Protein AF-A0A4Z2CYH4-F1 (afdb_monomer_lite)

Structure (mmCIF, N/CA/C/O backbone):
data_AF-A0A4Z2CYH4-F1
#
_entry.id   AF-A0A4Z2CYH4-F1
#
loop_
_atom_site.group_PDB
_atom_site.id
_atom_site.type_symbol
_atom_site.label_atom_id
_atom_site.label_alt_id
_atom_site.label_comp_id
_atom_site.label_asym_id
_atom_site.label_entity_id
_atom_site.label_seq_id
_atom_site.pdbx_PDB_ins_code
_atom_site.Cartn_x
_atom_site.Cartn_y
_atom_site.Cartn_z
_atom_site.occupancy
_atom_site.B_iso_or_equiv
_atom_site.auth_seq_id
_atom_site.auth_comp_id
_atom_site.auth_asym_id
_atom_site.auth_atom_id
_atom_site.pdbx_PDB_model_num
ATOM 1 N N . MET A 1 1 ? -36.493 -5.031 1.535 1.00 29.31 1 MET A N 1
ATOM 2 C CA . MET A 1 1 ? -36.227 -3.582 1.660 1.00 29.31 1 MET A CA 1
ATOM 3 C C . MET A 1 1 ? -36.115 -3.237 3.140 1.00 29.31 1 MET A C 1
ATOM 5 O O . MET A 1 1 ? -37.115 -2.894 3.752 1.00 29.31 1 MET A O 1
ATOM 9 N N . LYS A 1 2 ? -34.930 -3.396 3.743 1.00 34.56 2 LYS A N 1
ATOM 10 C CA . LYS A 1 2 ? -34.632 -2.735 5.021 1.00 34.56 2 LYS A CA 1
ATOM 11 C C . LYS A 1 2 ? -34.360 -1.275 4.661 1.00 34.56 2 LYS A C 1
ATOM 13 O O . LYS A 1 2 ? -33.512 -1.018 3.810 1.00 34.56 2 LYS A O 1
ATOM 18 N N . SER A 1 3 ? -35.184 -0.357 5.152 1.00 35.72 3 SER A N 1
ATOM 19 C CA . SER A 1 3 ? -35.037 1.071 4.876 1.00 35.72 3 SER A CA 1
ATOM 20 C C . SER A 1 3 ? -33.665 1.540 5.359 1.00 35.72 3 SER A C 1
ATOM 22 O O . SER A 1 3 ? -33.340 1.350 6.523 1.00 35.72 3 SER A O 1
ATOM 24 N N . LEU A 1 4 ? -32.901 2.150 4.452 1.00 39.97 4 LEU A N 1
ATOM 25 C CA . LEU A 1 4 ? -31.540 2.693 4.593 1.00 39.97 4 LEU A CA 1
ATOM 26 C C . LEU A 1 4 ? -31.414 3.889 5.568 1.00 39.97 4 LEU A C 1
ATOM 28 O O . LEU A 1 4 ? -30.542 4.737 5.401 1.00 39.97 4 LEU A O 1
ATOM 32 N N . PHE A 1 5 ? -32.294 3.993 6.563 1.00 44.53 5 PHE A N 1
ATOM 33 C CA . PHE A 1 5 ? -32.238 5.032 7.586 1.00 44.53 5 PHE A CA 1
ATOM 34 C C . PHE A 1 5 ? -32.108 4.380 8.966 1.00 44.53 5 PHE A C 1
ATOM 36 O O . PHE A 1 5 ? -33.016 3.646 9.359 1.00 44.53 5 PHE A O 1
ATOM 43 N N . PRO A 1 6 ? -31.036 4.675 9.723 1.00 51.75 6 PRO A N 1
ATOM 44 C CA . PRO A 1 6 ? -30.708 3.965 10.961 1.00 51.75 6 PRO A CA 1
ATOM 45 C C . PRO A 1 6 ? -31.607 4.341 12.150 1.00 51.75 6 PRO A C 1
ATOM 47 O O . PRO A 1 6 ? -31.429 3.832 13.245 1.00 51.75 6 PRO A O 1
ATOM 50 N N . GLY A 1 7 ? -32.586 5.231 11.971 1.00 56.31 7 GLY A N 1
ATOM 51 C CA . GLY A 1 7 ? -33.423 5.695 13.078 1.00 56.31 7 GLY A CA 1
ATOM 52 C C . GLY A 1 7 ? -34.638 4.809 13.351 1.00 56.31 7 GLY A C 1
ATOM 53 O O . GLY A 1 7 ? -34.879 4.410 14.491 1.00 56.31 7 GLY A O 1
ATOM 54 N N . ILE A 1 8 ? -35.450 4.551 12.316 1.00 65.25 8 ILE A N 1
ATOM 55 C CA . ILE A 1 8 ? -36.816 4.030 12.477 1.00 65.25 8 ILE A CA 1
ATOM 56 C C . ILE A 1 8 ? -37.224 3.172 11.277 1.00 65.25 8 ILE A C 1
ATOM 58 O O . ILE A 1 8 ? -36.967 3.520 10.122 1.00 65.25 8 ILE A O 1
ATOM 62 N N . CYS A 1 9 ? -37.941 2.078 11.539 1.00 69.56 9 CYS A N 1
ATOM 63 C CA . CYS A 1 9 ? -38.556 1.270 10.493 1.00 69.56 9 CYS A CA 1
ATOM 64 C C . CYS A 1 9 ? -39.711 2.038 9.825 1.00 69.56 9 CYS A C 1
ATOM 66 O O . CYS A 1 9 ? -40.806 2.158 10.384 1.00 69.56 9 CYS A O 1
ATOM 68 N N . LEU A 1 10 ? -39.482 2.532 8.603 1.00 73.56 10 LEU A N 1
ATOM 69 C CA . LEU A 1 10 ? -40.480 3.306 7.851 1.00 73.56 10 LEU A CA 1
ATOM 70 C C . LEU A 1 10 ? -41.769 2.506 7.598 1.00 73.56 10 LEU A C 1
ATOM 72 O O . LEU A 1 10 ? -42.858 3.070 7.553 1.00 73.56 10 LEU A O 1
ATOM 76 N N . TYR A 1 11 ? -41.638 1.184 7.462 1.00 76.56 11 TYR A N 1
ATOM 77 C CA . TYR A 1 11 ? -42.762 0.268 7.292 1.00 76.56 11 TYR A CA 1
ATOM 78 C C . TYR A 1 11 ? -43.702 0.289 8.503 1.00 76.56 11 TYR A C 1
ATOM 80 O O . TYR A 1 11 ? -44.910 0.430 8.332 1.00 76.56 11 TYR A O 1
ATOM 88 N N . SER A 1 12 ? -43.154 0.232 9.720 1.00 73.62 12 SER A N 1
ATOM 89 C CA . SER A 1 12 ? -43.943 0.287 10.954 1.00 73.62 12 SER A CA 1
ATOM 90 C C . SER A 1 12 ? -44.665 1.627 11.099 1.00 73.62 12 SER A C 1
ATOM 92 O O . SER A 1 12 ? -45.837 1.651 11.461 1.00 73.62 12 SER A O 1
ATOM 94 N N . ILE A 1 13 ? -44.010 2.738 10.733 1.00 77.62 13 ILE A N 1
ATOM 95 C CA . ILE A 1 13 ? -44.657 4.060 10.718 1.00 77.62 13 ILE A CA 1
ATOM 96 C C . ILE A 1 13 ? -45.825 4.071 9.727 1.00 77.62 13 ILE A C 1
ATOM 98 O O . ILE A 1 13 ? -46.923 4.489 10.084 1.00 77.62 13 ILE A O 1
ATOM 102 N N . LEU A 1 14 ? -45.608 3.613 8.490 1.00 80.62 14 LEU A N 1
ATOM 103 C CA . LEU A 1 14 ? -46.650 3.590 7.460 1.00 80.62 14 LEU A CA 1
ATOM 104 C C . LEU A 1 14 ? -47.842 2.731 7.881 1.00 80.62 14 LEU A C 1
ATOM 106 O O . LEU A 1 14 ? -48.980 3.172 7.739 1.00 80.62 14 LEU A O 1
ATOM 110 N N . GLN A 1 15 ? -47.586 1.551 8.444 1.00 81.62 15 GLN A N 1
ATOM 111 C CA . GLN A 1 15 ? -48.631 0.672 8.951 1.00 81.62 15 GLN A CA 1
ATOM 112 C C . GLN A 1 15 ? -49.467 1.373 10.030 1.00 81.62 15 GLN A C 1
ATOM 114 O O . GLN A 1 15 ? -50.687 1.468 9.904 1.00 81.62 15 GLN A O 1
ATOM 119 N N . SER A 1 16 ? -48.821 1.961 11.035 1.00 77.44 16 SER A N 1
ATOM 120 C CA . SER A 1 16 ? -49.528 2.665 12.104 1.00 77.44 16 SER A CA 1
ATOM 121 C C . SER A 1 16 ? -50.254 3.929 11.617 1.00 77.44 16 SER A C 1
ATOM 123 O O . SER A 1 16 ? -51.311 4.268 12.140 1.00 77.44 16 SER A O 1
ATOM 125 N N . VAL A 1 17 ? -49.753 4.619 10.586 1.00 83.56 17 VAL A N 1
ATOM 126 C CA . VAL A 1 17 ? -50.465 5.744 9.948 1.00 83.56 17 VAL A CA 1
ATOM 127 C C . VAL A 1 17 ? -51.714 5.259 9.208 1.00 83.56 17 VAL A C 1
ATOM 129 O O . VAL A 1 17 ? -52.755 5.917 9.277 1.00 83.56 17 VAL A O 1
ATOM 132 N N . MET A 1 18 ? -51.640 4.113 8.523 1.00 84.06 18 MET A N 1
ATOM 133 C CA . MET A 1 18 ? -52.793 3.510 7.846 1.00 84.06 18 MET A CA 1
ATOM 134 C C . MET A 1 18 ? -53.871 3.057 8.837 1.00 84.06 18 MET A C 1
ATOM 136 O O . MET A 1 18 ? -55.058 3.213 8.543 1.00 84.06 18 MET A O 1
ATOM 140 N N . GLU A 1 19 ? -53.462 2.541 9.997 1.00 83.44 19 GLU A N 1
ATOM 141 C CA . GLU A 1 19 ? -54.353 2.099 11.075 1.00 83.44 19 GLU A CA 1
ATOM 142 C C . GLU A 1 19 ? -54.996 3.283 11.819 1.00 83.44 19 GLU A C 1
ATOM 144 O O . GLU A 1 19 ? -56.215 3.323 11.977 1.00 83.44 19 GLU A O 1
ATOM 149 N N . MET A 1 20 ? -54.203 4.281 12.226 1.00 77.94 20 MET A N 1
ATOM 150 C CA . MET A 1 20 ? -54.661 5.401 13.067 1.00 77.94 20 MET A CA 1
ATOM 151 C C . MET A 1 20 ? -55.300 6.556 12.283 1.00 77.94 20 MET A C 1
ATOM 153 O O . MET A 1 20 ? -56.002 7.369 12.879 1.00 77.94 20 MET A O 1
ATOM 157 N N . ARG A 1 21 ? -55.041 6.664 10.969 1.00 81.44 21 ARG A N 1
ATOM 158 C CA . ARG A 1 21 ? -55.513 7.744 10.073 1.00 81.44 21 ARG A CA 1
ATOM 159 C C . ARG A 1 21 ? -55.464 9.143 10.717 1.00 81.44 21 ARG A C 1
ATOM 161 O O . ARG A 1 21 ? -56.505 9.758 10.958 1.00 81.44 21 ARG A O 1
ATOM 168 N N . PRO A 1 22 ? -54.257 9.661 10.999 1.00 79.50 22 PRO A N 1
ATOM 169 C CA . PRO A 1 22 ? -54.082 10.961 11.633 1.00 79.50 22 PRO A CA 1
ATOM 170 C C . PRO A 1 22 ? -54.717 12.098 10.822 1.00 79.50 22 PRO A C 1
ATOM 172 O O . PRO A 1 22 ? -54.587 12.160 9.604 1.00 79.50 22 PRO A O 1
ATOM 175 N N . VAL A 1 23 ? -55.345 13.049 11.520 1.00 79.50 23 VAL A N 1
ATOM 176 C CA . VAL A 1 23 ? -55.959 14.249 10.910 1.00 79.50 23 VAL A CA 1
ATOM 177 C C . VAL A 1 23 ? -54.896 15.244 10.417 1.00 79.50 23 VAL A C 1
ATOM 179 O O . VAL A 1 23 ? -55.153 16.070 9.545 1.00 79.50 23 VAL A O 1
ATOM 182 N N . LYS A 1 24 ? -53.680 15.181 10.974 1.00 80.12 24 LYS A N 1
ATOM 183 C CA . LYS A 1 24 ? -52.564 16.052 10.586 1.00 80.12 24 LYS A CA 1
ATOM 184 C C . LYS A 1 24 ? -51.965 15.601 9.252 1.00 80.12 24 LYS A C 1
ATOM 186 O O . LYS A 1 24 ? -51.628 14.434 9.087 1.00 80.12 24 LYS A O 1
ATOM 191 N N . HIS A 1 25 ? -51.749 16.553 8.343 1.00 81.69 25 HIS A N 1
ATOM 192 C CA . HIS A 1 25 ? -51.151 16.301 7.024 1.00 81.69 25 HIS A CA 1
ATOM 193 C C . HIS A 1 25 ? -49.649 15.996 7.053 1.00 81.69 25 HIS A C 1
ATOM 195 O O . HIS A 1 25 ? -49.110 15.497 6.070 1.00 81.69 25 HIS A O 1
ATOM 201 N N . TYR A 1 26 ? -48.969 16.304 8.157 1.00 81.69 26 TYR A N 1
ATOM 202 C CA . TYR A 1 26 ? -47.553 16.019 8.337 1.00 81.69 26 TYR A CA 1
ATOM 203 C C . TYR A 1 26 ? -47.311 15.407 9.713 1.00 81.69 26 TYR A C 1
ATOM 205 O O . TYR A 1 26 ? -47.953 15.763 10.706 1.00 81.69 26 TYR A O 1
ATOM 213 N N . ILE A 1 27 ? -46.361 14.482 9.753 1.00 79.38 27 ILE A N 1
ATOM 214 C CA . ILE A 1 27 ? -45.911 13.798 10.957 1.00 79.38 27 ILE A CA 1
ATOM 215 C C . ILE A 1 27 ? -44.398 13.956 10.987 1.00 79.38 27 ILE A C 1
ATOM 217 O O . ILE A 1 27 ? -43.723 13.669 10.001 1.00 79.38 27 ILE A O 1
ATOM 221 N N . LEU A 1 28 ? -43.879 14.449 12.106 1.00 81.12 28 LEU A N 1
ATOM 222 C CA . LEU A 1 28 ? -42.450 14.638 12.303 1.00 81.12 28 LEU A CA 1
ATOM 223 C C . LEU A 1 28 ? -41.925 13.533 13.212 1.00 81.12 28 LEU A C 1
ATOM 225 O O . LEU A 1 28 ? -42.462 13.339 14.302 1.00 81.12 28 LEU A O 1
ATOM 229 N N . ALA A 1 29 ? -40.865 12.864 12.769 1.00 78.38 29 ALA A N 1
ATOM 230 C CA . ALA A 1 29 ? -40.062 11.974 13.589 1.00 78.38 29 ALA A CA 1
ATOM 231 C C . ALA A 1 29 ? -38.725 12.648 13.879 1.00 78.38 29 ALA A C 1
ATOM 233 O O . ALA A 1 29 ? -38.070 13.132 12.957 1.00 78.38 29 ALA A O 1
ATOM 234 N N . LYS A 1 30 ? -38.351 12.702 15.153 1.00 79.56 30 LYS A N 1
ATOM 235 C CA . LYS A 1 30 ? -37.095 13.283 15.610 1.00 79.56 30 LYS A CA 1
ATOM 236 C C . LYS A 1 30 ? -36.515 12.391 16.703 1.00 79.56 30 LYS A C 1
ATOM 238 O O . LYS A 1 30 ? -37.284 11.873 17.507 1.00 79.56 30 LYS A O 1
ATOM 243 N N . ASP A 1 31 ? -35.201 12.234 16.690 1.00 81.50 31 ASP A N 1
ATOM 244 C CA . ASP A 1 31 ? -34.422 11.683 17.791 1.00 81.50 31 ASP A CA 1
ATOM 245 C C . ASP A 1 31 ? -34.341 12.668 18.972 1.00 81.50 31 ASP A C 1
ATOM 247 O O . ASP A 1 31 ? -34.708 13.848 18.871 1.00 81.50 31 ASP A O 1
ATOM 251 N N . ASP A 1 32 ? -33.848 12.175 20.106 1.00 80.69 32 ASP A N 1
ATOM 252 C CA . ASP A 1 32 ? -33.789 12.958 21.346 1.00 80.69 32 ASP A CA 1
ATOM 253 C C . ASP A 1 32 ? -32.518 13.786 21.463 1.00 80.69 32 ASP A C 1
ATOM 255 O O . ASP A 1 32 ? -32.415 14.680 22.309 1.00 80.69 32 ASP A O 1
ATOM 259 N N . SER A 1 33 ? -31.582 13.549 20.549 1.00 82.69 33 SER A N 1
ATOM 260 C CA . SER A 1 33 ? -30.307 14.231 20.523 1.00 82.69 33 SER A CA 1
ATOM 261 C C . SER A 1 33 ? -30.435 15.709 20.146 1.00 82.69 33 SER A C 1
ATOM 263 O O . SER A 1 33 ? -31.304 16.151 19.386 1.00 82.69 33 SER A O 1
ATOM 265 N N . GLN A 1 34 ? -29.557 16.513 20.737 1.00 83.31 34 GLN A N 1
ATOM 266 C CA . GLN A 1 34 ? -29.469 17.955 20.513 1.00 83.31 34 GLN A CA 1
ATOM 267 C C . GLN A 1 34 ? -28.018 18.303 20.212 1.00 83.31 34 GLN A C 1
ATOM 269 O O . GLN A 1 34 ? -27.364 19.025 20.958 1.00 83.31 34 GLN A O 1
ATOM 274 N N . ASN A 1 35 ? -27.521 17.737 19.119 1.00 84.88 35 ASN A N 1
ATOM 275 C CA . ASN A 1 35 ? -26.110 17.795 18.778 1.00 84.88 35 ASN A CA 1
ATOM 276 C C . ASN A 1 35 ? -25.809 18.976 17.859 1.00 84.88 35 ASN A C 1
ATOM 278 O O . ASN A 1 35 ? -26.583 19.302 16.952 1.00 84.88 35 ASN A O 1
ATOM 282 N N . THR A 1 36 ? -24.657 19.606 18.058 1.00 87.50 36 THR A N 1
ATOM 283 C CA . THR A 1 36 ? -24.170 20.625 17.124 1.00 87.50 36 THR A CA 1
ATOM 284 C C . THR A 1 36 ? -23.556 19.979 15.880 1.00 87.50 36 THR A C 1
ATOM 286 O O . THR A 1 36 ? -23.056 18.853 15.920 1.00 87.50 36 THR A O 1
ATOM 289 N N . LEU A 1 37 ? -23.519 20.708 14.755 1.00 85.62 37 LEU A N 1
ATOM 290 C CA . LEU A 1 37 ? -22.846 20.228 13.538 1.00 85.62 37 LEU A CA 1
ATOM 291 C C . LEU A 1 37 ? -21.376 19.866 13.815 1.00 85.62 37 LEU A C 1
ATOM 293 O O . LEU A 1 37 ? -20.867 18.885 13.282 1.00 85.62 37 LEU A O 1
ATOM 297 N N . ARG A 1 38 ? -20.706 20.624 14.694 1.00 87.44 38 ARG A N 1
ATOM 298 C CA . ARG A 1 38 ? -19.322 20.358 15.100 1.00 87.44 38 ARG A CA 1
ATOM 299 C C . ARG A 1 38 ? -19.184 19.012 15.805 1.00 87.44 38 ARG A C 1
ATOM 301 O O . ARG A 1 38 ? -18.252 18.279 15.497 1.00 87.44 38 ARG A O 1
ATOM 308 N N . GLU A 1 39 ? -20.079 18.697 16.735 1.00 88.94 39 GLU A N 1
ATOM 309 C CA . GLU A 1 39 ? -20.062 17.425 17.464 1.00 88.94 39 GLU A CA 1
ATOM 310 C C . GLU A 1 39 ? -20.331 16.242 16.536 1.00 88.94 39 GLU A C 1
ATOM 312 O O . GLU A 1 39 ? -19.607 15.253 16.594 1.00 88.94 39 GLU A O 1
ATOM 317 N N . ILE A 1 40 ? -21.295 16.374 15.619 1.00 88.69 40 ILE A N 1
ATOM 318 C CA . ILE A 1 40 ? -21.587 15.340 14.617 1.00 88.69 40 ILE A CA 1
ATOM 319 C C . ILE A 1 40 ? -20.360 15.092 13.733 1.00 88.69 40 ILE A C 1
ATOM 321 O O . ILE A 1 40 ? -19.941 13.949 13.551 1.00 88.69 40 ILE A O 1
ATOM 325 N N . VAL A 1 41 ? -19.737 16.158 13.220 1.00 88.56 41 VAL A N 1
ATOM 326 C CA . VAL A 1 41 ? -18.523 16.044 12.399 1.00 88.56 41 VAL A CA 1
ATOM 327 C C . VAL A 1 41 ? -17.359 15.468 13.213 1.00 88.56 41 VAL A C 1
ATOM 329 O O . VAL A 1 41 ? -16.610 14.653 12.678 1.00 88.56 41 VAL A O 1
ATOM 332 N N . LYS A 1 42 ? -17.226 15.812 14.505 1.00 89.56 42 LYS A N 1
ATOM 333 C CA . LYS A 1 42 ? -16.227 15.213 15.412 1.00 89.56 42 LYS A CA 1
ATOM 334 C C . LYS A 1 42 ? -16.462 13.716 15.559 1.00 89.56 42 LYS A C 1
ATOM 336 O O . LYS A 1 42 ? -15.530 12.949 15.358 1.00 89.56 42 LYS A O 1
ATOM 341 N N . ALA A 1 43 ? -17.694 13.297 15.837 1.00 89.12 43 ALA A N 1
ATOM 342 C CA . ALA A 1 43 ? -18.049 11.890 16.005 1.00 89.12 43 ALA A CA 1
ATOM 343 C C . ALA A 1 43 ? -17.769 11.074 14.731 1.00 89.12 43 ALA A C 1
ATOM 345 O O . ALA A 1 43 ? -17.129 10.022 14.791 1.00 89.12 43 ALA A O 1
ATOM 346 N N . ILE A 1 44 ? -18.163 11.595 13.562 1.00 89.00 44 ILE A N 1
ATOM 347 C CA . ILE A 1 44 ? -17.877 10.966 12.265 1.00 89.00 44 ILE A CA 1
ATOM 348 C C . ILE A 1 44 ? -16.364 10.902 12.023 1.00 89.00 44 ILE A C 1
ATOM 350 O O . ILE A 1 44 ? -15.848 9.846 11.649 1.00 89.00 44 ILE A O 1
ATOM 354 N N . SER A 1 45 ? -15.644 12.004 12.265 1.00 88.56 45 SER A N 1
ATOM 355 C CA . SER A 1 45 ? -14.196 12.080 12.059 1.00 88.56 45 SER A CA 1
ATOM 356 C C . SER A 1 45 ? -13.440 11.107 12.970 1.00 88.56 45 SER A C 1
ATOM 358 O O . SER A 1 45 ? -12.535 10.411 12.514 1.00 88.56 45 SER A O 1
ATOM 360 N N . SER A 1 46 ? -13.837 10.985 14.237 1.00 86.00 46 SER A N 1
ATOM 361 C CA . SER A 1 46 ? -13.217 10.071 15.204 1.00 86.00 46 SER A CA 1
ATOM 362 C C . SER A 1 46 ? -13.513 8.601 14.902 1.00 86.00 46 SER A C 1
ATOM 364 O O . SER A 1 46 ? -12.659 7.734 15.108 1.00 86.00 46 SER A O 1
ATOM 366 N N . SER A 1 47 ? -14.710 8.298 14.389 1.00 83.56 47 SER A N 1
ATOM 367 C CA . SER A 1 47 ? -15.075 6.938 13.983 1.00 83.56 47 SER A CA 1
ATOM 368 C C . SER A 1 47 ? -14.316 6.514 12.718 1.00 83.56 47 SER A C 1
ATOM 370 O O . SER A 1 47 ? -13.583 5.516 12.729 1.00 83.56 47 SER A O 1
ATOM 372 N N . LEU A 1 48 ? -14.442 7.297 11.640 1.00 82.44 48 LEU A N 1
ATOM 373 C CA . LEU A 1 48 ? -13.980 6.929 10.300 1.00 82.44 48 LEU A CA 1
ATOM 374 C C . LEU A 1 48 ? -12.530 7.320 9.998 1.00 82.44 48 LEU A C 1
ATOM 376 O O . LEU A 1 48 ? -11.925 6.709 9.123 1.00 82.44 48 LEU A O 1
ATOM 380 N N . THR A 1 49 ? -11.957 8.317 10.669 1.00 80.44 49 THR A N 1
ATOM 381 C CA . THR A 1 49 ? -10.615 8.836 10.360 1.00 80.44 49 THR A CA 1
ATOM 382 C C . THR A 1 49 ? -9.850 9.207 11.639 1.00 80.44 49 THR A C 1
ATOM 384 O O . THR A 1 49 ? -9.922 8.484 12.630 1.00 80.44 49 THR A O 1
ATOM 387 N N . THR A 1 50 ? -9.056 10.276 11.604 1.00 76.94 50 THR A N 1
ATOM 388 C CA . THR A 1 50 ? -8.137 10.739 12.650 1.00 76.94 50 THR A CA 1
ATOM 389 C C . THR A 1 50 ? -8.799 11.541 13.771 1.00 76.94 50 THR A C 1
ATOM 391 O O . THR A 1 50 ? -8.110 11.901 14.721 1.00 76.94 50 THR A O 1
ATOM 394 N N . GLY A 1 51 ? -10.092 11.870 13.673 1.00 78.44 51 GLY A N 1
ATOM 395 C CA . GLY A 1 51 ? -10.775 12.748 14.635 1.00 78.44 51 GLY A CA 1
ATOM 396 C C . GLY A 1 51 ? -10.456 14.238 14.480 1.00 78.44 51 GLY A C 1
ATOM 397 O O . GLY A 1 51 ? -11.037 15.067 15.181 1.00 78.44 51 GLY A O 1
ATOM 398 N N . GLN A 1 52 ? -9.569 14.608 13.551 1.00 79.00 52 GLN A N 1
ATOM 399 C CA . GLN A 1 52 ? -9.238 16.006 13.293 1.00 79.00 52 GLN A CA 1
ATOM 400 C C . GLN A 1 52 ? -10.357 16.688 12.507 1.00 79.00 52 GLN A C 1
ATOM 402 O O . GLN A 1 52 ? -10.986 16.092 11.629 1.00 79.00 52 GLN A O 1
ATOM 407 N N . ILE A 1 53 ? -10.606 17.955 12.829 1.00 85.38 53 ILE A N 1
ATOM 408 C CA . ILE A 1 53 ? -11.640 18.763 12.186 1.00 85.38 53 ILE A CA 1
ATOM 409 C C . ILE A 1 53 ? -11.023 20.093 11.802 1.00 85.38 53 ILE A C 1
ATOM 411 O O . ILE A 1 53 ? -10.390 20.754 12.624 1.00 85.38 53 ILE A O 1
ATOM 415 N N . LYS A 1 54 ? -11.266 20.506 10.561 1.00 84.19 54 LYS A N 1
ATOM 416 C CA . LYS A 1 54 ? -10.959 21.851 10.094 1.00 84.19 54 LYS A CA 1
ATOM 417 C C . LYS A 1 54 ? -12.235 22.682 10.126 1.00 84.19 54 LYS A C 1
ATOM 419 O O . LYS A 1 54 ? -13.211 22.343 9.462 1.00 84.19 54 LYS A O 1
ATOM 424 N N . SER A 1 55 ? -12.236 23.764 10.897 1.00 81.50 55 SER A N 1
ATOM 425 C CA . SER A 1 55 ? -13.291 24.772 10.808 1.00 81.50 55 SER A CA 1
ATOM 426 C C . SER A 1 55 ? -13.076 25.597 9.545 1.00 81.50 55 SER A C 1
ATOM 428 O O . SER A 1 55 ? -12.013 26.191 9.389 1.00 81.50 55 SER A O 1
ATOM 430 N N . ILE A 1 56 ? -14.072 25.624 8.667 1.00 81.38 56 ILE A N 1
ATOM 431 C CA . ILE A 1 56 ? -14.038 26.387 7.418 1.00 81.38 56 ILE A CA 1
ATOM 432 C C . ILE A 1 56 ? -14.940 27.606 7.600 1.00 81.38 56 ILE A C 1
ATOM 434 O O . ILE A 1 56 ? -16.085 27.474 8.045 1.00 81.38 56 ILE A O 1
ATOM 438 N N . SER A 1 57 ? -14.425 28.797 7.297 1.00 81.69 57 SER A N 1
ATOM 439 C CA . SER A 1 57 ? -15.233 30.021 7.319 1.00 81.69 57 SER A CA 1
ATOM 440 C C . SER A 1 57 ? -16.152 30.098 6.090 1.00 81.69 57 SER A C 1
ATOM 442 O O . SER A 1 57 ? -15.946 29.404 5.095 1.00 81.69 57 SER A O 1
ATOM 444 N N . LYS A 1 58 ? -17.176 30.964 6.113 1.00 76.19 58 LYS A N 1
ATOM 445 C CA . LYS A 1 58 ? -18.064 31.144 4.946 1.00 76.19 58 LYS A CA 1
ATOM 446 C C . LYS A 1 58 ? -17.287 31.558 3.692 1.00 76.19 58 LYS A C 1
ATOM 448 O O . LYS A 1 58 ? -17.576 31.069 2.608 1.00 76.19 58 LYS A O 1
ATOM 453 N N . GLU A 1 59 ? -16.283 32.413 3.849 1.00 79.19 59 GLU A N 1
ATOM 454 C CA . GLU A 1 59 ? -15.437 32.898 2.755 1.00 79.19 59 GLU A CA 1
ATOM 455 C C . GLU A 1 59 ? -14.590 31.767 2.167 1.00 79.19 59 GLU A C 1
ATOM 457 O O . GLU A 1 59 ? -14.559 31.588 0.955 1.00 79.19 59 GLU A O 1
ATOM 462 N N . GLU A 1 60 ? -13.980 30.944 3.022 1.00 78.19 60 GLU A N 1
ATOM 463 C CA . GLU A 1 60 ? -13.195 29.775 2.610 1.00 78.19 60 GLU A CA 1
ATOM 464 C C . GLU A 1 60 ? -14.057 28.688 1.955 1.00 78.19 60 GLU A C 1
ATOM 466 O O . GLU A 1 60 ? -13.614 28.011 1.026 1.00 78.19 60 GLU A O 1
ATOM 471 N N . SER A 1 61 ? -15.308 28.542 2.402 1.00 71.25 61 SER A N 1
ATOM 472 C CA . SER A 1 61 ? -16.240 27.558 1.848 1.00 71.25 61 SER A CA 1
ATOM 473 C C . SER A 1 61 ? -16.636 27.858 0.400 1.00 71.25 61 SER A C 1
ATOM 475 O O . SER A 1 61 ? -16.894 26.923 -0.349 1.00 71.25 61 SER A O 1
ATOM 477 N N . LEU A 1 62 ? -16.592 29.128 -0.029 1.00 73.44 62 LEU A N 1
ATOM 478 C CA . LEU A 1 62 ? -16.842 29.523 -1.423 1.00 73.44 62 LEU A CA 1
ATOM 479 C C . LEU A 1 62 ? -15.733 29.060 -2.380 1.00 73.44 62 LEU A C 1
ATOM 481 O O . LEU A 1 62 ? -15.974 28.936 -3.579 1.00 73.44 62 LEU A O 1
ATOM 485 N N . PHE A 1 63 ? -14.523 28.812 -1.866 1.00 76.44 63 PHE A N 1
ATOM 486 C CA . PHE A 1 63 ? -13.407 28.290 -2.659 1.00 76.44 63 PHE A CA 1
ATOM 487 C C . PHE A 1 63 ? -13.416 26.760 -2.760 1.00 76.44 63 PHE A C 1
ATOM 489 O O . PHE A 1 63 ? -12.724 26.203 -3.614 1.00 76.44 63 PHE A O 1
ATOM 496 N N . CYS A 1 64 ? -14.190 26.071 -1.915 1.00 72.81 64 CYS A N 1
ATOM 497 C CA . CYS A 1 64 ? -14.347 24.623 -1.995 1.00 72.81 64 CYS A CA 1
ATOM 498 C C . CYS A 1 64 ? -15.290 24.271 -3.150 1.00 72.81 64 CYS A C 1
ATOM 500 O O . CYS A 1 64 ? -16.449 24.677 -3.160 1.00 72.81 64 CYS A O 1
ATOM 502 N N . ARG A 1 65 ? -14.805 23.486 -4.118 1.00 70.38 65 ARG A N 1
ATOM 503 C CA . ARG A 1 65 ? -15.616 23.029 -5.261 1.00 70.38 65 ARG A CA 1
ATOM 504 C C . ARG A 1 65 ? -16.646 21.965 -4.868 1.00 70.38 65 ARG A C 1
ATOM 506 O O . ARG A 1 65 ? -17.669 21.840 -5.534 1.00 70.38 65 ARG A O 1
ATOM 513 N N . ASP A 1 66 ? -16.394 21.262 -3.768 1.00 71.88 66 ASP A N 1
ATOM 514 C CA . ASP A 1 66 ? -17.150 20.073 -3.361 1.00 71.88 66 ASP A CA 1
ATOM 515 C C . ASP A 1 66 ? -18.476 20.412 -2.664 1.00 71.88 66 ASP A C 1
ATOM 517 O O . ASP A 1 66 ? -19.393 19.592 -2.620 1.00 71.88 66 ASP A O 1
ATOM 521 N N . ILE A 1 67 ? -18.596 21.620 -2.102 1.00 76.25 67 ILE A N 1
ATOM 522 C CA . ILE A 1 67 ? -19.759 22.034 -1.314 1.00 76.25 67 ILE A CA 1
ATOM 523 C C . ILE A 1 67 ? -20.517 23.113 -2.080 1.00 76.25 67 ILE A C 1
ATOM 525 O O . ILE A 1 67 ? -20.078 24.253 -2.198 1.00 76.25 67 ILE A O 1
ATOM 529 N N . THR A 1 68 ? -21.699 22.764 -2.585 1.00 81.88 68 THR A N 1
ATOM 530 C CA . THR A 1 68 ? -22.556 23.741 -3.268 1.00 81.88 68 THR A CA 1
ATOM 531 C C . THR A 1 68 ? -23.152 24.752 -2.284 1.00 81.88 68 THR A C 1
ATOM 533 O O . THR A 1 68 ? -23.408 24.428 -1.123 1.00 81.88 68 THR A O 1
ATOM 536 N N . GLN A 1 69 ? -23.460 25.964 -2.761 1.00 81.19 69 GLN A N 1
ATOM 537 C CA . GLN A 1 69 ? -24.085 27.011 -1.940 1.00 81.19 69 GLN A CA 1
ATOM 538 C C . GLN A 1 69 ? -25.391 26.542 -1.272 1.00 81.19 69 GLN A C 1
ATOM 540 O O . GLN A 1 69 ? -25.612 26.814 -0.098 1.00 81.19 69 GLN A O 1
ATOM 545 N N . ASN A 1 70 ? -26.210 25.754 -1.976 1.00 84.25 70 ASN A N 1
ATOM 546 C CA . ASN A 1 70 ? -27.443 25.185 -1.422 1.00 84.25 70 ASN A CA 1
ATOM 547 C C . ASN A 1 70 ? -27.165 24.255 -0.225 1.00 84.25 70 ASN A C 1
ATOM 549 O O . ASN A 1 70 ? -27.878 24.288 0.774 1.00 84.25 70 ASN A O 1
ATOM 553 N N . THR A 1 71 ? -26.103 23.448 -0.292 1.00 83.88 71 THR A N 1
ATOM 554 C CA . THR A 1 71 ? -25.688 22.589 0.826 1.00 83.88 71 THR A CA 1
ATOM 555 C C . THR A 1 71 ? -25.266 23.421 2.038 1.00 83.88 71 THR A C 1
ATOM 557 O O . THR A 1 71 ? -25.628 23.084 3.162 1.00 83.88 71 THR A O 1
ATOM 560 N N . ILE A 1 72 ? -24.548 24.529 1.822 1.00 81.88 72 ILE A N 1
ATOM 561 C CA . ILE A 1 72 ? -24.144 25.452 2.895 1.00 81.88 72 ILE A CA 1
ATOM 562 C C . ILE A 1 72 ? -25.376 26.070 3.553 1.00 81.88 72 ILE A C 1
ATOM 564 O O . ILE A 1 72 ? -25.483 26.060 4.780 1.00 81.88 72 ILE A O 1
ATOM 568 N N . ASP A 1 73 ? -26.315 26.563 2.746 1.00 84.06 73 ASP A N 1
ATOM 569 C CA . ASP A 1 73 ? -27.542 27.171 3.250 1.00 84.06 73 ASP A CA 1
ATOM 570 C C . ASP A 1 73 ? -28.329 26.170 4.101 1.00 84.06 73 ASP A C 1
ATOM 572 O O . ASP A 1 73 ? -28.729 26.517 5.209 1.00 84.06 73 ASP A O 1
ATOM 576 N N . GLN A 1 74 ? -28.457 24.912 3.655 1.00 84.06 74 GLN A N 1
ATOM 577 C CA . GLN A 1 74 ? -29.105 23.828 4.408 1.00 84.06 74 GLN A CA 1
ATOM 578 C C . GLN A 1 74 ? -28.399 23.506 5.734 1.00 84.06 74 GLN A C 1
ATOM 580 O O . GLN A 1 74 ? -29.069 23.335 6.750 1.00 84.06 74 GLN A O 1
ATOM 585 N N . LEU A 1 75 ? -27.063 23.443 5.748 1.00 82.56 75 LEU A N 1
ATOM 586 C CA . LEU A 1 75 ? -26.278 23.139 6.953 1.00 82.56 75 LEU A CA 1
ATOM 587 C C . LEU A 1 75 ? -26.311 24.266 7.996 1.00 82.56 75 LEU A C 1
ATOM 589 O O . LEU A 1 75 ? -26.141 24.006 9.187 1.00 82.56 75 LEU A O 1
ATOM 593 N N . LEU A 1 76 ? -26.518 25.513 7.565 1.00 82.69 76 LEU A N 1
ATOM 594 C CA . LEU A 1 76 ? -26.613 26.679 8.448 1.00 82.69 76 LEU A CA 1
ATOM 595 C C . LEU A 1 76 ? -28.023 26.897 9.016 1.00 82.69 76 LEU A C 1
ATOM 597 O O . LEU A 1 76 ? -28.197 27.743 9.900 1.00 82.69 76 LEU A O 1
ATOM 601 N N . VAL A 1 77 ? -29.030 26.156 8.541 1.00 84.31 77 VAL A N 1
ATOM 602 C CA . VAL A 1 77 ? -30.393 26.245 9.068 1.00 84.31 77 VAL A CA 1
ATOM 603 C C . VAL A 1 77 ? -30.443 25.704 10.500 1.00 84.31 77 VAL A C 1
ATOM 605 O O . VAL A 1 77 ? -30.317 24.509 10.744 1.00 84.31 77 VAL A O 1
ATOM 608 N N . SER A 1 78 ? -30.712 26.590 11.460 1.00 81.38 78 SER A N 1
ATOM 609 C CA . SER A 1 78 ? -30.960 26.226 12.859 1.00 81.38 78 SER A CA 1
ATOM 610 C C . SER A 1 78 ? -32.463 26.208 13.138 1.00 81.38 78 SER A C 1
ATOM 612 O O . SER A 1 78 ? -33.061 27.225 13.493 1.00 81.38 78 SER A O 1
ATOM 614 N N . LEU A 1 79 ? -33.097 25.049 12.937 1.00 80.62 79 LEU A N 1
ATOM 615 C CA . LEU A 1 79 ? -34.515 24.831 13.236 1.00 80.62 79 LEU A CA 1
ATOM 616 C C . LEU A 1 79 ? -34.668 23.885 14.425 1.00 80.62 79 LEU A C 1
ATOM 618 O O . LEU A 1 79 ? -34.225 22.741 14.392 1.00 80.62 79 LEU A O 1
ATOM 622 N N . ARG A 1 80 ? -35.360 24.346 15.469 1.00 78.25 80 ARG A N 1
ATOM 623 C CA . ARG A 1 80 ? -35.776 23.500 16.593 1.00 78.25 80 ARG A CA 1
ATOM 624 C C . ARG A 1 80 ? -37.199 23.021 16.347 1.00 78.25 80 ARG A C 1
ATOM 626 O O . ARG A 1 80 ? -38.125 23.828 16.345 1.00 78.25 80 ARG A O 1
ATOM 633 N N . MET A 1 81 ? -37.368 21.719 16.140 1.00 79.50 81 MET A N 1
ATOM 634 C CA . MET A 1 81 ? -38.681 21.100 15.967 1.00 79.50 81 MET A CA 1
ATOM 635 C C . MET A 1 81 ? -38.989 20.119 17.100 1.00 79.50 81 MET A C 1
ATOM 637 O O . MET A 1 81 ? -38.086 19.448 17.602 1.00 79.50 81 MET A O 1
ATOM 641 N N . ASN A 1 82 ? -40.268 20.029 17.472 1.00 78.31 82 ASN A N 1
ATOM 642 C CA . ASN A 1 82 ? -40.771 19.135 18.517 1.00 78.31 82 ASN A CA 1
ATOM 643 C C . ASN A 1 82 ? -41.670 18.056 17.894 1.00 78.31 82 ASN A C 1
ATOM 645 O O . ASN A 1 82 ? -42.614 18.374 17.168 1.00 78.31 82 ASN A O 1
ATOM 649 N N . ALA A 1 83 ? -41.383 16.786 18.186 1.00 77.44 83 ALA A N 1
ATOM 650 C CA . ALA A 1 83 ? -42.019 15.612 17.580 1.00 77.44 83 ALA A CA 1
ATOM 651 C C . ALA A 1 83 ? -42.916 14.839 18.572 1.00 77.44 83 ALA A C 1
ATOM 653 O O . ALA A 1 83 ? -42.792 13.628 18.729 1.00 77.44 83 ALA A O 1
ATOM 654 N N . ASN A 1 84 ? -43.842 15.527 19.248 1.00 76.44 84 ASN A N 1
ATOM 655 C CA . ASN A 1 84 ? -44.658 14.915 20.314 1.00 76.44 84 ASN A CA 1
ATOM 656 C C . ASN A 1 84 ? -45.627 13.837 19.790 1.00 76.44 84 ASN A C 1
ATOM 658 O O . ASN A 1 84 ? -45.903 12.856 20.471 1.00 76.44 84 ASN A O 1
ATOM 662 N N . TYR A 1 85 ? -46.119 13.992 18.554 1.00 75.38 85 TYR A N 1
ATOM 663 C CA . TYR A 1 85 ? -47.179 13.135 18.013 1.00 75.38 85 TYR A CA 1
ATOM 664 C C . TYR A 1 85 ? -46.768 11.666 17.876 1.00 75.38 85 TYR A C 1
ATOM 666 O O . TYR A 1 85 ? -47.601 10.790 18.085 1.00 75.38 85 TYR A O 1
ATOM 674 N N . ILE A 1 86 ? -45.510 11.396 17.511 1.00 76.56 86 ILE A N 1
ATOM 675 C CA . ILE A 1 86 ? -45.032 10.022 17.333 1.00 76.56 86 ILE A CA 1
ATOM 676 C C . ILE A 1 86 ? -44.800 9.354 18.685 1.00 76.56 86 ILE A C 1
ATOM 678 O O . ILE A 1 86 ? -45.270 8.241 18.887 1.00 76.56 86 ILE A O 1
ATOM 682 N N . LYS A 1 87 ? -44.127 10.046 19.610 1.00 73.25 87 LYS A N 1
ATOM 683 C CA . LYS A 1 87 ? -43.781 9.498 20.928 1.00 73.25 87 LYS A CA 1
ATOM 684 C C . LYS A 1 87 ? -44.999 9.096 21.756 1.00 73.25 87 LYS A C 1
ATOM 686 O O . LYS A 1 87 ? -44.953 8.103 22.466 1.00 73.25 87 LYS A O 1
ATOM 691 N N . GLU A 1 88 ? -46.078 9.870 21.667 1.00 74.06 88 GLU A N 1
ATOM 692 C CA . GLU A 1 88 ? -47.284 9.634 22.466 1.00 74.06 88 GLU A CA 1
ATOM 693 C C . GLU A 1 88 ? -48.211 8.579 21.848 1.00 74.06 88 GLU A C 1
ATOM 695 O O . GLU A 1 88 ? -48.881 7.852 22.576 1.00 74.06 88 GLU A O 1
ATOM 700 N N . ASN A 1 89 ? -48.265 8.492 20.513 1.00 73.62 89 ASN A N 1
ATOM 701 C CA . ASN A 1 89 ? -49.298 7.714 19.818 1.00 73.62 89 ASN A CA 1
ATOM 702 C C . ASN A 1 89 ? -48.784 6.442 19.135 1.00 73.62 89 ASN A C 1
ATOM 704 O O . ASN A 1 89 ? -49.598 5.612 18.737 1.00 73.62 89 ASN A O 1
ATOM 708 N N . PHE A 1 90 ? -47.471 6.281 18.956 1.00 73.00 90 PHE A N 1
ATOM 709 C CA . PHE A 1 90 ? -46.902 5.138 18.248 1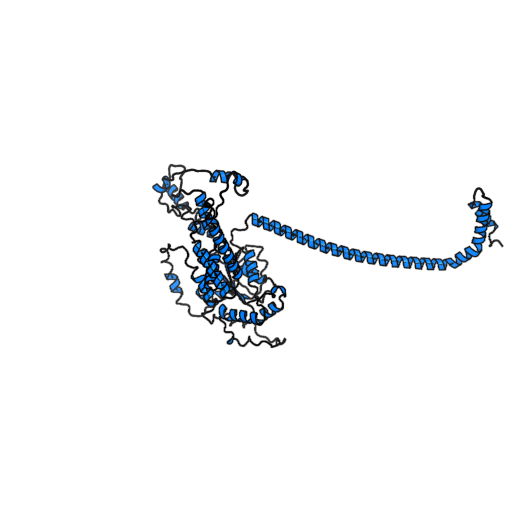.00 73.00 90 PHE A CA 1
ATOM 710 C C . PHE A 1 90 ? -45.944 4.354 19.147 1.00 73.00 90 PHE A C 1
ATOM 712 O O . PHE A 1 90 ? -44.967 4.894 19.657 1.00 73.00 90 PHE A O 1
ATOM 719 N N . GLN A 1 91 ? -46.170 3.046 19.264 1.00 68.69 91 GLN A N 1
ATOM 720 C CA . GLN A 1 91 ? -45.213 2.106 19.854 1.00 68.69 91 GLN A CA 1
ATOM 721 C C . GLN A 1 91 ? -44.216 1.660 18.777 1.00 68.69 91 GLN A C 1
ATOM 723 O O . GLN A 1 91 ? -44.339 0.585 18.194 1.00 68.69 91 GLN A O 1
ATOM 728 N N . LEU A 1 92 ? -43.256 2.528 18.451 1.00 71.31 92 LEU A N 1
ATOM 729 C CA . LEU A 1 92 ? -42.203 2.219 17.480 1.00 71.31 92 LEU A CA 1
ATOM 730 C C . LEU A 1 92 ? -40.970 1.670 18.189 1.00 71.31 92 LEU A C 1
ATOM 732 O O . LEU A 1 92 ? -40.549 2.195 19.217 1.00 71.31 92 LEU A O 1
ATOM 736 N N . LYS A 1 93 ? -40.345 0.657 17.584 1.00 70.69 93 LYS A N 1
ATOM 737 C CA . LYS A 1 93 ? -38.982 0.262 17.936 1.00 70.69 93 LYS A CA 1
ATOM 738 C C . LYS A 1 93 ? -38.020 1.277 17.320 1.00 70.69 93 LYS A C 1
ATOM 740 O O . LYS A 1 93 ? -37.817 1.283 16.103 1.00 70.69 93 LYS A O 1
ATOM 745 N N . TRP A 1 94 ? -37.474 2.149 18.156 1.00 74.75 94 TRP A N 1
ATOM 746 C CA . TRP A 1 94 ? -36.414 3.074 17.777 1.00 74.75 94 TRP A CA 1
ATOM 747 C C . TRP A 1 94 ? -35.078 2.334 17.784 1.00 74.75 94 TRP A C 1
ATOM 749 O O . TRP A 1 94 ? -34.759 1.647 18.749 1.00 74.75 94 TRP A O 1
ATOM 759 N N . TYR A 1 95 ? -34.319 2.441 16.694 1.00 71.75 95 TYR A N 1
ATOM 760 C CA . TYR A 1 95 ? -32.984 1.840 16.603 1.00 71.75 95 TYR A CA 1
ATOM 761 C C . TYR A 1 95 ? -31.894 2.796 17.108 1.00 71.75 95 TYR A C 1
ATOM 763 O O . TYR A 1 95 ? -30.887 2.341 17.636 1.00 71.75 95 TYR A O 1
ATOM 771 N N . CYS A 1 96 ? -32.108 4.112 16.991 1.00 75.19 96 CYS A N 1
ATOM 772 C CA . CYS A 1 96 ? -31.182 5.147 17.464 1.00 75.19 96 CYS A CA 1
ATOM 773 C C . CYS A 1 96 ? -31.943 6.314 18.122 1.00 75.19 96 CYS A C 1
ATOM 775 O O . CYS A 1 96 ? -31.953 7.427 17.598 1.00 75.19 96 CYS A O 1
ATOM 777 N N . GLU A 1 97 ? -32.626 6.070 19.245 1.00 77.06 97 GLU A N 1
ATOM 778 C CA . GLU A 1 97 ? -33.394 7.110 19.964 1.00 77.06 97 GLU A CA 1
ATOM 779 C C . GLU A 1 97 ? -32.487 8.192 20.573 1.00 77.06 97 GLU A C 1
ATOM 781 O O . GLU A 1 97 ? -32.793 9.383 20.505 1.00 77.06 97 GLU A O 1
ATOM 786 N N . THR A 1 98 ? -31.320 7.779 21.075 1.00 80.75 98 THR A N 1
ATOM 787 C CA . THR A 1 98 ? -30.272 8.642 21.647 1.00 80.75 98 THR A CA 1
ATOM 788 C C . THR A 1 98 ? -29.512 9.464 20.592 1.00 80.75 98 THR A C 1
ATOM 790 O O . THR A 1 98 ? -28.720 10.344 20.920 1.00 80.75 98 THR A O 1
ATOM 793 N N . GLY A 1 99 ? -29.811 9.249 19.305 1.00 82.75 99 GLY A N 1
ATOM 794 C CA . GLY A 1 99 ? -29.292 10.004 18.165 1.00 82.75 99 GLY A CA 1
ATOM 795 C C . GLY A 1 99 ? -27.993 9.472 17.565 1.00 82.75 99 GLY A C 1
ATOM 796 O O . GLY A 1 99 ? -27.554 8.355 17.834 1.00 82.75 99 GLY A O 1
ATOM 797 N N . LEU A 1 100 ? -27.404 10.274 16.672 1.00 84.31 100 LEU A N 1
ATOM 798 C CA . LEU A 1 100 ? -26.304 9.850 15.794 1.00 84.31 100 LEU A CA 1
ATOM 799 C C . LEU A 1 100 ? -24.960 9.664 16.515 1.00 84.31 100 LEU A C 1
ATOM 801 O O . LEU A 1 100 ? -24.183 8.805 16.109 1.00 84.31 100 LEU A O 1
ATOM 805 N N . ILE A 1 101 ? -24.662 10.475 17.534 1.00 86.25 101 ILE A N 1
ATOM 806 C CA . ILE A 1 101 ? -23.349 10.463 18.201 1.00 86.25 101 ILE A CA 1
ATOM 807 C C . ILE A 1 101 ? -23.176 9.188 19.023 1.00 86.25 101 ILE A C 1
ATOM 809 O O . ILE A 1 101 ? -22.196 8.475 18.822 1.00 86.25 101 ILE A O 1
ATOM 813 N N . ASP A 1 102 ? -24.156 8.863 19.865 1.00 86.12 102 ASP A N 1
ATOM 814 C CA . ASP A 1 102 ? -24.097 7.691 20.744 1.00 86.12 102 ASP A CA 1
ATOM 815 C C . ASP A 1 102 ? -24.107 6.382 19.938 1.00 86.12 102 ASP A C 1
ATOM 817 O O . ASP A 1 102 ? -23.406 5.430 20.266 1.00 86.12 102 ASP A O 1
ATOM 821 N N . ASN A 1 103 ? -24.822 6.359 18.807 1.00 86.00 103 ASN A N 1
ATOM 822 C CA . ASN A 1 103 ? -24.948 5.177 17.948 1.00 86.00 103 ASN A CA 1
ATOM 823 C C . ASN A 1 103 ? -23.975 5.169 16.753 1.00 86.00 103 ASN A C 1
ATOM 825 O O . ASN A 1 103 ? -24.130 4.374 15.818 1.00 86.00 103 ASN A O 1
ATOM 829 N N . ILE A 1 104 ? -22.954 6.036 16.749 1.00 86.44 104 ILE A N 1
ATOM 830 C CA . ILE A 1 104 ? -22.069 6.222 15.587 1.00 86.44 104 ILE A CA 1
ATOM 831 C C . ILE A 1 104 ? -21.338 4.935 15.193 1.00 86.44 104 ILE A C 1
ATOM 833 O O . ILE A 1 104 ? -21.103 4.697 14.007 1.00 86.44 104 ILE A O 1
ATOM 837 N N . ILE A 1 105 ? -21.005 4.080 16.164 1.00 85.19 105 ILE A N 1
ATOM 838 C CA . ILE A 1 105 ? -20.301 2.811 15.943 1.00 85.19 105 ILE A CA 1
ATOM 839 C C . ILE A 1 105 ? -21.191 1.850 15.150 1.00 85.19 105 ILE A C 1
ATOM 841 O O . ILE A 1 105 ? -20.755 1.306 14.132 1.00 85.19 105 ILE A O 1
ATOM 845 N N . MET A 1 106 ? -22.448 1.683 15.567 1.00 84.25 106 MET A N 1
ATOM 846 C CA . MET A 1 106 ? -23.434 0.845 14.881 1.00 84.25 106 MET A CA 1
ATOM 847 C C . MET A 1 106 ? -23.685 1.345 13.454 1.00 84.25 106 MET A C 1
ATOM 849 O O . MET A 1 106 ? -23.603 0.573 12.498 1.00 84.25 106 MET A O 1
ATOM 853 N N . ILE A 1 107 ? -23.891 2.654 13.295 1.00 85.44 107 ILE A N 1
ATOM 854 C CA . ILE A 1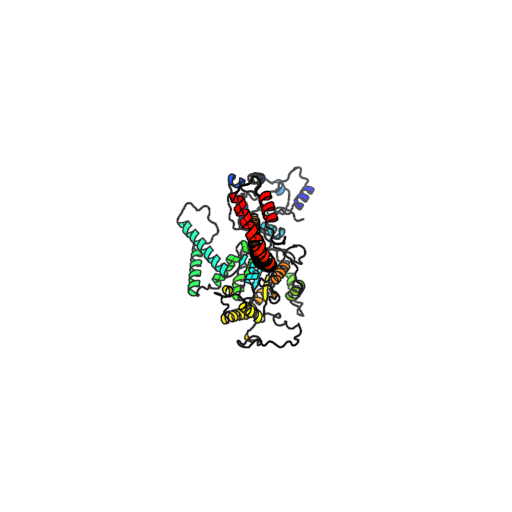 107 ? -24.140 3.284 11.992 1.00 85.44 107 ILE A CA 1
ATOM 855 C C . ILE A 1 107 ? -22.918 3.148 11.081 1.00 85.44 107 ILE A C 1
ATOM 857 O O . ILE A 1 107 ? -23.047 2.877 9.890 1.00 85.44 107 ILE A O 1
ATOM 861 N N . THR A 1 108 ? -21.713 3.264 11.637 1.00 85.00 108 THR A N 1
ATOM 862 C CA . THR A 1 108 ? -20.468 3.035 10.895 1.00 85.00 108 THR A CA 1
ATOM 863 C C . THR A 1 108 ? -20.352 1.580 10.438 1.00 85.00 108 THR A C 1
ATOM 865 O O . THR A 1 108 ? -19.954 1.331 9.297 1.00 85.00 108 THR A O 1
ATOM 868 N N . LYS A 1 109 ? -20.709 0.612 11.296 1.00 83.56 109 LYS A N 1
ATOM 869 C CA . LYS A 1 109 ? -20.745 -0.818 10.947 1.00 83.56 109 LYS A CA 1
ATOM 870 C C . LYS A 1 109 ? -21.736 -1.057 9.792 1.00 83.56 109 LYS A C 1
ATOM 872 O O . LYS A 1 109 ? -21.361 -1.669 8.792 1.00 83.56 109 LYS A O 1
ATOM 877 N N . GLU A 1 110 ? -22.948 -0.503 9.865 1.00 83.88 110 GLU A N 1
ATOM 878 C CA . GLU A 1 110 ? -23.965 -0.600 8.804 1.00 83.88 110 GLU A CA 1
ATOM 879 C C . GLU A 1 110 ? -23.522 0.076 7.495 1.00 83.88 110 GLU A C 1
ATOM 881 O O . GLU A 1 110 ? -23.645 -0.499 6.408 1.00 83.88 110 GLU A O 1
ATOM 886 N N . TYR A 1 111 ? -22.945 1.275 7.584 1.00 85.12 111 TYR A N 1
ATOM 887 C CA . TYR A 1 111 ? -22.417 2.009 6.436 1.00 85.12 111 TYR A CA 1
ATOM 888 C C . TYR A 1 111 ? -21.323 1.211 5.717 1.00 85.12 111 TYR A C 1
ATOM 890 O O . TYR A 1 111 ? -21.359 1.058 4.495 1.00 85.12 111 TYR A O 1
ATOM 898 N N . LYS A 1 112 ? -20.380 0.635 6.472 1.00 84.75 112 LYS A N 1
ATOM 899 C CA . LYS A 1 112 ? -19.309 -0.193 5.910 1.00 84.75 112 LYS A CA 1
ATOM 900 C C . LYS A 1 112 ? -19.859 -1.446 5.228 1.00 84.75 112 LYS A C 1
ATOM 902 O O . LYS A 1 112 ? -19.457 -1.747 4.109 1.00 84.75 112 LYS A O 1
ATOM 907 N N . LEU A 1 113 ? -20.802 -2.150 5.856 1.00 83.44 113 LEU A N 1
ATOM 908 C CA . LEU A 1 113 ? -21.382 -3.375 5.296 1.00 83.44 113 LEU A CA 1
ATOM 909 C C . LEU A 1 113 ? -22.235 -3.105 4.049 1.00 83.44 113 LEU A C 1
ATOM 911 O O . LEU A 1 113 ? -22.070 -3.784 3.037 1.00 83.44 113 LEU A O 1
ATOM 915 N N . SER A 1 114 ? -23.098 -2.085 4.081 1.00 81.12 114 SER A N 1
ATOM 916 C CA . SER A 1 114 ? -23.973 -1.730 2.951 1.00 81.12 114 SER A CA 1
ATOM 917 C C . SER A 1 114 ? -23.194 -1.302 1.705 1.00 81.12 114 SER A C 1
ATOM 919 O O . SER A 1 114 ? -23.604 -1.599 0.582 1.00 81.12 114 SER A O 1
ATOM 921 N N . ARG A 1 115 ? -22.045 -0.644 1.896 1.00 82.44 115 ARG A N 1
ATOM 922 C CA . ARG A 1 115 ? -21.128 -0.233 0.823 1.00 82.44 115 ARG A CA 1
ATOM 923 C C . ARG A 1 115 ? -20.043 -1.267 0.511 1.00 82.44 115 ARG A C 1
ATOM 925 O O . ARG A 1 115 ? -19.221 -1.011 -0.360 1.00 82.44 115 ARG A O 1
ATOM 932 N N . GLN A 1 116 ? -20.040 -2.413 1.197 1.00 80.19 116 GLN A N 1
ATOM 933 C CA . GLN A 1 116 ? -19.021 -3.463 1.077 1.00 80.19 116 GLN A CA 1
ATOM 934 C C . GLN A 1 116 ? -17.589 -2.970 1.356 1.00 80.19 116 GLN A C 1
ATOM 936 O O . GLN A 1 116 ? -16.631 -3.539 0.840 1.00 80.19 116 GLN A O 1
ATOM 941 N N . LEU A 1 117 ? -17.434 -1.947 2.202 1.00 83.94 117 LEU A N 1
ATOM 942 C CA . LEU A 1 117 ? -16.156 -1.378 2.643 1.00 83.94 117 LEU A CA 1
ATOM 943 C C . LEU A 1 117 ? -15.532 -2.264 3.727 1.00 83.94 117 LEU A C 1
ATOM 945 O O . LEU A 1 117 ? -15.527 -1.939 4.917 1.00 83.94 117 LEU A O 1
ATOM 949 N N . ILE A 1 118 ? -15.072 -3.437 3.302 1.00 83.06 118 ILE A N 1
ATOM 950 C CA . ILE A 1 118 ? -14.523 -4.467 4.178 1.00 83.06 118 ILE A CA 1
ATOM 951 C C . ILE A 1 118 ? -12.994 -4.420 4.070 1.00 83.06 118 ILE A C 1
ATOM 953 O O . ILE A 1 118 ? -12.468 -4.638 2.975 1.00 83.06 118 ILE A O 1
ATOM 957 N N . PRO A 1 119 ? -12.272 -4.163 5.177 1.00 86.12 119 PRO A N 1
ATOM 958 C CA . PRO A 1 119 ? -10.820 -4.062 5.153 1.00 86.12 119 PRO A CA 1
ATOM 959 C C . PRO A 1 119 ? -10.185 -5.412 4.808 1.00 86.12 119 PRO A C 1
ATOM 961 O O . PRO A 1 119 ? -10.530 -6.445 5.389 1.00 86.12 119 PRO A O 1
ATOM 964 N N . ILE A 1 120 ? -9.222 -5.402 3.887 1.00 86.50 120 ILE A N 1
ATOM 965 C CA . ILE A 1 120 ? -8.531 -6.613 3.429 1.00 86.50 120 ILE A CA 1
ATOM 966 C C . ILE A 1 120 ? -7.251 -6.793 4.254 1.00 86.50 120 ILE A C 1
ATOM 968 O O . ILE A 1 120 ? -6.332 -5.980 4.182 1.00 86.50 120 ILE A O 1
ATOM 972 N N . ARG A 1 121 ? -7.182 -7.861 5.056 1.00 89.06 121 ARG A N 1
ATOM 973 C CA . ARG A 1 121 ? -6.051 -8.139 5.959 1.00 89.06 121 ARG A CA 1
ATOM 974 C C . ARG A 1 121 ? -5.297 -9.379 5.510 1.00 89.06 121 ARG A C 1
ATOM 976 O O . ARG A 1 121 ? -5.832 -10.485 5.594 1.00 89.06 121 ARG A O 1
ATOM 983 N N . LEU A 1 122 ? -4.066 -9.196 5.050 1.00 90.69 122 LEU A N 1
ATOM 984 C CA . LEU A 1 122 ? -3.249 -10.251 4.455 1.00 90.69 122 LEU A CA 1
ATOM 985 C C . LEU A 1 122 ? -1.919 -10.390 5.194 1.00 90.69 122 LEU A C 1
ATOM 987 O O . LEU A 1 122 ? -1.332 -9.413 5.662 1.00 90.69 122 LEU A O 1
ATOM 991 N N . CYS A 1 123 ? -1.401 -11.610 5.239 1.00 91.62 123 CYS A N 1
ATOM 992 C CA . CYS A 1 123 ? -0.040 -11.894 5.675 1.00 91.62 123 CYS A CA 1
ATOM 993 C C . CYS A 1 123 ? 0.673 -12.699 4.586 1.00 91.62 123 CYS A C 1
ATOM 995 O O . CYS A 1 123 ? 0.125 -13.679 4.088 1.00 91.62 123 CYS A O 1
ATOM 997 N N . ILE A 1 124 ? 1.880 -12.286 4.197 1.00 92.19 124 ILE A N 1
ATOM 998 C CA . ILE A 1 124 ? 2.686 -12.986 3.194 1.00 92.19 124 ILE A CA 1
ATOM 999 C C . ILE A 1 124 ? 3.923 -13.569 3.877 1.00 92.19 124 ILE A C 1
ATOM 1001 O O . ILE A 1 124 ? 4.804 -12.848 4.358 1.00 92.19 124 ILE A O 1
ATOM 1005 N N . LEU A 1 125 ? 4.004 -14.896 3.876 1.00 90.06 125 LEU A N 1
ATOM 1006 C CA . LEU A 1 125 ? 5.094 -15.690 4.432 1.00 90.06 125 LEU A CA 1
ATOM 1007 C C . LEU A 1 125 ? 5.818 -16.452 3.318 1.00 90.06 125 LEU A C 1
ATOM 1009 O O . LEU A 1 125 ? 5.307 -16.624 2.217 1.00 90.06 125 LEU A O 1
ATOM 1013 N N . GLY A 1 126 ? 7.053 -16.877 3.575 1.00 88.00 126 GLY A N 1
ATOM 1014 C CA . GLY A 1 126 ? 7.844 -17.633 2.601 1.00 88.00 126 GLY A CA 1
ATOM 1015 C C . GLY A 1 126 ? 9.355 -17.540 2.825 1.00 88.00 126 GLY A C 1
ATOM 1016 O O . GLY A 1 126 ? 9.816 -16.672 3.581 1.00 88.00 126 GLY A O 1
ATOM 1017 N N . PRO A 1 127 ? 10.155 -18.353 2.120 1.00 87.69 127 PRO A N 1
ATOM 1018 C CA . PRO A 1 127 ? 11.601 -18.446 2.300 1.00 87.69 127 PRO A CA 1
ATOM 1019 C C . PRO A 1 127 ? 12.334 -17.179 1.823 1.00 87.69 127 PRO A C 1
ATOM 1021 O O . PRO A 1 127 ? 11.803 -16.425 1.007 1.00 87.69 127 PRO A O 1
ATOM 1024 N N . PRO A 1 128 ? 13.542 -16.867 2.324 1.00 87.19 128 PRO A N 1
ATOM 1025 C CA . PRO A 1 128 ? 14.317 -15.714 1.849 1.00 87.19 128 PRO A CA 1
ATOM 1026 C C . PRO A 1 128 ? 14.514 -15.745 0.322 1.00 87.19 128 PRO A C 1
ATOM 1028 O O . PRO A 1 128 ? 14.567 -16.815 -0.265 1.00 87.19 128 PRO A O 1
ATOM 1031 N N . ALA A 1 129 ? 14.603 -14.570 -0.315 1.00 84.31 129 ALA A N 1
ATOM 1032 C CA . ALA A 1 129 ? 14.706 -14.397 -1.776 1.00 84.31 129 ALA A CA 1
ATOM 1033 C C . ALA A 1 129 ? 13.504 -14.865 -2.630 1.00 84.31 129 ALA A C 1
ATOM 1035 O O . ALA A 1 129 ? 13.538 -14.752 -3.850 1.00 84.31 129 ALA A O 1
ATOM 1036 N N . SER A 1 130 ? 12.389 -15.268 -2.012 1.00 84.81 130 SER A N 1
ATOM 1037 C CA . SER A 1 130 ? 11.159 -15.646 -2.728 1.00 84.81 130 SER A CA 1
ATOM 1038 C C . SER A 1 130 ? 10.414 -14.487 -3.419 1.00 84.81 130 SER A C 1
ATOM 1040 O O . SER A 1 130 ? 9.464 -14.724 -4.155 1.00 84.81 130 SER A O 1
ATOM 1042 N N . GLY A 1 131 ? 10.798 -13.230 -3.167 1.00 85.06 131 GLY A N 1
ATOM 1043 C CA . GLY A 1 131 ? 10.131 -12.050 -3.737 1.00 85.06 131 GLY A CA 1
ATOM 1044 C C . GLY A 1 131 ? 8.909 -11.536 -2.959 1.00 85.06 131 GLY A C 1
ATOM 1045 O O . GLY A 1 131 ? 8.155 -10.731 -3.498 1.00 85.06 131 GLY A O 1
ATOM 1046 N N . LYS A 1 132 ? 8.737 -11.937 -1.686 1.00 90.31 132 LYS A N 1
ATOM 1047 C CA . LYS A 1 132 ? 7.669 -11.454 -0.774 1.00 90.31 132 LYS A CA 1
ATOM 1048 C C . LYS A 1 132 ? 7.430 -9.949 -0.855 1.00 90.31 132 LYS A C 1
ATOM 1050 O O . LYS A 1 132 ? 6.318 -9.526 -1.127 1.00 90.31 132 LYS A O 1
ATOM 1055 N N . THR A 1 133 ? 8.481 -9.154 -0.667 1.00 89.88 133 THR A N 1
ATOM 1056 C CA . THR A 1 133 ? 8.376 -7.693 -0.636 1.00 89.88 133 THR A CA 1
ATOM 1057 C C . THR A 1 133 ? 7.950 -7.109 -1.978 1.00 89.88 133 THR A C 1
ATOM 1059 O O . THR A 1 133 ? 7.200 -6.139 -2.004 1.00 89.88 133 THR A O 1
ATOM 1062 N N . THR A 1 134 ? 8.379 -7.701 -3.096 1.00 89.81 134 THR A N 1
ATOM 1063 C CA . THR A 1 134 ? 7.944 -7.281 -4.437 1.00 89.81 134 THR A CA 1
ATOM 1064 C C . THR A 1 134 ? 6.451 -7.538 -4.622 1.00 89.81 134 THR A C 1
ATOM 1066 O O . THR A 1 134 ? 5.720 -6.642 -5.037 1.00 89.81 134 THR A O 1
ATOM 1069 N N . LEU A 1 135 ? 5.986 -8.732 -4.242 1.00 89.94 135 LEU A N 1
ATOM 1070 C CA . LEU A 1 135 ? 4.573 -9.102 -4.313 1.00 89.94 135 LEU A CA 1
ATOM 1071 C C . LEU A 1 135 ? 3.709 -8.258 -3.362 1.00 89.94 135 LEU A C 1
ATOM 1073 O O . LEU A 1 135 ? 2.657 -7.766 -3.760 1.00 89.94 135 LEU A O 1
ATOM 1077 N N . ALA A 1 136 ? 4.177 -8.042 -2.130 1.00 92.00 136 ALA A N 1
ATOM 1078 C CA . ALA A 1 136 ? 3.502 -7.225 -1.127 1.00 92.00 136 ALA A CA 1
ATOM 1079 C C . ALA A 1 136 ? 3.321 -5.783 -1.612 1.00 92.00 136 ALA A C 1
ATOM 1081 O O . ALA A 1 136 ? 2.219 -5.257 -1.532 1.00 92.00 136 ALA A O 1
ATOM 1082 N N . LYS A 1 137 ? 4.368 -5.167 -2.180 1.00 91.75 137 LYS A N 1
ATOM 1083 C CA . LYS A 1 137 ? 4.295 -3.805 -2.731 1.00 91.75 137 LYS A CA 1
ATOM 1084 C C . LYS A 1 137 ? 3.278 -3.691 -3.864 1.00 91.75 137 LYS A C 1
ATOM 1086 O O . LYS A 1 137 ? 2.465 -2.776 -3.835 1.00 91.75 137 LYS A O 1
ATOM 1091 N N . LYS A 1 138 ? 3.279 -4.639 -4.806 1.00 90.44 138 LYS A N 1
ATOM 1092 C CA . LYS A 1 138 ? 2.296 -4.672 -5.901 1.00 90.44 138 LYS A CA 1
ATOM 1093 C C . LYS A 1 138 ? 0.860 -4.788 -5.394 1.00 90.44 138 LYS A C 1
ATOM 1095 O O . LYS A 1 138 ? -0.022 -4.072 -5.856 1.00 90.44 138 LYS A O 1
ATOM 1100 N N . LEU A 1 139 ? 0.618 -5.676 -4.430 1.00 89.81 139 LEU A N 1
ATOM 1101 C CA . LEU A 1 139 ? -0.706 -5.831 -3.824 1.00 89.81 139 LEU A CA 1
ATOM 1102 C C . LEU A 1 139 ? -1.117 -4.585 -3.034 1.00 89.81 139 LEU A C 1
ATOM 1104 O O . LEU A 1 139 ? -2.273 -4.179 -3.115 1.00 89.81 139 LEU A O 1
ATOM 1108 N N . CYS A 1 140 ? -0.186 -3.958 -2.314 1.00 91.00 140 CYS A N 1
ATOM 1109 C CA . CYS A 1 140 ? -0.429 -2.699 -1.617 1.00 91.00 140 CYS A CA 1
ATOM 1110 C C . CYS A 1 140 ? -0.807 -1.575 -2.580 1.00 91.00 140 CYS A C 1
ATOM 1112 O O . CYS A 1 140 ? -1.727 -0.830 -2.275 1.00 91.00 140 CYS A O 1
ATOM 1114 N N . GLU A 1 141 ? -0.151 -1.469 -3.735 1.00 87.81 141 GLU A N 1
ATOM 1115 C CA . GLU A 1 141 ? -0.471 -0.466 -4.753 1.00 87.81 141 GLU A CA 1
ATOM 1116 C C . GLU A 1 141 ? -1.850 -0.713 -5.381 1.00 87.81 141 GLU A C 1
ATOM 1118 O O . GLU A 1 141 ? -2.673 0.197 -5.438 1.00 87.81 141 GLU A O 1
ATOM 1123 N N . TYR A 1 142 ? -2.143 -1.960 -5.763 1.00 87.19 142 TYR A N 1
ATOM 1124 C CA . TYR A 1 142 ? -3.412 -2.317 -6.403 1.00 87.19 142 TYR A CA 1
ATOM 1125 C C . TYR A 1 142 ? -4.621 -2.186 -5.465 1.00 87.19 142 TYR A C 1
ATOM 1127 O O . TYR A 1 142 ? -5.642 -1.606 -5.830 1.00 87.19 142 TYR A O 1
ATOM 1135 N N . TYR A 1 143 ? -4.515 -2.703 -4.237 1.00 86.56 143 TYR A N 1
ATOM 1136 C CA . TYR A 1 143 ? -5.605 -2.649 -3.257 1.00 86.56 143 TYR A CA 1
ATOM 1137 C C . TYR A 1 143 ? -5.614 -1.364 -2.417 1.00 86.56 143 TYR A C 1
ATOM 1139 O O . TYR A 1 143 ? -6.576 -1.131 -1.680 1.00 86.56 143 TYR A O 1
ATOM 1147 N N . LYS A 1 144 ? -4.574 -0.527 -2.534 1.00 86.94 144 LYS A N 1
ATOM 1148 C CA . LYS A 1 144 ? -4.295 0.615 -1.649 1.00 86.94 144 LYS A CA 1
ATOM 1149 C C . LYS A 1 144 ? -4.293 0.223 -0.172 1.00 86.94 144 LYS A C 1
ATOM 1151 O O . LYS A 1 144 ? -5.038 0.771 0.636 1.00 86.94 144 LYS A O 1
ATOM 1156 N N . LEU A 1 145 ? -3.494 -0.785 0.156 1.00 89.44 145 LEU A N 1
ATOM 1157 C CA . LEU A 1 145 ? -3.344 -1.285 1.523 1.00 89.44 145 LEU A CA 1
ATOM 1158 C C . LEU A 1 145 ? -2.038 -0.794 2.127 1.00 89.44 145 LEU A C 1
ATOM 1160 O O . LEU A 1 145 ? -1.037 -0.636 1.424 1.00 89.44 145 LEU A O 1
ATOM 1164 N N . GLU A 1 146 ? -2.018 -0.654 3.449 1.00 90.00 146 GLU A N 1
ATOM 1165 C CA . GLU A 1 146 ? -0.797 -0.291 4.157 1.00 90.00 146 GLU A CA 1
ATOM 1166 C C . GLU A 1 146 ? 0.224 -1.439 4.098 1.00 90.00 146 GLU A C 1
ATOM 1168 O O . GLU A 1 146 ? -0.068 -2.587 4.460 1.00 90.00 146 GLU A O 1
ATOM 1173 N N . HIS A 1 147 ? 1.440 -1.129 3.631 1.00 93.06 147 HIS A N 1
ATOM 1174 C CA . HIS A 1 147 ? 2.550 -2.084 3.586 1.00 93.06 147 HIS A CA 1
ATOM 1175 C C . HIS A 1 147 ? 3.255 -2.138 4.939 1.00 93.06 147 HIS A C 1
ATOM 1177 O O . HIS A 1 147 ? 4.031 -1.247 5.290 1.00 93.06 147 HIS A O 1
ATOM 1183 N N . ILE A 1 148 ? 3.018 -3.212 5.688 1.00 92.44 148 ILE A N 1
ATOM 1184 C CA . ILE A 1 148 ? 3.576 -3.391 7.024 1.00 92.44 148 ILE A CA 1
ATOM 1185 C C . ILE A 1 148 ? 4.835 -4.250 6.936 1.00 92.44 148 ILE A C 1
ATOM 1187 O O . ILE A 1 148 ? 4.795 -5.482 6.902 1.00 92.44 148 ILE A O 1
ATOM 1191 N N . HIS A 1 149 ? 5.981 -3.572 6.930 1.00 91.75 149 HIS A N 1
ATOM 1192 C CA . HIS A 1 149 ? 7.298 -4.194 7.001 1.00 91.75 149 HIS A CA 1
ATOM 1193 C C . HIS A 1 149 ? 7.988 -3.833 8.319 1.00 91.75 149 HIS A C 1
ATOM 1195 O O . HIS A 1 149 ? 8.092 -2.657 8.659 1.00 91.75 149 HIS A O 1
ATOM 1201 N N . ILE A 1 150 ? 8.538 -4.827 9.025 1.00 88.31 150 ILE A N 1
ATOM 1202 C CA . ILE A 1 150 ? 9.067 -4.669 10.393 1.00 88.31 150 ILE A CA 1
ATOM 1203 C C . ILE A 1 150 ? 10.015 -3.473 10.570 1.00 88.31 150 ILE A C 1
ATOM 1205 O O . ILE A 1 150 ? 9.861 -2.717 11.519 1.00 88.31 150 ILE A O 1
ATOM 1209 N N . LYS A 1 151 ? 10.959 -3.260 9.641 1.00 87.69 151 LYS A N 1
ATOM 1210 C CA . LYS A 1 151 ? 11.899 -2.125 9.722 1.00 87.69 151 LYS A CA 1
ATOM 1211 C C . LYS A 1 151 ? 11.170 -0.782 9.648 1.00 87.69 151 LYS A C 1
ATOM 1213 O O . LYS A 1 151 ? 11.412 0.089 10.465 1.00 87.69 151 LYS A O 1
ATOM 1218 N N . ARG A 1 152 ? 10.226 -0.669 8.710 1.00 88.69 152 ARG A N 1
ATOM 1219 C CA . ARG A 1 152 ? 9.462 0.554 8.473 1.00 88.69 152 ARG A CA 1
ATOM 1220 C C . ARG A 1 152 ? 8.570 0.886 9.668 1.00 88.69 152 ARG A C 1
ATOM 1222 O O . ARG A 1 152 ? 8.501 2.039 10.052 1.00 88.69 152 ARG A O 1
ATOM 1229 N N . VAL A 1 153 ? 7.951 -0.123 10.282 1.00 89.75 153 VAL A N 1
ATOM 1230 C CA . VAL A 1 153 ? 7.133 0.048 11.496 1.00 89.75 153 VAL A CA 1
ATOM 1231 C C . VAL A 1 153 ? 7.965 0.571 12.664 1.00 89.75 153 VAL A C 1
ATOM 1233 O O . VAL A 1 153 ? 7.524 1.477 13.360 1.00 89.75 153 VAL A O 1
ATOM 1236 N N . ILE A 1 154 ? 9.164 0.020 12.870 1.00 88.25 154 ILE A N 1
ATOM 1237 C CA . ILE A 1 154 ? 10.073 0.468 13.932 1.00 88.25 154 ILE A CA 1
ATOM 1238 C C . ILE A 1 154 ? 10.488 1.923 13.689 1.00 88.25 154 ILE A C 1
ATOM 1240 O O . ILE A 1 154 ? 10.369 2.748 14.590 1.00 88.25 154 ILE A O 1
ATOM 1244 N N . ASP A 1 155 ? 10.930 2.241 12.470 1.00 89.06 155 ASP A N 1
ATOM 1245 C CA . ASP A 1 155 ? 11.386 3.586 12.117 1.00 89.06 155 ASP A CA 1
ATOM 1246 C C . ASP A 1 155 ? 10.247 4.613 12.260 1.00 89.06 155 ASP A C 1
ATOM 1248 O O . ASP A 1 155 ? 10.418 5.632 12.931 1.00 89.06 155 ASP A O 1
ATOM 1252 N N . GLU A 1 156 ? 9.065 4.315 11.705 1.00 88.38 156 GLU A N 1
ATOM 1253 C CA . GLU A 1 156 ? 7.873 5.167 11.805 1.00 88.38 156 GLU A CA 1
ATOM 1254 C C . GLU A 1 156 ? 7.410 5.335 13.259 1.00 88.38 156 GLU A C 1
ATOM 1256 O O . GLU A 1 156 ? 7.131 6.455 13.695 1.00 88.38 156 GLU A O 1
ATOM 1261 N N . GLY A 1 157 ? 7.381 4.249 14.036 1.00 86.44 157 GLY A N 1
ATOM 1262 C CA . GLY A 1 157 ? 7.023 4.273 15.454 1.00 86.44 157 GLY A CA 1
ATOM 1263 C C . GLY A 1 157 ? 7.945 5.183 16.267 1.00 86.44 157 GLY A C 1
ATOM 1264 O O . GLY A 1 157 ? 7.473 6.049 17.002 1.00 86.44 157 GLY A O 1
ATOM 1265 N N . ILE A 1 158 ? 9.262 5.075 16.062 1.00 87.38 158 ILE A N 1
ATOM 1266 C CA . ILE A 1 158 ? 10.250 5.942 16.721 1.00 87.38 158 ILE A CA 1
ATOM 1267 C C . ILE A 1 158 ? 10.074 7.405 16.291 1.00 87.38 158 ILE A C 1
ATOM 1269 O O . ILE A 1 158 ? 10.184 8.303 17.128 1.00 87.38 158 ILE A O 1
ATOM 1273 N N . THR A 1 159 ? 9.809 7.679 15.008 1.00 89.38 159 THR A N 1
ATOM 1274 C CA . THR A 1 159 ? 9.581 9.060 14.545 1.00 89.38 159 THR A CA 1
ATOM 1275 C C . THR A 1 159 ? 8.315 9.673 15.135 1.00 89.38 159 THR A C 1
ATOM 1277 O O . THR A 1 159 ? 8.360 10.817 15.588 1.00 89.38 159 THR A O 1
ATOM 1280 N N . ASN A 1 160 ? 7.225 8.906 15.212 1.00 86.38 160 ASN A N 1
ATOM 1281 C CA . ASN A 1 160 ? 5.967 9.358 15.799 1.00 86.38 160 ASN A CA 1
ATOM 1282 C C . ASN A 1 160 ? 6.139 9.650 17.293 1.00 86.38 160 ASN A C 1
ATOM 1284 O O . ASN A 1 160 ? 5.750 10.723 17.748 1.00 86.38 160 ASN A O 1
ATOM 1288 N N . LEU A 1 161 ? 6.799 8.754 18.035 1.00 85.19 161 LEU A N 1
ATOM 1289 C CA . LEU A 1 161 ? 7.128 8.966 19.448 1.00 85.19 161 LEU A CA 1
ATOM 1290 C C . LEU A 1 161 ? 7.962 10.239 19.649 1.00 85.19 161 LEU A C 1
ATOM 1292 O O . LEU A 1 161 ? 7.621 11.080 20.478 1.00 85.19 161 LEU A O 1
ATOM 1296 N N . LYS A 1 162 ? 9.013 10.445 18.841 1.00 86.88 162 LYS A N 1
ATOM 1297 C CA . LYS A 1 162 ? 9.827 11.674 18.890 1.00 86.88 162 LYS A CA 1
ATOM 1298 C C . LYS A 1 162 ? 8.986 12.929 18.666 1.00 86.88 162 LYS A C 1
ATOM 1300 O O . LYS A 1 162 ? 9.182 13.921 19.367 1.00 86.88 162 LYS A O 1
ATOM 1305 N N . GLN A 1 163 ? 8.055 12.886 17.716 1.00 84.94 163 GLN A N 1
ATOM 1306 C CA . GLN A 1 163 ? 7.172 14.008 17.419 1.00 84.94 163 GLN A CA 1
ATOM 1307 C C . GLN A 1 163 ? 6.201 14.287 18.575 1.00 84.94 163 GLN A C 1
ATOM 1309 O O . GLN A 1 163 ? 6.074 15.443 18.978 1.00 84.94 163 GLN A O 1
ATOM 1314 N N . ARG A 1 164 ? 5.574 13.253 19.158 1.00 81.50 164 ARG A N 1
ATOM 1315 C CA . ARG A 1 164 ? 4.693 13.398 20.333 1.00 81.50 164 ARG A CA 1
ATOM 1316 C C . ARG A 1 164 ? 5.435 14.030 21.512 1.00 81.50 164 ARG A C 1
ATOM 1318 O O . ARG A 1 164 ? 4.965 15.013 22.083 1.00 81.50 164 ARG A O 1
ATOM 1325 N N . VAL A 1 165 ? 6.649 13.555 21.792 1.00 83.75 165 VAL A N 1
ATOM 1326 C CA . VAL A 1 165 ? 7.519 14.108 22.841 1.00 83.75 165 VAL A CA 1
ATOM 1327 C C . VAL A 1 165 ? 7.912 15.562 22.555 1.00 83.75 165 VAL A C 1
ATOM 1329 O O . VAL A 1 165 ? 7.934 16.390 23.466 1.00 83.75 165 VAL A O 1
ATOM 1332 N N . GLN A 1 166 ? 8.220 15.910 21.303 1.00 81.38 166 GLN A N 1
ATOM 1333 C CA . GLN A 1 166 ? 8.587 17.280 20.936 1.00 81.38 166 GLN A CA 1
ATOM 1334 C C . GLN A 1 166 ? 7.416 18.256 21.110 1.00 81.38 166 GLN A C 1
ATOM 1336 O O . GLN A 1 166 ? 7.612 19.353 21.633 1.00 81.38 166 GLN A O 1
ATOM 1341 N N . VAL A 1 167 ? 6.204 17.845 20.728 1.00 79.12 167 VAL A N 1
ATOM 1342 C CA . VAL A 1 167 ? 4.973 18.628 20.921 1.00 79.12 167 VAL A CA 1
ATOM 1343 C C . VAL A 1 167 ? 4.686 18.825 22.413 1.00 79.12 167 VAL A C 1
ATOM 1345 O O . VAL A 1 167 ? 4.388 19.943 22.836 1.00 79.12 167 VAL A O 1
ATOM 1348 N N . ALA A 1 168 ? 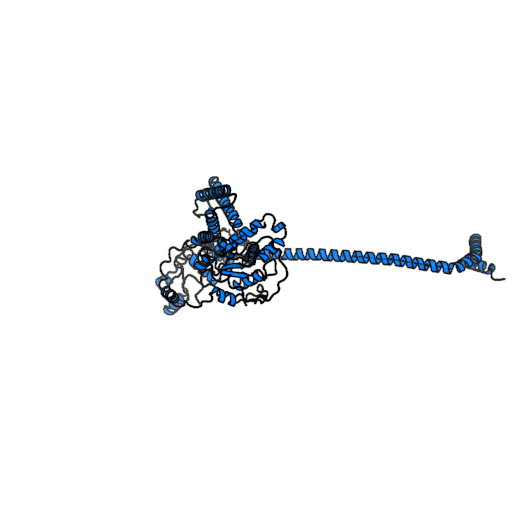4.854 17.781 23.229 1.00 73.88 168 ALA A N 1
ATOM 1349 C CA . ALA A 1 168 ? 4.690 17.873 24.678 1.00 73.88 168 ALA A CA 1
ATOM 1350 C C . ALA A 1 168 ? 5.695 18.849 25.319 1.00 73.88 168 ALA A C 1
ATOM 1352 O O . ALA A 1 168 ? 5.316 19.672 26.151 1.00 73.88 168 ALA A O 1
ATOM 1353 N N . LYS A 1 169 ? 6.962 18.827 24.882 1.00 74.12 169 LYS A N 1
ATOM 1354 C CA . LYS A 1 169 ? 8.001 19.765 25.347 1.00 74.12 169 LYS A CA 1
ATOM 1355 C C . LYS A 1 169 ? 7.742 21.209 24.900 1.00 74.12 169 LYS A C 1
ATOM 1357 O O . LYS A 1 169 ? 8.006 22.133 25.663 1.00 74.12 169 LYS A O 1
ATOM 1362 N N . ALA A 1 170 ? 7.214 21.419 23.693 1.00 69.19 170 ALA A N 1
ATOM 1363 C CA . ALA A 1 170 ? 6.869 22.751 23.187 1.00 69.19 170 ALA A CA 1
ATOM 1364 C C . ALA A 1 170 ? 5.666 23.368 23.925 1.00 69.19 170 ALA A C 1
ATOM 1366 O O . ALA A 1 170 ? 5.667 24.562 24.213 1.00 69.19 170 ALA A O 1
ATOM 1367 N N . SER A 1 171 ? 4.687 22.540 24.299 1.00 62.72 171 SER A N 1
ATOM 1368 C CA . SER A 1 171 ? 3.477 22.962 25.022 1.00 62.72 171 SER A CA 1
ATOM 1369 C C . SER A 1 171 ? 3.760 23.479 26.442 1.00 62.72 171 SER A C 1
ATOM 1371 O O . SER A 1 171 ? 2.930 24.182 27.009 1.00 62.72 171 SER A O 1
ATOM 1373 N N . GLN A 1 172 ? 4.932 23.176 27.016 1.00 58.41 172 GLN A N 1
ATOM 1374 C CA . GLN A 1 172 ? 5.357 23.720 28.313 1.00 58.41 172 GLN A CA 1
ATOM 1375 C C . GLN A 1 172 ? 5.915 25.155 28.232 1.00 58.41 172 GLN A C 1
ATOM 1377 O O . GLN A 1 172 ? 6.025 25.810 29.266 1.00 58.41 172 GLN A O 1
ATOM 1382 N N . ASN A 1 173 ? 6.246 25.661 27.037 1.00 52.59 173 ASN A N 1
ATOM 1383 C CA . ASN A 1 173 ? 6.926 26.952 26.868 1.00 52.59 173 ASN A CA 1
ATOM 1384 C C . ASN A 1 173 ? 6.018 28.112 26.412 1.00 52.59 173 ASN A C 1
ATOM 1386 O O . ASN A 1 173 ? 6.478 29.252 26.450 1.00 52.59 173 ASN A O 1
ATOM 1390 N N . ASP A 1 174 ? 4.760 27.875 26.007 1.00 50.03 174 ASP A N 1
ATOM 1391 C CA . ASP A 1 174 ? 3.887 28.932 25.460 1.00 50.03 174 ASP A CA 1
ATOM 1392 C C . ASP A 1 174 ? 2.405 28.803 25.915 1.00 50.03 174 ASP A C 1
ATOM 1394 O O . ASP A 1 174 ? 1.692 27.910 25.448 1.00 50.03 174 ASP A O 1
ATOM 1398 N N . PRO A 1 175 ? 1.897 29.670 26.822 1.00 50.34 175 PRO A N 1
ATOM 1399 C CA . PRO A 1 175 ? 0.549 29.552 27.407 1.00 50.34 175 PRO A CA 1
ATOM 1400 C C . PRO A 1 175 ? -0.642 29.874 26.484 1.00 50.34 175 PRO A C 1
ATOM 1402 O O . PRO A 1 175 ? -1.785 29.725 26.910 1.00 50.34 175 PRO A O 1
ATOM 1405 N N . TYR A 1 176 ? -0.423 30.361 25.256 1.00 49.47 176 TYR A N 1
ATOM 1406 C CA . TYR A 1 176 ? -1.500 30.887 24.396 1.00 49.47 176 TYR A CA 1
ATOM 1407 C C . TYR A 1 176 ? -1.961 29.950 23.259 1.00 49.47 176 TYR A C 1
ATOM 1409 O O . TYR A 1 176 ? -2.917 30.283 22.560 1.00 49.47 176 TYR A O 1
ATOM 1417 N N . GLN A 1 177 ? -1.359 28.766 23.076 1.00 44.22 177 GLN A N 1
ATOM 1418 C CA . GLN A 1 177 ? -1.731 27.806 22.010 1.00 44.22 177 GLN A CA 1
ATOM 1419 C C . GLN A 1 177 ? -2.537 26.579 22.480 1.00 44.22 177 GLN A C 1
ATOM 1421 O O . GLN A 1 177 ? -2.698 25.605 21.747 1.00 44.22 177 GLN A O 1
ATOM 1426 N N . THR A 1 178 ? -3.122 26.620 23.677 1.00 44.78 178 THR A N 1
ATOM 1427 C CA . THR A 1 178 ? -3.807 25.467 24.296 1.00 44.78 178 THR A CA 1
ATOM 1428 C C . THR A 1 178 ? -5.123 25.035 23.610 1.00 44.78 178 THR A C 1
ATOM 1430 O O . THR A 1 178 ? -5.695 24.019 23.982 1.00 44.78 178 THR A O 1
ATOM 1433 N N . GLN A 1 179 ? -5.627 25.730 22.582 1.00 40.19 179 GLN A N 1
ATOM 1434 C CA . GLN A 1 179 ? -6.949 25.432 21.987 1.00 40.19 179 GLN A CA 1
ATOM 1435 C C . GLN A 1 179 ? -6.972 24.399 20.840 1.00 40.19 179 GLN A C 1
ATOM 1437 O O . GLN A 1 179 ? -8.033 24.175 20.257 1.00 40.19 179 GLN A O 1
ATOM 1442 N N . MET A 1 180 ? -5.852 23.743 20.516 1.00 38.38 180 MET A N 1
ATOM 1443 C CA . MET A 1 180 ? -5.783 22.729 19.441 1.00 38.38 180 MET A CA 1
ATOM 1444 C C . MET A 1 180 ? -5.221 21.367 19.891 1.00 38.38 180 MET A C 1
ATOM 1446 O O . MET A 1 180 ? -4.828 20.562 19.049 1.00 38.38 180 MET A O 1
ATOM 1450 N N . ILE A 1 181 ? -5.169 21.078 21.196 1.00 40.72 181 ILE A N 1
ATOM 1451 C CA . ILE A 1 181 ? -4.505 19.868 21.708 1.00 40.72 181 ILE A CA 1
ATOM 1452 C C . ILE A 1 181 ? -5.533 18.796 22.096 1.00 40.72 181 ILE A C 1
ATOM 1454 O O . ILE A 1 181 ? -6.525 19.071 22.764 1.00 40.72 181 ILE A O 1
ATOM 1458 N N . ASN A 1 182 ? -5.273 17.582 21.606 1.00 44.28 182 ASN A N 1
ATOM 1459 C CA . ASN A 1 182 ? -6.043 16.353 21.784 1.00 44.28 182 ASN A CA 1
ATOM 1460 C C . ASN A 1 182 ? -6.405 16.056 23.250 1.00 44.28 182 ASN A C 1
ATOM 1462 O O . ASN A 1 182 ? -5.541 16.089 24.118 1.00 44.28 182 ASN A O 1
ATOM 1466 N N . GLU A 1 183 ? -7.640 15.600 23.473 1.00 40.66 183 GLU A N 1
ATOM 1467 C CA . GLU A 1 183 ? -8.089 14.888 24.686 1.00 40.66 183 GLU A CA 1
ATOM 1468 C C . GLU A 1 183 ? -7.752 13.381 24.626 1.00 40.66 183 GLU A C 1
ATOM 1470 O O . GLU A 1 183 ? -8.384 12.574 25.297 1.00 40.66 183 GLU A O 1
ATOM 1475 N N . ASN A 1 184 ? -6.779 12.964 23.805 1.00 42.88 184 ASN A N 1
ATOM 1476 C CA . ASN A 1 184 ? -6.268 11.597 23.903 1.00 42.88 184 ASN A CA 1
ATOM 1477 C C . ASN A 1 184 ? -5.319 11.546 25.098 1.00 42.88 184 ASN A C 1
ATOM 1479 O O . ASN A 1 184 ? -4.163 11.957 25.004 1.00 42.88 184 ASN A O 1
ATOM 1483 N N . GLU A 1 185 ? -5.851 11.058 26.213 1.00 45.94 185 GLU A N 1
ATOM 1484 C CA . GLU A 1 185 ? -5.157 10.732 27.455 1.00 45.94 185 GLU A CA 1
ATOM 1485 C C . GLU A 1 185 ? -4.072 9.662 27.219 1.00 45.94 185 GLU A C 1
ATOM 1487 O O . GLU A 1 185 ? -4.244 8.471 27.472 1.00 45.94 185 GLU A O 1
ATOM 1492 N N . HIS A 1 186 ? -2.916 10.081 26.715 1.00 47.97 186 HIS A N 1
ATOM 1493 C CA . HIS A 1 186 ? -1.660 9.394 26.987 1.00 47.97 186 HIS A CA 1
ATOM 1494 C C . HIS A 1 186 ? -0.757 10.371 27.719 1.00 47.97 186 HIS A C 1
ATOM 1496 O O . HIS A 1 186 ? -0.469 11.463 27.226 1.00 47.97 186 HIS A O 1
ATOM 1502 N N . SER A 1 187 ? -0.370 9.991 28.937 1.00 55.44 187 SER A N 1
ATOM 1503 C CA . SER A 1 187 ? 0.579 10.738 29.750 1.00 55.44 187 SER A CA 1
ATOM 1504 C C . SER A 1 187 ? 1.820 11.003 28.903 1.00 55.44 187 SER A C 1
ATOM 1506 O O . SER A 1 187 ? 2.513 10.084 28.471 1.00 55.44 187 SER A O 1
ATOM 1508 N N . SER A 1 188 ? 2.113 12.279 28.649 1.00 63.78 188 SER A N 1
ATOM 1509 C CA . SER A 1 188 ? 3.311 12.673 27.905 1.00 63.78 188 SER A CA 1
ATOM 1510 C C . SER A 1 188 ? 4.599 12.196 28.580 1.00 63.78 188 SER A C 1
ATOM 1512 O O . SER A 1 188 ? 5.646 12.195 27.943 1.00 63.78 188 SER A O 1
ATOM 1514 N N . ALA A 1 189 ? 4.537 11.844 29.869 1.00 69.50 189 ALA A N 1
ATOM 1515 C CA . ALA A 1 189 ? 5.660 11.283 30.606 1.00 69.50 189 ALA A CA 1
ATOM 1516 C C . ALA A 1 189 ? 5.947 9.832 30.181 1.00 69.50 189 ALA A C 1
ATOM 1518 O O . ALA A 1 189 ? 7.107 9.486 29.969 1.00 69.50 189 ALA A O 1
ATOM 1519 N N . ASP A 1 190 ? 4.905 9.032 29.956 1.00 76.25 190 ASP A N 1
ATOM 1520 C CA . ASP A 1 190 ? 5.017 7.610 29.618 1.00 76.25 190 ASP A CA 1
ATOM 1521 C C . ASP A 1 190 ? 5.624 7.436 28.215 1.00 76.25 190 ASP A C 1
ATOM 1523 O O . ASP A 1 190 ? 6.497 6.598 28.000 1.00 76.25 190 ASP A O 1
ATOM 1527 N N . ASP A 1 191 ? 5.236 8.298 27.266 1.00 78.62 191 ASP A N 1
ATOM 1528 C CA . ASP A 1 191 ? 5.812 8.344 25.912 1.00 78.62 191 ASP A CA 1
ATOM 1529 C C . ASP A 1 191 ? 7.318 8.697 25.927 1.00 78.62 191 ASP A C 1
ATOM 1531 O O . ASP A 1 191 ? 8.080 8.218 25.080 1.00 78.62 191 ASP A O 1
ATOM 1535 N N . VAL A 1 192 ? 7.763 9.537 26.874 1.00 81.62 192 VAL A N 1
ATOM 1536 C CA . VAL A 1 192 ? 9.185 9.897 27.039 1.00 81.62 192 VAL A CA 1
ATOM 1537 C C . VAL A 1 192 ? 9.968 8.714 27.594 1.00 81.62 192 VAL A C 1
ATOM 1539 O O . VAL A 1 192 ? 10.987 8.342 27.012 1.00 81.62 192 VAL A O 1
ATOM 1542 N N . GLU A 1 193 ? 9.476 8.101 28.672 1.00 85.38 193 GLU A N 1
ATOM 1543 C CA . GLU A 1 193 ? 10.112 6.939 29.299 1.00 85.38 193 GLU A CA 1
ATOM 1544 C C . GLU A 1 193 ? 10.204 5.762 28.320 1.00 85.38 193 GLU A C 1
ATOM 1546 O O . GLU A 1 193 ? 11.256 5.136 28.174 1.00 85.38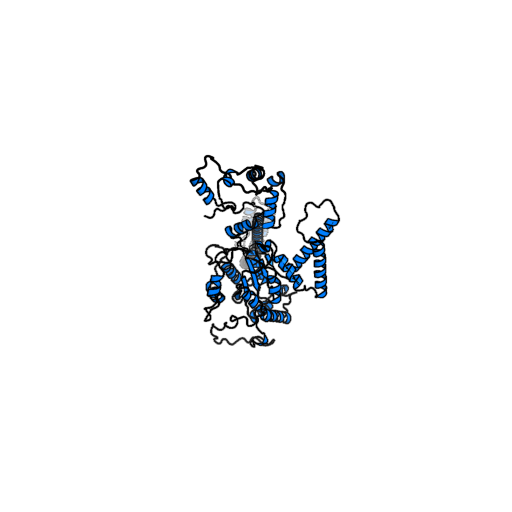 193 GLU A O 1
ATOM 1551 N N . PHE A 1 194 ? 9.136 5.509 27.563 1.00 86.31 194 PHE A N 1
ATOM 1552 C CA . PHE A 1 194 ? 9.103 4.446 26.566 1.00 86.31 194 PHE A CA 1
ATOM 1553 C C . PHE A 1 194 ? 10.112 4.670 25.428 1.00 86.31 194 PHE A C 1
ATOM 1555 O O . PHE A 1 194 ? 10.785 3.733 24.988 1.00 86.31 194 PHE A O 1
ATOM 1562 N N . LEU A 1 195 ? 10.273 5.916 24.969 1.00 84.62 195 LEU A N 1
ATOM 1563 C CA . LEU A 1 195 ? 11.261 6.270 23.950 1.00 84.62 195 LEU A CA 1
ATOM 1564 C C . LEU A 1 195 ? 12.698 6.086 24.458 1.00 84.62 195 LEU A C 1
ATOM 1566 O O . LEU A 1 195 ? 13.543 5.590 23.708 1.00 84.62 195 LEU A O 1
ATOM 1570 N N . GLU A 1 196 ? 12.978 6.461 25.706 1.00 85.38 196 GLU A N 1
ATOM 1571 C CA . GLU A 1 196 ? 14.286 6.248 26.339 1.00 85.38 196 GLU A CA 1
ATOM 1572 C C . GLU A 1 196 ? 14.583 4.750 26.505 1.00 85.38 196 GLU A C 1
ATOM 1574 O O . GLU A 1 196 ? 15.660 4.293 26.111 1.00 85.38 196 GLU A O 1
ATOM 1579 N N . ALA A 1 197 ? 13.600 3.963 26.952 1.00 86.88 197 ALA A N 1
ATOM 1580 C CA . ALA A 1 197 ? 13.713 2.511 27.078 1.00 86.88 197 ALA A CA 1
ATOM 1581 C C . ALA A 1 197 ? 13.993 1.823 25.729 1.00 86.88 197 ALA A C 1
ATOM 1583 O O . ALA A 1 197 ? 14.864 0.953 25.640 1.00 86.88 197 ALA A O 1
ATOM 1584 N N . ILE A 1 198 ? 13.313 2.241 24.652 1.00 86.44 198 ILE A N 1
ATOM 1585 C CA . ILE A 1 198 ? 13.581 1.735 23.298 1.00 86.44 198 ILE A CA 1
ATOM 1586 C C . ILE A 1 198 ? 15.015 2.063 22.868 1.00 86.44 198 ILE A C 1
ATOM 1588 O O . ILE A 1 198 ? 15.716 1.189 22.351 1.00 86.44 198 ILE A O 1
ATOM 1592 N N . GLN A 1 199 ? 15.466 3.306 23.067 1.00 84.62 199 GLN A N 1
ATOM 1593 C CA . GLN A 1 199 ? 16.813 3.725 22.668 1.00 84.62 199 GLN A CA 1
ATOM 1594 C C . GLN A 1 199 ? 17.892 2.958 23.430 1.00 84.62 199 GLN A C 1
ATOM 1596 O O . GLN A 1 199 ? 18.853 2.490 22.817 1.00 84.62 199 GLN A O 1
ATOM 1601 N N . GLN A 1 200 ? 17.712 2.768 24.736 1.00 85.31 200 GLN A N 1
ATOM 1602 C CA . GLN A 1 200 ? 18.630 1.987 25.553 1.00 85.31 200 GLN A CA 1
ATOM 1603 C C . GLN A 1 200 ? 18.671 0.519 25.103 1.00 85.31 200 GLN A C 1
ATOM 1605 O O . GLN A 1 200 ? 19.751 -0.021 24.860 1.00 85.31 200 GLN A O 1
ATOM 1610 N N . ASN A 1 201 ? 17.509 -0.100 24.870 1.00 87.38 201 ASN A N 1
ATOM 1611 C CA . ASN A 1 201 ? 17.435 -1.477 24.386 1.00 87.38 201 ASN A CA 1
ATOM 1612 C C . ASN A 1 201 ? 18.106 -1.652 23.012 1.00 87.38 201 ASN A C 1
ATOM 1614 O O . ASN A 1 201 ? 18.755 -2.668 22.762 1.00 87.38 201 ASN A O 1
ATOM 1618 N N . MET A 1 202 ? 17.992 -0.656 22.125 1.00 84.19 202 MET A N 1
ATOM 1619 C CA . MET A 1 202 ? 18.685 -0.661 20.834 1.00 84.19 202 MET A CA 1
ATOM 1620 C C . MET A 1 202 ? 20.208 -0.601 20.989 1.00 84.19 202 MET A C 1
ATOM 1622 O O . MET A 1 202 ? 20.909 -1.273 20.230 1.00 84.19 202 MET A O 1
ATOM 1626 N N . ILE A 1 203 ? 20.722 0.177 21.946 1.00 80.62 203 ILE A N 1
ATOM 1627 C CA . ILE A 1 203 ? 22.163 0.272 22.226 1.00 80.62 203 ILE A CA 1
ATOM 1628 C C . ILE A 1 203 ? 22.684 -1.066 22.760 1.00 80.62 203 ILE A C 1
ATOM 1630 O O . ILE A 1 203 ? 23.690 -1.575 22.270 1.00 80.62 203 ILE A O 1
ATOM 1634 N N . GLU A 1 204 ? 21.968 -1.671 23.707 1.00 82.50 204 GLU A N 1
ATOM 1635 C CA . GLU A 1 204 ? 22.358 -2.934 24.347 1.00 82.50 204 GLU A CA 1
ATOM 1636 C C . GLU A 1 204 ? 22.362 -4.123 23.370 1.00 82.50 204 GLU A C 1
ATOM 1638 O O . GLU A 1 204 ? 23.208 -5.012 23.459 1.00 82.50 204 GLU A O 1
ATOM 1643 N N . ASN A 1 205 ? 21.461 -4.124 22.384 1.00 81.62 205 ASN A N 1
ATOM 1644 C CA . ASN A 1 205 ? 21.255 -5.246 21.464 1.00 81.62 205 ASN A CA 1
ATOM 1645 C C . ASN A 1 205 ? 21.854 -5.034 20.061 1.00 81.62 205 ASN A C 1
ATOM 1647 O O . ASN A 1 205 ? 21.380 -5.634 19.087 1.00 81.62 205 ASN A O 1
ATOM 1651 N N . ASN A 1 206 ? 22.891 -4.197 19.922 1.00 76.25 206 ASN A N 1
ATOM 1652 C CA . ASN A 1 206 ? 23.550 -3.909 18.637 1.00 76.25 206 ASN A CA 1
ATOM 1653 C C . ASN A 1 206 ? 22.555 -3.488 17.531 1.00 76.25 206 ASN A C 1
ATOM 1655 O O . ASN A 1 206 ? 22.598 -3.985 16.401 1.00 76.25 206 ASN A O 1
ATOM 1659 N N . GLY A 1 207 ? 21.612 -2.605 17.869 1.00 70.25 207 GLY A N 1
ATOM 1660 C CA . GLY A 1 207 ? 20.607 -2.064 16.951 1.00 70.25 207 GLY A CA 1
ATOM 1661 C C . GLY A 1 207 ? 19.385 -2.957 16.710 1.00 70.25 207 GLY A C 1
ATOM 1662 O O . GLY A 1 207 ? 18.614 -2.685 15.789 1.00 70.25 207 GLY A O 1
ATOM 1663 N N . ARG A 1 208 ? 19.181 -4.027 17.492 1.00 76.88 208 ARG A N 1
ATOM 1664 C CA . ARG A 1 208 ? 17.963 -4.858 17.435 1.00 76.88 208 ARG A CA 1
ATOM 1665 C C . ARG A 1 208 ? 17.041 -4.544 18.605 1.00 76.88 208 ARG A C 1
ATOM 1667 O O . ARG A 1 208 ? 17.492 -4.524 19.735 1.00 76.88 208 ARG A O 1
ATOM 1674 N N . LEU A 1 209 ? 15.749 -4.368 18.351 1.00 83.31 209 LEU A N 1
ATOM 1675 C CA . LEU A 1 209 ? 14.776 -4.229 19.434 1.00 83.31 209 LEU A CA 1
ATOM 1676 C C . LEU A 1 209 ? 14.342 -5.600 19.964 1.00 83.31 209 LEU A C 1
ATOM 1678 O O . LEU A 1 209 ? 14.180 -6.557 19.197 1.00 83.31 209 LEU A O 1
ATOM 1682 N N . GLY A 1 210 ? 14.111 -5.665 21.274 1.00 84.06 210 GLY A N 1
ATOM 1683 C CA . GLY A 1 210 ? 13.456 -6.790 21.934 1.00 84.06 210 GLY A CA 1
ATOM 1684 C C . GLY A 1 210 ? 12.041 -7.050 21.401 1.00 84.06 210 GLY A C 1
ATOM 1685 O O . GLY A 1 210 ? 11.372 -6.153 20.887 1.00 84.06 210 GLY A O 1
ATOM 1686 N N . LEU A 1 211 ? 11.575 -8.298 21.525 1.00 85.62 211 LEU A N 1
ATOM 1687 C CA . LEU A 1 211 ? 10.273 -8.724 20.996 1.00 85.62 211 LEU A CA 1
ATOM 1688 C C . LEU A 1 211 ? 9.104 -7.919 21.579 1.00 85.62 211 LEU A C 1
ATOM 1690 O O . LEU A 1 211 ? 8.169 -7.616 20.847 1.00 85.62 211 LEU A O 1
ATOM 1694 N N . GLU A 1 212 ? 9.159 -7.573 22.862 1.00 87.12 212 GLU A N 1
ATOM 1695 C CA . GLU A 1 212 ? 8.099 -6.833 23.554 1.00 87.12 212 GLU A CA 1
ATOM 1696 C C . GLU A 1 212 ? 7.894 -5.446 22.932 1.00 87.12 212 GLU A C 1
ATOM 1698 O O . GLU A 1 212 ? 6.796 -5.144 22.473 1.00 87.12 212 GLU A O 1
ATOM 1703 N N . TYR A 1 213 ? 8.971 -4.668 22.772 1.00 87.25 213 TYR A N 1
ATOM 1704 C CA . TYR A 1 213 ? 8.933 -3.350 22.123 1.00 87.25 213 TYR A CA 1
ATOM 1705 C C . TYR A 1 213 ? 8.512 -3.414 20.651 1.00 87.25 213 TYR A C 1
ATOM 1707 O O . TYR A 1 213 ? 7.784 -2.557 20.161 1.00 87.25 213 TYR A O 1
ATOM 1715 N N . VAL A 1 214 ? 8.959 -4.438 19.916 1.00 88.19 214 VAL A N 1
ATOM 1716 C CA . VAL A 1 214 ? 8.505 -4.632 18.530 1.00 88.19 214 VAL A CA 1
ATOM 1717 C C . VAL A 1 214 ? 7.009 -4.928 18.504 1.00 88.19 214 VAL A C 1
ATOM 1719 O O . VAL A 1 214 ? 6.310 -4.422 17.635 1.00 88.19 214 VAL A O 1
ATOM 1722 N N . THR A 1 215 ? 6.516 -5.730 19.447 1.00 88.56 215 THR A N 1
ATOM 1723 C CA . THR A 1 215 ? 5.105 -6.119 19.520 1.00 88.56 215 THR A CA 1
ATOM 1724 C C . THR A 1 215 ? 4.214 -4.915 19.796 1.00 88.56 215 THR A C 1
ATOM 1726 O O . THR A 1 215 ? 3.220 -4.749 19.093 1.00 88.56 215 THR A O 1
ATOM 1729 N N . THR A 1 216 ? 4.587 -4.046 20.738 1.00 88.44 216 THR A N 1
ATOM 1730 C CA . THR A 1 216 ? 3.811 -2.840 21.067 1.00 88.44 216 THR A CA 1
ATOM 1731 C C . THR A 1 216 ? 3.749 -1.865 19.893 1.00 88.44 216 THR A C 1
ATOM 1733 O O . THR A 1 216 ? 2.653 -1.493 19.477 1.00 88.44 216 THR A O 1
ATOM 1736 N N . LEU A 1 217 ? 4.888 -1.542 19.267 1.00 88.81 217 LEU A N 1
ATOM 1737 C CA . LEU A 1 217 ? 4.926 -0.671 18.081 1.00 88.81 217 LEU A CA 1
ATOM 1738 C C . LEU A 1 217 ? 4.118 -1.253 16.909 1.00 88.81 217 LEU A C 1
ATOM 1740 O O . LEU A 1 217 ? 3.449 -0.534 16.165 1.00 88.81 217 LEU A O 1
ATOM 1744 N N . PHE A 1 218 ? 4.164 -2.574 16.731 1.00 90.12 218 PHE A N 1
ATOM 1745 C CA . PHE A 1 218 ? 3.430 -3.245 15.664 1.00 90.12 218 PHE A CA 1
ATOM 1746 C C . PHE A 1 218 ? 1.923 -3.282 15.942 1.00 90.12 218 PHE A C 1
ATOM 1748 O O . PHE A 1 218 ? 1.136 -3.070 15.021 1.00 90.12 218 PHE A O 1
ATOM 1755 N N . GLN A 1 219 ? 1.506 -3.500 17.190 1.00 88.69 219 GLN A N 1
ATOM 1756 C CA . GLN A 1 219 ? 0.100 -3.427 17.599 1.00 88.69 219 GLN A CA 1
ATOM 1757 C C . GLN A 1 219 ? -0.453 -2.007 17.473 1.00 88.69 219 GLN A C 1
ATOM 1759 O O . GLN A 1 219 ? -1.554 -1.845 16.948 1.00 88.69 219 GLN A O 1
ATOM 1764 N N . GLU A 1 220 ? 0.315 -0.983 17.854 1.00 87.75 220 GLU A N 1
ATOM 1765 C CA . GLU A 1 220 ? -0.051 0.424 17.647 1.00 87.75 220 GLU A CA 1
ATOM 1766 C C . GLU A 1 220 ? -0.271 0.707 16.151 1.00 87.75 220 GLU A C 1
ATOM 1768 O O . GLU A 1 220 ? -1.301 1.261 15.755 1.00 87.75 220 GLU A O 1
ATOM 1773 N N . LYS A 1 221 ? 0.635 0.227 15.285 1.00 89.94 221 LYS A N 1
ATOM 1774 C CA . LYS A 1 221 ? 0.490 0.368 13.830 1.00 89.94 221 LYS A CA 1
ATOM 1775 C C . LYS A 1 221 ? -0.722 -0.395 13.285 1.00 89.94 221 LYS A C 1
ATOM 1777 O O . LYS A 1 221 ? -1.456 0.170 12.480 1.00 89.94 221 LYS A O 1
ATOM 1782 N N . LEU A 1 222 ? -0.977 -1.634 13.709 1.00 88.81 222 LEU A N 1
ATOM 1783 C CA . LEU A 1 222 ? -2.146 -2.410 13.260 1.00 88.81 222 LEU A CA 1
ATOM 1784 C C . LEU A 1 222 ? -3.478 -1.817 13.746 1.00 88.81 222 LEU A C 1
ATOM 1786 O O . LEU A 1 222 ? -4.482 -1.906 13.041 1.00 88.81 222 LEU A O 1
ATOM 1790 N N . THR A 1 223 ? -3.476 -1.189 14.922 1.00 87.19 223 THR A N 1
ATOM 1791 C CA . THR A 1 223 ? -4.645 -0.512 15.511 1.00 87.19 223 THR A CA 1
ATOM 1792 C C . THR A 1 223 ? -4.882 0.866 14.886 1.00 87.19 223 THR A C 1
ATOM 1794 O O . THR A 1 223 ? -5.948 1.457 15.050 1.00 87.19 223 THR A O 1
ATOM 1797 N N . SER A 1 224 ? -3.930 1.376 14.101 1.00 86.19 224 SER A N 1
ATOM 1798 C CA . SER A 1 224 ? -4.104 2.631 13.376 1.00 86.19 224 SER A CA 1
ATOM 1799 C C . SER A 1 224 ? -5.311 2.591 12.426 1.00 86.19 224 SER A C 1
ATOM 1801 O O . SER A 1 224 ? -5.625 1.582 11.787 1.00 86.19 224 SER A O 1
ATOM 1803 N N . LYS A 1 225 ? -5.977 3.740 12.288 1.00 83.31 225 LYS A N 1
ATOM 1804 C CA . LYS A 1 225 ? -7.176 3.904 11.451 1.00 83.31 225 LYS A CA 1
ATOM 1805 C C . LYS A 1 225 ? -6.978 3.494 9.983 1.00 83.31 225 LYS A C 1
ATOM 1807 O O . LYS A 1 225 ? -7.882 2.846 9.454 1.00 83.31 225 LYS A O 1
ATOM 1812 N N . PRO A 1 226 ? -5.836 3.778 9.318 1.00 85.12 226 PRO A N 1
ATOM 1813 C CA . PRO A 1 226 ? -5.583 3.273 7.967 1.00 85.12 226 PRO A CA 1
ATOM 1814 C C . PRO A 1 226 ? -5.652 1.742 7.893 1.00 85.12 226 PRO A C 1
ATOM 1816 O O . PRO A 1 226 ? -6.367 1.196 7.053 1.00 85.12 226 PRO A O 1
ATOM 1819 N N . CYS A 1 227 ? -5.013 1.047 8.839 1.00 87.31 227 CYS A N 1
ATOM 1820 C CA . CYS A 1 227 ? -4.985 -0.416 8.884 1.00 87.31 227 CYS A CA 1
ATOM 1821 C C . CYS A 1 227 ? -6.355 -1.023 9.227 1.00 87.31 227 CYS A C 1
ATOM 1823 O O . CYS A 1 227 ? -6.713 -2.077 8.701 1.00 87.31 227 CYS A O 1
ATOM 1825 N N . GLN A 1 228 ? -7.149 -0.360 10.074 1.00 83.81 228 GLN A N 1
ATOM 1826 C CA . GLN A 1 228 ? -8.495 -0.818 10.429 1.00 83.81 228 GLN A CA 1
ATOM 1827 C C . GLN A 1 228 ? -9.528 -0.589 9.319 1.00 83.81 228 GLN A C 1
ATOM 1829 O O . GLN A 1 228 ? -10.431 -1.408 9.151 1.00 83.81 228 GLN A O 1
ATOM 1834 N N . ASN A 1 229 ? -9.426 0.518 8.577 1.00 81.81 229 ASN A N 1
ATOM 1835 C CA . ASN A 1 229 ? -10.426 0.904 7.580 1.00 81.81 229 ASN A CA 1
ATOM 1836 C C . ASN A 1 229 ? -10.123 0.382 6.175 1.00 81.81 229 ASN A C 1
ATOM 1838 O O . ASN A 1 229 ? -11.050 -0.026 5.482 1.00 81.81 229 ASN A O 1
ATOM 1842 N N . GLN A 1 230 ? -8.859 0.409 5.747 1.00 84.19 230 GLN A N 1
ATOM 1843 C CA . GLN A 1 230 ? -8.446 -0.074 4.424 1.00 84.19 230 GLN A CA 1
ATOM 1844 C C . GLN A 1 230 ? -7.993 -1.534 4.500 1.00 84.19 230 GLN A C 1
ATOM 1846 O O . GLN A 1 230 ? -8.320 -2.341 3.630 1.00 84.19 230 GLN A O 1
ATOM 1851 N N . GLY A 1 231 ? -7.309 -1.891 5.587 1.00 88.88 231 GLY A N 1
ATOM 1852 C CA . GLY A 1 231 ? -6.647 -3.177 5.749 1.00 88.88 231 GLY A CA 1
ATOM 1853 C C . GLY A 1 231 ? -5.131 -3.042 5.656 1.00 88.88 231 GLY A C 1
ATOM 1854 O O . GLY A 1 231 ? -4.582 -1.940 5.634 1.00 88.88 231 GLY A O 1
ATOM 1855 N N . TYR A 1 232 ? -4.439 -4.175 5.629 1.00 92.31 232 TYR A N 1
ATOM 1856 C CA . TYR A 1 232 ? -2.982 -4.205 5.670 1.00 92.31 232 TYR A CA 1
ATOM 1857 C C . TYR A 1 232 ? -2.413 -5.461 5.022 1.00 92.31 232 TYR A C 1
ATOM 1859 O O . TYR A 1 232 ? -3.066 -6.507 4.965 1.00 92.31 232 TYR A O 1
ATOM 1867 N N . ILE A 1 233 ? -1.151 -5.369 4.602 1.00 94.31 233 ILE A N 1
ATOM 1868 C CA . ILE A 1 233 ? -0.345 -6.518 4.191 1.00 94.31 233 ILE A CA 1
ATOM 1869 C C . ILE A 1 233 ? 0.886 -6.602 5.084 1.00 94.31 233 ILE A C 1
ATOM 1871 O O . ILE A 1 233 ? 1.738 -5.714 5.060 1.00 94.31 233 ILE A O 1
ATOM 1875 N N . ILE A 1 234 ? 0.999 -7.691 5.843 1.00 93.69 234 ILE A N 1
ATOM 1876 C CA . ILE A 1 234 ? 2.204 -7.985 6.620 1.00 93.69 234 ILE A CA 1
ATOM 1877 C C . ILE A 1 234 ? 3.214 -8.723 5.738 1.00 93.69 234 ILE A C 1
ATOM 1879 O O . ILE A 1 234 ? 2.920 -9.796 5.209 1.00 93.69 234 ILE A O 1
ATOM 1883 N N . ASP A 1 235 ? 4.420 -8.167 5.618 1.00 92.88 235 ASP A N 1
ATOM 1884 C CA . ASP A 1 235 ? 5.518 -8.727 4.826 1.00 92.88 235 ASP A CA 1
ATOM 1885 C C . ASP A 1 235 ? 6.550 -9.448 5.710 1.00 92.88 235 ASP A C 1
ATOM 1887 O O . ASP A 1 235 ? 7.333 -8.821 6.431 1.00 92.88 235 ASP A O 1
ATOM 1891 N N . GLY A 1 236 ? 6.575 -10.784 5.642 1.00 84.69 236 GLY A N 1
ATOM 1892 C CA . GLY A 1 236 ? 7.664 -11.600 6.192 1.00 84.69 236 GLY A CA 1
ATOM 1893 C C . GLY A 1 236 ? 7.766 -11.644 7.725 1.00 84.69 236 GLY A C 1
ATOM 1894 O O . GLY A 1 236 ? 8.815 -12.032 8.255 1.00 84.69 236 GLY A O 1
ATOM 1895 N N . TYR A 1 237 ? 6.701 -11.261 8.428 1.00 89.62 237 TYR A N 1
ATOM 1896 C CA . TYR A 1 237 ? 6.531 -11.343 9.881 1.00 89.62 237 TYR A CA 1
ATOM 1897 C C . TYR A 1 237 ? 5.145 -11.939 10.182 1.00 89.62 237 TYR A C 1
ATOM 1899 O O . TYR A 1 237 ? 4.226 -11.681 9.406 1.00 89.62 237 TYR A O 1
ATOM 1907 N N . PRO A 1 238 ? 4.932 -12.714 11.261 1.00 90.50 238 PRO A N 1
ATOM 1908 C CA . PRO A 1 238 ? 5.868 -13.198 12.289 1.00 90.50 238 PRO A CA 1
ATOM 1909 C C . PRO A 1 238 ? 6.828 -14.288 11.786 1.00 90.50 238 PRO A C 1
ATOM 1911 O O . PRO A 1 238 ? 6.533 -14.966 10.807 1.00 90.50 238 PRO A O 1
ATOM 1914 N N . LYS A 1 239 ? 7.981 -14.475 12.455 1.00 86.69 239 LYS A N 1
ATOM 1915 C CA . LYS A 1 239 ? 8.994 -15.506 12.110 1.00 86.69 239 LYS A CA 1
ATOM 1916 C C . LYS A 1 239 ? 8.975 -16.759 12.980 1.00 86.69 239 LYS A C 1
ATOM 1918 O O . LYS A 1 239 ? 9.557 -17.773 12.611 1.00 86.69 239 LYS A O 1
ATOM 1923 N N . SER A 1 240 ? 8.342 -16.673 14.141 1.00 86.69 240 SER A N 1
ATOM 1924 C CA . SER A 1 240 ? 8.257 -17.738 15.138 1.00 86.69 240 SER A CA 1
ATOM 1925 C C . SER A 1 240 ? 6.877 -17.713 15.780 1.00 86.69 240 SER A C 1
ATOM 1927 O O . SER A 1 240 ? 6.284 -16.640 15.916 1.00 86.69 240 SER A O 1
ATOM 1929 N N . LYS A 1 241 ? 6.391 -18.871 16.240 1.00 86.75 241 LYS A N 1
ATOM 1930 C CA . LYS A 1 241 ? 5.137 -18.987 16.996 1.00 86.75 241 LYS A CA 1
ATOM 1931 C C . LYS A 1 241 ? 5.074 -18.020 18.179 1.00 86.75 241 LYS A C 1
ATOM 1933 O O . LYS A 1 241 ? 4.033 -17.420 18.407 1.00 86.75 241 LYS A O 1
ATOM 1938 N N . LYS A 1 242 ? 6.190 -17.803 18.891 1.00 88.06 242 LYS A N 1
ATOM 1939 C CA . LYS A 1 242 ? 6.245 -16.845 20.012 1.00 88.06 242 LYS A CA 1
ATOM 1940 C C . LYS A 1 242 ? 5.929 -15.416 19.566 1.00 88.06 242 LYS A C 1
ATOM 1942 O O . LYS A 1 242 ? 5.220 -14.704 20.261 1.00 88.06 242 LYS A O 1
ATOM 1947 N N . GLN A 1 243 ? 6.427 -15.020 18.395 1.00 89.12 243 GLN A N 1
ATOM 1948 C CA . GLN A 1 243 ? 6.169 -13.699 17.818 1.00 89.12 243 GLN A CA 1
ATOM 1949 C C . GLN A 1 243 ? 4.723 -13.574 17.339 1.00 89.12 243 GLN A C 1
ATOM 1951 O O . GLN A 1 243 ? 4.089 -12.555 17.576 1.00 89.12 243 GLN A O 1
ATOM 1956 N N . ALA A 1 244 ? 4.194 -14.624 16.702 1.00 87.81 244 ALA A N 1
ATOM 1957 C CA . ALA A 1 244 ? 2.802 -14.666 16.264 1.00 87.81 244 ALA A CA 1
ATOM 1958 C C . ALA A 1 244 ? 1.841 -14.557 17.458 1.00 87.81 244 ALA A C 1
ATOM 1960 O O . ALA A 1 244 ? 0.929 -13.737 17.444 1.00 87.81 244 ALA A O 1
ATOM 1961 N N . ALA A 1 245 ? 2.103 -15.325 18.519 1.00 87.94 245 ALA A N 1
ATOM 1962 C CA . ALA A 1 245 ? 1.344 -15.258 19.757 1.00 87.94 245 ALA A CA 1
ATOM 1963 C C . ALA A 1 245 ? 1.449 -13.870 20.401 1.00 87.94 245 ALA A C 1
ATOM 1965 O O . ALA A 1 245 ? 0.425 -13.263 20.666 1.00 87.94 245 ALA A O 1
ATOM 1966 N N . ALA A 1 246 ? 2.648 -13.314 20.587 1.00 87.81 246 ALA A N 1
ATOM 1967 C CA . ALA A 1 246 ? 2.794 -11.977 21.169 1.00 87.81 246 ALA A CA 1
ATOM 1968 C C . ALA A 1 246 ? 2.010 -10.912 20.379 1.00 87.81 246 ALA A C 1
ATOM 1970 O O . ALA A 1 246 ? 1.277 -10.123 20.973 1.00 87.81 246 ALA A O 1
ATOM 1971 N N . LEU A 1 247 ? 2.095 -10.950 19.044 1.00 86.69 247 LEU A N 1
ATOM 1972 C CA . LEU A 1 247 ? 1.442 -9.977 18.178 1.00 86.69 247 LEU A CA 1
ATOM 1973 C C . LEU A 1 247 ? -0.086 -10.066 18.228 1.00 86.69 247 LEU A C 1
ATOM 1975 O O . LEU A 1 247 ? -0.751 -9.040 18.361 1.00 86.69 247 LEU A O 1
ATOM 1979 N N . PHE A 1 248 ? -0.636 -11.275 18.124 1.00 85.62 248 PHE A N 1
ATOM 1980 C CA . PHE A 1 248 ? -2.071 -11.470 17.930 1.00 85.62 248 PHE A CA 1
ATOM 1981 C C . PHE A 1 248 ? -2.835 -11.888 19.197 1.00 85.62 248 PHE A C 1
ATOM 1983 O O . PHE A 1 248 ? -4.062 -11.865 19.177 1.00 85.62 248 PHE A O 1
ATOM 1990 N N . SER A 1 249 ? -2.164 -12.230 20.306 1.00 74.44 249 SER A N 1
ATOM 1991 C CA . SER A 1 249 ? -2.839 -12.599 21.564 1.00 74.44 249 SER A CA 1
ATOM 1992 C C . SER A 1 249 ? -3.515 -11.415 22.260 1.00 74.44 249 SER A C 1
ATOM 1994 O O . SER A 1 249 ? -4.568 -11.606 22.851 1.00 74.44 249 SER A O 1
ATOM 1996 N N . HIS A 1 250 ? -2.944 -10.207 22.177 1.00 57.69 250 HIS A N 1
ATOM 1997 C CA . HIS A 1 250 ? -3.508 -8.998 22.807 1.00 57.69 250 HIS A CA 1
ATOM 1998 C C . HIS A 1 250 ? -4.398 -8.176 21.859 1.00 57.69 250 HIS A C 1
ATOM 2000 O O . HIS A 1 250 ? -5.080 -7.256 22.285 1.00 57.69 250 HIS A O 1
ATOM 2006 N N . GLY A 1 251 ? -4.450 -8.527 20.571 1.00 43.19 251 GLY A N 1
ATOM 2007 C CA . GLY A 1 251 ? -5.273 -7.844 19.565 1.00 43.19 251 GLY A CA 1
ATOM 2008 C C . GLY A 1 251 ? -6.739 -8.286 19.514 1.00 43.19 251 GLY A C 1
ATOM 2009 O O . GLY A 1 251 ? -7.403 -8.032 18.509 1.00 43.19 251 GLY A O 1
ATOM 2010 N N . GLY A 1 252 ? -7.205 -9.024 20.525 1.00 35.72 252 GLY A N 1
ATOM 2011 C CA . GLY A 1 252 ? -8.564 -9.564 20.627 1.00 35.72 252 GLY A CA 1
ATOM 2012 C C . GLY A 1 252 ? -9.446 -8.891 21.683 1.00 35.72 252 GLY A C 1
ATOM 2013 O O . GLY A 1 252 ? -10.621 -9.223 21.752 1.00 35.72 252 GLY A O 1
ATOM 2014 N N . GLY A 1 253 ? -8.912 -7.956 22.474 1.00 32.53 253 GLY A N 1
ATOM 2015 C CA . GLY A 1 253 ? -9.658 -7.244 23.513 1.00 32.53 253 GLY A CA 1
ATOM 2016 C C . GLY A 1 253 ? -9.321 -5.760 23.475 1.00 32.53 253 GLY A C 1
ATOM 2017 O O . GLY A 1 253 ? -8.234 -5.360 23.875 1.00 32.53 253 GLY A O 1
ATOM 2018 N N . GLY A 1 254 ? -10.232 -4.958 22.935 1.00 27.88 254 GLY A N 1
ATOM 2019 C CA . GLY A 1 254 ? -10.080 -3.514 22.802 1.00 27.88 254 GLY A CA 1
ATOM 2020 C C . GLY A 1 254 ? -11.414 -2.875 22.440 1.00 27.88 254 GLY A C 1
ATOM 2021 O O . GLY A 1 254 ? -11.662 -2.621 21.265 1.00 27.88 254 GLY A O 1
ATOM 2022 N N . VAL A 1 255 ? -12.214 -2.648 23.488 1.00 32.47 255 VAL A N 1
ATOM 2023 C CA . VAL A 1 255 ? -13.486 -1.905 23.577 1.00 32.47 255 VAL A CA 1
ATOM 2024 C C . VAL A 1 255 ? -14.659 -2.498 22.786 1.00 32.47 255 VAL A C 1
ATOM 2026 O O . VAL A 1 255 ? -14.997 -2.026 21.712 1.00 32.47 255 VAL A O 1
ATOM 2029 N N . ASP A 1 256 ? -15.247 -3.551 23.348 1.00 31.27 256 ASP A N 1
ATOM 2030 C CA . ASP A 1 256 ? -16.693 -3.840 23.362 1.00 31.27 256 ASP A CA 1
ATOM 2031 C C . ASP A 1 256 ? -16.892 -4.799 24.573 1.00 31.27 256 ASP A C 1
ATOM 2033 O O . ASP A 1 256 ? -17.302 -5.947 24.431 1.00 31.27 256 ASP A O 1
ATOM 2037 N N . GLU A 1 257 ? -16.481 -4.371 25.780 1.00 35.47 257 GLU A N 1
ATOM 2038 C CA . GLU A 1 257 ? -17.081 -4.901 27.016 1.00 35.47 257 GLU A CA 1
ATOM 2039 C C . GLU A 1 257 ? -18.426 -4.186 27.148 1.00 35.47 257 GLU A C 1
ATOM 2041 O O . GLU A 1 257 ? -18.462 -3.071 27.650 1.00 35.47 257 GLU A O 1
ATOM 2046 N N . GLU A 1 258 ? -19.461 -4.766 26.534 1.00 31.73 258 GLU A N 1
ATOM 2047 C CA . GLU A 1 258 ? -20.903 -4.619 26.817 1.00 31.73 258 GLU A CA 1
ATOM 2048 C C . GLU A 1 258 ? -21.719 -5.154 25.617 1.00 31.73 258 GLU A C 1
ATOM 2050 O O . GLU A 1 258 ? -22.460 -4.429 24.973 1.00 31.73 258 GLU A O 1
ATOM 2055 N N . GLU A 1 259 ? -21.586 -6.443 25.292 1.00 30.20 259 GLU A N 1
ATOM 2056 C CA . GLU A 1 259 ? -22.659 -7.223 24.642 1.00 30.20 259 GLU A CA 1
ATOM 2057 C C . GLU A 1 259 ? -22.611 -8.665 25.194 1.00 30.20 259 GLU A C 1
ATOM 2059 O O . GLU A 1 259 ? -22.525 -9.646 24.458 1.00 30.20 259 GLU A O 1
ATOM 2064 N N . GLU A 1 260 ? -22.628 -8.808 26.526 1.00 28.75 260 GLU A N 1
ATOM 2065 C CA . GLU A 1 260 ? -23.139 -10.037 27.141 1.00 28.75 260 GLU A CA 1
ATOM 2066 C C . GLU A 1 260 ? -24.667 -9.976 27.087 1.00 28.75 260 GLU A C 1
ATOM 2068 O O . GLU A 1 260 ? -25.305 -9.257 27.856 1.00 28.75 260 GLU A O 1
ATOM 2073 N N . GLY A 1 261 ? -25.251 -10.713 26.144 1.00 28.41 261 GLY A N 1
ATOM 2074 C CA . GLY A 1 261 ? -26.689 -10.954 26.114 1.00 28.41 261 GLY A CA 1
ATOM 2075 C C . GLY A 1 261 ? -27.291 -10.942 24.721 1.00 28.41 261 GLY A C 1
ATOM 2076 O O . GLY A 1 261 ? -28.150 -10.114 24.474 1.00 28.41 261 GLY A O 1
ATOM 2077 N N . GLU A 1 262 ? -26.848 -11.832 23.825 1.00 29.78 262 GLU A N 1
ATOM 2078 C CA . GLU A 1 262 ? -27.652 -12.341 22.690 1.00 29.78 262 GLU A CA 1
ATOM 2079 C C . GLU A 1 262 ? -26.887 -13.437 21.903 1.00 29.78 262 GLU A C 1
ATOM 2081 O O . GLU A 1 262 ? -26.823 -13.416 20.677 1.00 29.78 262 GLU A O 1
ATOM 2086 N N . GLN A 1 263 ? -26.262 -14.412 22.582 1.00 26.66 263 GLN A N 1
ATOM 2087 C CA . GLN A 1 263 ? -25.663 -15.594 21.928 1.00 26.66 263 GLN A CA 1
ATOM 2088 C C . GLN A 1 263 ? -25.775 -16.859 22.796 1.00 26.66 263 GLN A C 1
ATOM 2090 O O . GLN A 1 263 ? -24.778 -17.508 23.060 1.00 26.66 263 GLN A O 1
ATOM 2095 N N . GLU A 1 264 ? -26.979 -17.234 23.239 1.00 25.61 264 GLU A N 1
ATOM 2096 C CA . GLU A 1 264 ? -27.199 -18.567 23.845 1.00 25.61 264 GLU A CA 1
ATOM 2097 C C . GLU A 1 264 ? -27.963 -19.547 22.932 1.00 25.61 264 GLU A C 1
ATOM 2099 O O . GLU A 1 264 ? -28.047 -20.725 23.248 1.00 25.61 264 GLU A O 1
ATOM 2104 N N . GLU A 1 265 ? -28.457 -19.139 21.755 1.00 26.86 265 GLU A N 1
ATOM 2105 C CA . GLU A 1 265 ? -29.253 -20.049 20.900 1.00 26.86 265 GLU A CA 1
ATOM 2106 C C . GLU A 1 265 ? -28.493 -20.699 19.726 1.00 26.86 265 GLU A C 1
ATOM 2108 O O . GLU A 1 265 ? -29.051 -21.566 19.060 1.00 26.86 265 GLU A O 1
ATOM 2113 N N . ASN A 1 266 ? -27.221 -20.358 19.473 1.00 28.91 266 ASN A N 1
ATOM 2114 C CA . ASN A 1 266 ? -26.455 -20.928 18.344 1.00 28.91 266 ASN A CA 1
ATOM 2115 C C . ASN A 1 266 ? -25.342 -21.915 18.744 1.00 28.91 266 ASN A C 1
ATOM 2117 O O . ASN A 1 266 ? -24.769 -22.560 17.866 1.00 28.91 266 ASN A O 1
ATOM 2121 N N . GLU A 1 267 ? -25.023 -22.064 20.033 1.00 27.83 267 GLU A N 1
ATOM 2122 C CA . GLU A 1 267 ? -23.900 -22.914 20.466 1.00 27.83 267 GLU A CA 1
ATOM 2123 C C . GLU A 1 267 ? -24.253 -24.414 20.509 1.00 27.83 267 GLU A C 1
ATOM 2125 O O . GLU A 1 267 ? -23.379 -25.263 20.324 1.00 27.83 267 GLU A O 1
ATOM 2130 N N . GLU A 1 268 ? -25.535 -24.778 20.629 1.00 25.80 268 GLU A N 1
ATOM 2131 C CA . GLU A 1 268 ? -25.942 -26.191 20.705 1.00 25.80 268 GLU A CA 1
ATOM 2132 C C . GLU A 1 268 ? -25.958 -26.928 19.347 1.00 25.80 268 GLU A C 1
ATOM 2134 O O . GLU A 1 268 ? -25.926 -28.166 19.316 1.00 25.80 268 GLU A O 1
ATOM 2139 N N . GLU A 1 269 ? -25.972 -26.213 18.213 1.00 30.23 269 GLU A N 1
ATOM 2140 C CA . GLU A 1 269 ? -25.918 -26.842 16.882 1.00 30.23 269 GLU A CA 1
ATOM 2141 C C . GLU A 1 269 ? -24.480 -27.117 16.400 1.00 30.23 269 GLU A C 1
ATOM 2143 O O . GLU A 1 269 ? -24.255 -28.096 15.682 1.00 30.23 269 GLU A O 1
ATOM 2148 N N . GLU A 1 270 ? -23.478 -26.345 16.841 1.00 31.08 270 GLU A N 1
ATOM 2149 C CA . GLU A 1 270 ? -22.080 -26.548 16.424 1.00 31.08 270 GLU A CA 1
ATOM 2150 C C . GLU A 1 270 ? -21.359 -27.674 17.187 1.00 31.08 270 GLU A C 1
ATOM 2152 O O . GLU A 1 270 ? -20.448 -28.308 16.637 1.00 31.08 270 GLU A O 1
ATOM 2157 N N . GLU A 1 271 ? -21.767 -27.994 18.420 1.00 28.66 271 GLU A N 1
ATOM 2158 C CA . GLU A 1 271 ? -21.146 -29.084 19.189 1.00 28.66 271 GLU A CA 1
ATOM 2159 C C . GLU A 1 271 ? -21.577 -30.486 18.728 1.00 28.66 271 GLU A C 1
ATOM 2161 O O . GLU A 1 271 ? -20.795 -31.437 18.827 1.00 28.66 271 GLU A O 1
ATOM 2166 N N . LYS A 1 272 ? -22.762 -30.635 18.119 1.00 27.06 272 LYS A N 1
ATOM 2167 C CA . LYS A 1 272 ? -23.247 -31.939 17.620 1.00 27.06 272 LYS A CA 1
ATOM 2168 C C . LYS A 1 272 ? -22.625 -32.380 16.293 1.00 27.06 272 LYS A C 1
ATOM 2170 O O . LYS A 1 272 ? -22.711 -33.557 15.944 1.00 27.06 272 LYS A O 1
ATOM 2175 N N . ILE A 1 273 ? -21.950 -31.485 15.569 1.00 35.47 273 ILE A N 1
ATOM 2176 C CA . ILE A 1 273 ? -21.292 -31.813 14.291 1.00 35.47 273 ILE A CA 1
ATOM 2177 C C . ILE A 1 273 ? -19.846 -32.306 14.509 1.00 35.47 273 ILE A C 1
ATOM 2179 O O . ILE A 1 273 ? -19.301 -33.029 13.676 1.00 35.47 273 ILE A O 1
ATOM 2183 N N . LYS A 1 274 ? -19.225 -32.012 15.660 1.00 32.97 274 LYS A N 1
ATOM 2184 C CA . LYS A 1 274 ? -17.808 -32.338 15.927 1.00 32.97 274 LYS A CA 1
ATOM 2185 C C . LYS A 1 274 ? -17.537 -33.779 16.380 1.00 32.97 274 LYS A C 1
ATOM 2187 O O . LYS A 1 274 ? -16.375 -34.170 16.445 1.00 32.97 274 LYS A O 1
ATOM 2192 N N . THR A 1 275 ? -18.557 -34.594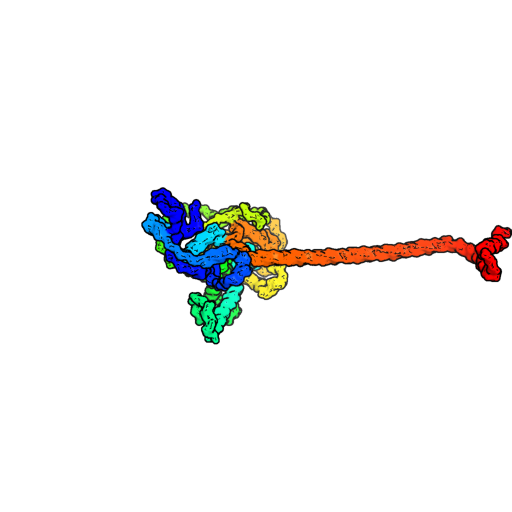 16.653 1.00 27.86 275 THR A N 1
ATOM 2193 C CA . THR A 1 275 ? -18.371 -35.947 17.222 1.00 27.86 275 THR A CA 1
ATOM 2194 C C . THR A 1 275 ? -18.562 -37.118 16.252 1.00 27.86 275 THR A C 1
ATOM 2196 O O . THR A 1 275 ? -18.401 -38.258 16.678 1.00 27.86 275 THR A O 1
ATOM 2199 N N . THR A 1 276 ? -18.826 -36.894 14.953 1.00 30.28 276 THR A N 1
ATOM 2200 C CA . THR A 1 276 ? -19.179 -38.019 14.051 1.00 30.28 276 THR A CA 1
ATOM 2201 C C . THR A 1 276 ? -18.548 -38.015 12.654 1.00 30.28 276 THR A C 1
ATOM 2203 O O . THR A 1 276 ? -19.164 -38.502 11.713 1.00 30.28 276 THR A O 1
ATOM 2206 N N . THR A 1 277 ? -17.312 -37.539 12.487 1.00 31.78 277 THR A N 1
ATOM 2207 C CA . THR A 1 277 ? -16.532 -37.789 11.252 1.00 31.78 277 THR A CA 1
ATOM 2208 C C . THR A 1 277 ? -15.037 -37.909 11.543 1.00 31.78 277 THR A C 1
ATOM 2210 O O . THR A 1 277 ? -14.219 -37.116 11.078 1.00 31.78 277 THR A O 1
ATOM 2213 N N . GLY A 1 278 ? -14.662 -38.902 12.344 1.00 34.59 278 GLY A N 1
ATOM 2214 C CA . GLY A 1 278 ? -13.333 -39.491 12.244 1.00 34.59 278 GLY A CA 1
ATOM 2215 C C . GLY A 1 278 ? -13.401 -40.567 11.175 1.00 34.59 278 GLY A C 1
ATOM 2216 O O . GLY A 1 278 ? -13.841 -41.653 11.504 1.00 34.59 278 GLY A O 1
ATOM 2217 N N . ASP A 1 279 ? -13.117 -40.209 9.918 1.00 29.02 279 ASP A N 1
ATOM 2218 C CA . ASP A 1 279 ? -12.596 -41.084 8.852 1.00 29.02 279 ASP A CA 1
ATOM 2219 C C . ASP A 1 279 ? -12.574 -40.318 7.509 1.00 29.02 279 ASP A C 1
ATOM 2221 O O . ASP A 1 279 ? -13.596 -39.847 7.017 1.00 29.02 279 ASP A O 1
ATOM 2225 N N . ILE A 1 280 ? -11.374 -40.193 6.923 1.00 37.84 280 ILE A N 1
ATOM 2226 C CA . ILE A 1 280 ? -11.071 -39.700 5.560 1.00 37.84 280 ILE A CA 1
ATOM 2227 C C . ILE A 1 280 ? -11.525 -38.253 5.264 1.00 37.84 280 ILE A C 1
ATOM 2229 O O . ILE A 1 280 ? -12.420 -38.008 4.459 1.00 37.84 280 ILE A O 1
ATOM 2233 N N . ILE A 1 281 ? -10.845 -37.258 5.843 1.00 35.19 281 ILE A N 1
ATOM 2234 C CA . ILE A 1 281 ? -11.027 -35.848 5.459 1.00 35.19 281 ILE A CA 1
ATOM 2235 C C . ILE A 1 281 ? -9.821 -35.395 4.636 1.00 35.19 281 ILE A C 1
ATOM 2237 O O . ILE A 1 281 ? -8.756 -35.086 5.168 1.00 35.19 281 ILE A O 1
ATOM 2241 N N . GLN A 1 282 ? -10.007 -35.325 3.318 1.00 39.91 282 GLN A N 1
ATOM 2242 C CA . GLN A 1 282 ? -9.217 -34.446 2.460 1.00 39.91 282 GLN A CA 1
ATOM 2243 C C . GLN A 1 282 ? -9.398 -33.026 3.022 1.00 39.91 282 GLN A C 1
ATOM 2245 O O . GLN A 1 282 ? -10.527 -32.538 3.092 1.00 39.91 282 GLN A O 1
ATOM 2250 N N . SER A 1 283 ? -8.326 -32.417 3.545 1.00 43.72 283 SER A N 1
ATOM 2251 C CA . SER A 1 283 ? -8.406 -31.160 4.306 1.00 43.72 283 SER A CA 1
ATOM 2252 C C . SER A 1 283 ? -9.181 -30.116 3.501 1.00 43.72 283 SER A C 1
ATOM 2254 O O . SER A 1 283 ? -8.958 -29.989 2.297 1.00 43.72 283 SER A O 1
ATOM 2256 N N . ALA A 1 284 ? -10.071 -29.347 4.137 1.00 41.12 284 ALA A N 1
ATOM 2257 C CA . ALA A 1 284 ? -10.837 -28.291 3.471 1.00 41.12 284 ALA A CA 1
ATOM 2258 C C . ALA A 1 284 ? -9.940 -27.387 2.599 1.00 41.12 284 ALA A C 1
ATOM 2260 O O . ALA A 1 284 ? -10.347 -26.992 1.514 1.00 41.12 284 ALA A O 1
ATOM 2261 N N . ASN A 1 285 ? -8.681 -27.179 3.002 1.00 43.66 285 ASN A N 1
ATOM 2262 C CA . ASN A 1 285 ? -7.646 -26.466 2.250 1.00 43.66 285 ASN A CA 1
ATOM 2263 C C . ASN A 1 285 ? -7.279 -27.104 0.890 1.00 43.66 285 ASN A C 1
ATOM 2265 O O . ASN A 1 285 ? -7.006 -26.378 -0.064 1.00 43.66 285 ASN A O 1
ATOM 2269 N N . GLU A 1 286 ? -7.275 -28.435 0.763 1.00 51.59 286 GLU A N 1
ATOM 2270 C CA . GLU A 1 286 ? -6.985 -29.155 -0.491 1.00 51.59 286 GLU A CA 1
ATOM 2271 C C . GLU A 1 286 ? -8.165 -29.118 -1.464 1.00 51.59 286 GLU A C 1
ATOM 2273 O O . GLU A 1 286 ? -7.987 -28.810 -2.644 1.00 51.59 286 GLU A O 1
ATOM 2278 N N . LEU A 1 287 ? -9.383 -29.351 -0.964 1.00 47.72 287 LEU A N 1
ATOM 2279 C CA . LEU A 1 287 ? -10.614 -29.165 -1.741 1.00 47.72 287 LEU A CA 1
ATOM 2280 C C . LEU A 1 287 ? -10.748 -27.712 -2.228 1.00 47.72 287 LEU A C 1
ATOM 2282 O O . LEU A 1 287 ? -11.171 -27.465 -3.358 1.00 47.72 287 LEU A O 1
ATOM 2286 N N . PHE A 1 288 ? -10.324 -26.747 -1.408 1.00 49.88 288 PHE A N 1
ATOM 2287 C CA . PHE A 1 288 ? -10.349 -25.319 -1.723 1.00 49.88 288 PHE A CA 1
ATOM 2288 C C . PHE A 1 288 ? -9.264 -24.905 -2.730 1.00 49.88 288 PHE A C 1
ATOM 2290 O O . PHE A 1 288 ? -9.558 -24.174 -3.678 1.00 49.88 288 PHE A O 1
ATOM 2297 N N . LYS A 1 289 ? -8.038 -25.435 -2.595 1.00 53.53 289 LYS A N 1
ATOM 2298 C CA . LYS A 1 289 ? -6.944 -25.278 -3.572 1.00 53.53 289 LYS A CA 1
ATOM 2299 C C . LYS A 1 289 ? -7.372 -25.760 -4.958 1.00 53.53 289 LYS A C 1
ATOM 2301 O O . LYS A 1 289 ? -7.195 -25.037 -5.934 1.00 53.53 289 LYS A O 1
ATOM 2306 N N . ASN A 1 290 ? -8.000 -26.931 -5.030 1.00 53.94 290 ASN A N 1
ATOM 2307 C CA . ASN A 1 290 ? -8.440 -27.522 -6.295 1.00 53.94 290 ASN A CA 1
ATOM 2308 C C . ASN A 1 290 ? -9.611 -26.761 -6.940 1.00 53.94 290 ASN A C 1
ATOM 2310 O O . ASN A 1 290 ? -9.752 -26.781 -8.160 1.00 53.94 290 ASN A O 1
ATOM 2314 N N . LYS A 1 291 ? -10.441 -26.077 -6.141 1.00 46.72 291 LYS A N 1
ATOM 2315 C CA . LYS A 1 291 ? -11.623 -25.350 -6.626 1.00 46.72 291 LYS A CA 1
ATOM 2316 C C . LYS A 1 291 ? -11.321 -23.929 -7.118 1.00 46.72 291 LYS A C 1
ATOM 2318 O O . LYS A 1 291 ? -11.987 -23.472 -8.043 1.00 46.72 291 LYS A O 1
ATOM 2323 N N . TYR A 1 292 ? -10.340 -23.239 -6.529 1.00 48.22 292 TYR A N 1
ATOM 2324 C CA . TYR A 1 292 ? -10.086 -21.810 -6.794 1.00 48.22 292 TYR A CA 1
ATOM 2325 C C . TYR A 1 292 ? -8.689 -21.490 -7.348 1.00 48.22 292 TYR A C 1
ATOM 2327 O O . TYR A 1 292 ? -8.469 -20.371 -7.808 1.00 48.22 292 TYR A O 1
ATOM 2335 N N . LEU A 1 293 ? -7.759 -22.451 -7.351 1.00 54.97 293 LEU A N 1
ATOM 2336 C CA . LEU A 1 293 ? -6.410 -22.296 -7.900 1.00 54.97 293 LEU A CA 1
ATOM 2337 C C . LEU A 1 293 ? -6.157 -23.371 -8.981 1.00 54.97 293 LEU A C 1
ATOM 2339 O O . LEU A 1 293 ? -5.384 -24.302 -8.750 1.00 54.97 293 LEU A O 1
ATOM 2343 N N . PRO A 1 294 ? -6.835 -23.309 -10.146 1.00 49.50 294 PRO A N 1
ATOM 2344 C CA . PRO A 1 294 ? -6.641 -24.305 -11.192 1.00 49.50 294 PRO A CA 1
ATOM 2345 C C . PRO A 1 294 ? -5.183 -24.312 -11.671 1.00 49.50 294 PRO A C 1
ATOM 2347 O O . PRO A 1 294 ? -4.583 -23.262 -11.916 1.00 49.50 294 PRO A O 1
ATOM 2350 N N . SER A 1 295 ? -4.619 -25.514 -11.801 1.00 47.22 295 SER A N 1
ATOM 2351 C CA . SER A 1 295 ? -3.326 -25.718 -12.452 1.00 47.22 295 SER A CA 1
ATOM 2352 C C . SER A 1 295 ? -3.429 -25.322 -13.932 1.00 47.22 295 SER A C 1
ATOM 2354 O O . SER A 1 295 ? -4.404 -25.656 -14.603 1.00 47.22 295 SER A O 1
ATOM 2356 N N . GLU A 1 296 ? -2.408 -24.616 -14.421 1.00 44.81 296 GLU A N 1
ATOM 2357 C CA . GLU A 1 296 ? -1.997 -24.561 -15.838 1.00 44.81 296 GLU A CA 1
ATOM 2358 C C . GLU A 1 296 ? -2.901 -23.885 -16.881 1.00 44.81 296 GLU A C 1
ATOM 2360 O O . GLU A 1 296 ? -2.679 -24.058 -18.076 1.00 44.81 296 GLU A O 1
ATOM 2365 N N . LYS A 1 297 ? -3.852 -23.028 -16.501 1.00 40.56 297 LYS A N 1
ATOM 2366 C CA . LYS A 1 297 ? -4.398 -22.062 -17.471 1.00 40.56 297 LYS A CA 1
ATOM 2367 C C . LYS A 1 297 ? -3.829 -20.686 -17.186 1.00 40.56 297 LYS A C 1
ATOM 2369 O O . LYS A 1 297 ? -3.990 -20.177 -16.078 1.00 40.56 297 LYS A O 1
ATOM 2374 N N . GLU A 1 298 ? -3.149 -20.111 -18.176 1.00 42.25 298 GLU A N 1
ATOM 2375 C CA . GLU A 1 298 ? -2.793 -18.696 -18.198 1.00 42.25 298 GLU A CA 1
ATOM 2376 C C . GLU A 1 298 ? -4.038 -17.897 -17.813 1.00 42.25 298 GLU A C 1
ATOM 2378 O O . GLU A 1 298 ? -5.033 -17.865 -18.540 1.00 42.25 298 GLU A O 1
ATOM 2383 N N . ALA A 1 299 ? -4.025 -17.322 -16.611 1.00 43.25 299 ALA A N 1
ATOM 2384 C CA . ALA A 1 299 ? -5.081 -16.422 -16.205 1.00 43.25 299 ALA A CA 1
ATOM 2385 C C . ALA A 1 299 ? -5.001 -15.227 -17.161 1.00 43.25 299 ALA A C 1
ATOM 2387 O O . ALA A 1 299 ? -4.021 -14.474 -17.129 1.00 43.25 299 ALA A O 1
ATOM 2388 N N . GLY A 1 300 ? -6.000 -15.096 -18.042 1.00 44.47 300 GLY A N 1
ATOM 2389 C CA . GLY A 1 300 ? -6.174 -13.927 -18.903 1.00 44.47 300 GLY A CA 1
ATOM 2390 C C . GLY A 1 300 ? -6.133 -12.633 -18.085 1.00 44.47 300 GLY A C 1
ATOM 2391 O O . GLY A 1 300 ? -6.156 -12.666 -16.860 1.00 44.47 300 GLY A O 1
ATOM 2392 N N . ASP A 1 301 ? -6.017 -11.477 -18.733 1.00 41.66 301 ASP A N 1
ATOM 2393 C CA . ASP A 1 301 ? -5.857 -10.189 -18.046 1.00 41.66 301 ASP A CA 1
ATOM 2394 C C . ASP A 1 301 ? -7.098 -9.810 -17.206 1.00 41.66 301 ASP A C 1
ATOM 2396 O O . ASP A 1 301 ? -8.008 -9.121 -17.656 1.00 41.66 301 ASP A O 1
ATOM 2400 N N . VAL A 1 302 ? -7.132 -10.299 -15.963 1.00 47.03 302 VAL A N 1
ATOM 2401 C CA . VAL A 1 302 ? -8.248 -10.199 -15.008 1.00 47.03 302 VAL A CA 1
ATOM 2402 C C . VAL A 1 302 ? -8.448 -8.766 -14.489 1.00 47.03 302 VAL A C 1
ATOM 2404 O O . VAL A 1 302 ? -9.446 -8.452 -13.848 1.00 47.03 302 VAL A O 1
ATOM 2407 N N . THR A 1 303 ? -7.492 -7.876 -14.754 1.00 48.09 303 THR A N 1
ATOM 2408 C CA . THR A 1 303 ? -7.488 -6.504 -14.230 1.00 48.09 303 THR A CA 1
ATOM 2409 C C . THR A 1 303 ? -8.473 -5.576 -14.944 1.00 48.09 303 THR A C 1
ATOM 2411 O O . THR A 1 303 ? -8.810 -4.526 -14.400 1.00 48.09 303 THR A O 1
ATOM 2414 N N . LYS A 1 304 ? -8.951 -5.957 -16.139 1.00 43.25 304 LYS A N 1
ATOM 2415 C CA . LYS A 1 304 ? -9.715 -5.079 -17.043 1.00 43.25 304 LYS A CA 1
ATOM 2416 C C . LYS A 1 304 ? -11.236 -5.252 -16.987 1.00 43.25 304 LYS A C 1
ATOM 2418 O O . LYS A 1 304 ? -11.942 -4.314 -17.340 1.00 43.25 304 LYS A O 1
ATOM 2423 N N . GLU A 1 305 ? -11.752 -6.391 -16.518 1.00 36.94 305 GLU A N 1
ATOM 2424 C CA . GLU A 1 305 ? -13.201 -6.656 -16.468 1.00 36.94 305 GLU A CA 1
ATOM 2425 C C . GLU A 1 305 ? -13.658 -7.119 -15.070 1.00 36.94 305 GLU A C 1
ATOM 2427 O O . GLU A 1 305 ? -13.652 -8.316 -14.758 1.00 36.94 305 GLU A O 1
ATOM 2432 N N . PRO A 1 306 ? -14.078 -6.185 -14.195 1.00 38.56 306 PRO A N 1
ATOM 2433 C CA . PRO A 1 306 ? -14.589 -6.503 -12.867 1.00 38.56 306 PRO A CA 1
ATOM 2434 C C . PRO A 1 306 ? -16.026 -7.039 -12.974 1.00 38.56 306 PRO A C 1
ATOM 2436 O O . PRO A 1 306 ? -16.990 -6.315 -12.749 1.00 38.56 306 PRO A O 1
ATOM 2439 N N . GLY A 1 307 ? -16.197 -8.306 -13.359 1.00 39.16 307 GLY A N 1
ATOM 2440 C CA . GLY A 1 307 ? -17.547 -8.880 -13.484 1.00 39.16 307 GLY A CA 1
ATOM 2441 C C . GLY A 1 307 ? -17.665 -10.399 -13.596 1.00 39.16 307 GLY A C 1
ATOM 2442 O O . GLY A 1 307 ? -18.752 -10.926 -13.382 1.00 39.16 307 GLY A O 1
ATOM 2443 N N . LEU A 1 308 ? -16.578 -11.119 -13.887 1.00 36.81 308 LEU A N 1
ATOM 2444 C CA . LEU A 1 308 ? -16.611 -12.566 -14.175 1.00 36.81 308 LEU A CA 1
ATOM 2445 C C . LEU A 1 308 ? -15.820 -13.429 -13.183 1.00 36.81 308 LEU A C 1
ATOM 2447 O O . LEU A 1 308 ? -15.598 -14.615 -13.420 1.00 36.81 308 LEU A O 1
ATOM 2451 N N . LEU A 1 309 ? -15.374 -12.849 -12.071 1.00 41.59 309 LEU A N 1
ATOM 2452 C CA . LEU A 1 309 ? -14.504 -13.553 -11.136 1.00 41.59 309 LEU A CA 1
ATOM 2453 C C . LEU A 1 309 ? -15.349 -14.372 -10.170 1.00 41.59 309 LEU A C 1
ATOM 2455 O O . LEU A 1 309 ? -16.249 -13.836 -9.520 1.00 41.59 309 LEU A O 1
ATOM 2459 N N . LEU A 1 310 ? -15.035 -15.664 -10.053 1.00 42.31 310 LEU A N 1
ATOM 2460 C CA . LEU A 1 310 ? -15.585 -16.551 -9.029 1.00 42.31 310 LEU A CA 1
ATOM 2461 C C . LEU A 1 310 ? -15.007 -16.135 -7.658 1.00 42.31 310 LEU A C 1
ATOM 2463 O O . LEU A 1 310 ? -14.177 -16.824 -7.073 1.00 42.31 310 LEU A O 1
ATOM 2467 N N . THR A 1 311 ? -15.375 -14.942 -7.190 1.00 51.59 311 THR A N 1
ATOM 2468 C CA . THR A 1 311 ? -14.902 -14.365 -5.926 1.00 51.59 311 THR A CA 1
ATOM 2469 C C . THR A 1 311 ? -15.580 -15.051 -4.750 1.00 51.59 311 THR A C 1
ATOM 2471 O O . THR A 1 311 ? -16.683 -15.591 -4.869 1.00 51.59 311 THR A O 1
ATOM 2474 N N . GLN A 1 312 ? -14.910 -15.048 -3.598 1.00 55.34 312 GLN A N 1
ATOM 2475 C CA . GLN A 1 312 ? -15.533 -15.509 -2.363 1.00 55.34 312 GLN A CA 1
ATOM 2476 C C . GLN A 1 312 ? -16.826 -14.734 -2.071 1.00 55.34 312 GLN A C 1
ATOM 2478 O O . GLN A 1 312 ? -16.909 -13.542 -2.395 1.00 55.34 312 GLN A O 1
ATOM 2483 N N . PRO A 1 313 ? -17.820 -15.375 -1.425 1.00 55.56 313 PRO A N 1
ATOM 2484 C CA . PRO A 1 313 ? -18.999 -14.665 -0.955 1.00 55.56 313 PRO A CA 1
ATOM 2485 C C . PRO A 1 313 ? -18.569 -13.475 -0.092 1.00 55.56 313 PRO A C 1
ATOM 2487 O O . PRO A 1 313 ? -17.638 -13.563 0.710 1.00 55.56 313 PRO A O 1
ATOM 2490 N N . ILE A 1 314 ? -19.220 -12.331 -0.299 1.00 61.94 314 ILE A N 1
ATOM 2491 C CA . ILE A 1 314 ? -18.924 -11.115 0.457 1.00 61.94 314 ILE A CA 1
ATOM 2492 C C . ILE A 1 314 ? -19.175 -11.418 1.944 1.00 61.94 314 ILE A C 1
ATOM 2494 O O . ILE A 1 314 ? -20.272 -11.873 2.275 1.00 61.94 314 ILE A O 1
ATOM 2498 N N . PRO A 1 315 ? -18.190 -11.190 2.837 1.00 64.38 315 PRO A N 1
ATOM 2499 C CA . PRO A 1 315 ? -18.371 -11.410 4.263 1.00 64.38 315 PRO A CA 1
ATOM 2500 C C . PRO A 1 315 ? -19.576 -10.618 4.768 1.00 64.38 315 PRO A C 1
ATOM 2502 O O . PRO A 1 315 ? -19.690 -9.421 4.508 1.00 64.38 315 PRO A O 1
ATOM 2505 N N . MET A 1 316 ? -20.463 -11.283 5.506 1.00 63.97 316 MET A N 1
ATOM 2506 C CA . MET A 1 316 ? -21.648 -10.647 6.094 1.00 63.97 316 MET A CA 1
ATOM 2507 C C . MET A 1 316 ? -21.324 -9.844 7.363 1.00 63.97 316 MET A C 1
ATOM 2509 O O . MET A 1 316 ? -22.193 -9.151 7.888 1.00 63.97 316 MET A O 1
ATOM 2513 N N . GLN A 1 317 ? -20.084 -9.930 7.856 1.00 70.50 317 GLN A N 1
ATOM 2514 C CA . GLN A 1 317 ? -19.611 -9.271 9.071 1.00 70.50 317 GLN A CA 1
ATOM 2515 C C . GLN A 1 317 ? -18.229 -8.641 8.855 1.00 70.50 317 GLN A C 1
ATOM 2517 O O . GLN A 1 317 ? -17.431 -9.108 8.039 1.00 70.50 317 GLN A O 1
ATOM 2522 N N . LEU A 1 318 ? -17.948 -7.570 9.601 1.00 71.19 318 LEU A N 1
ATOM 2523 C CA . LEU A 1 318 ? -16.635 -6.924 9.618 1.00 71.19 318 LEU A CA 1
ATOM 2524 C C . LEU A 1 318 ? -15.634 -7.768 10.424 1.00 71.19 318 LEU A C 1
ATOM 2526 O O . LEU A 1 318 ? -16.000 -8.312 11.467 1.00 71.19 318 LEU A O 1
ATOM 2530 N N . PRO A 1 319 ? -14.365 -7.856 9.988 1.00 70.81 319 PRO A N 1
ATOM 2531 C CA . PRO A 1 319 ? -13.368 -8.661 10.681 1.00 70.81 319 PRO A CA 1
ATOM 2532 C C . PRO A 1 319 ? -13.034 -8.058 12.055 1.00 70.81 319 PRO A C 1
ATOM 2534 O O . PRO A 1 319 ? -12.579 -6.912 12.155 1.00 70.81 319 PRO A O 1
ATOM 2537 N N . LYS A 1 320 ? -13.253 -8.842 13.117 1.00 69.44 320 LYS A N 1
ATOM 2538 C CA . LYS A 1 320 ? -12.937 -8.480 14.509 1.00 69.44 320 LYS A CA 1
ATOM 2539 C C . LYS A 1 320 ? -11.454 -8.750 14.824 1.00 69.44 320 LYS A C 1
ATOM 2541 O O . LYS A 1 320 ? -10.846 -9.662 14.265 1.00 69.44 320 LYS A O 1
ATOM 2546 N N . GLY A 1 321 ? -10.864 -7.938 15.702 1.00 79.81 321 GLY A N 1
ATOM 2547 C CA . GLY A 1 321 ? -9.479 -8.084 16.176 1.00 79.81 321 GLY A CA 1
ATOM 2548 C C . GLY A 1 321 ? -8.390 -7.733 15.153 1.00 79.81 321 GLY A C 1
ATOM 2549 O O . GLY A 1 321 ? -8.665 -7.093 14.140 1.00 79.81 321 GLY A O 1
ATOM 2550 N N . LEU A 1 322 ? -7.148 -8.155 15.415 1.00 82.19 322 LEU A N 1
ATOM 2551 C CA . LEU A 1 322 ? -5.955 -7.874 14.589 1.00 82.19 322 LEU A CA 1
ATOM 2552 C C . LEU A 1 322 ? -5.501 -9.052 13.705 1.00 82.19 322 LEU A C 1
ATOM 2554 O O . LEU A 1 322 ? -4.387 -9.043 13.180 1.00 82.19 322 LEU A O 1
ATOM 2558 N N . LEU A 1 323 ? -6.311 -10.103 13.570 1.00 86.06 323 LEU A N 1
ATOM 2559 C CA . LEU A 1 323 ? -5.925 -11.290 12.807 1.00 86.06 323 LEU A CA 1
ATOM 2560 C C . LEU A 1 323 ? -6.068 -11.069 11.288 1.00 86.06 323 LEU A C 1
ATOM 2562 O O . LEU A 1 323 ? -7.024 -10.417 10.844 1.00 86.06 323 LEU A O 1
ATOM 2566 N N . PRO A 1 324 ? -5.134 -11.607 10.477 1.00 87.81 324 PRO A N 1
ATOM 2567 C CA . PRO A 1 324 ? -5.271 -11.617 9.028 1.00 87.81 324 PRO A CA 1
ATOM 2568 C C . PRO A 1 324 ? -6.365 -12.599 8.592 1.00 87.81 324 PRO A C 1
ATOM 2570 O O . PRO A 1 324 ? -6.536 -13.656 9.195 1.00 87.81 324 PRO A O 1
ATOM 2573 N N . ALA A 1 325 ? -7.070 -12.268 7.508 1.00 82.31 325 ALA A N 1
ATOM 2574 C CA . ALA A 1 325 ? -8.061 -13.159 6.904 1.00 82.31 325 ALA A CA 1
ATOM 2575 C C . ALA A 1 325 ? -7.389 -14.301 6.126 1.00 82.31 325 ALA A C 1
ATOM 2577 O O . ALA A 1 325 ? -7.860 -15.435 6.146 1.00 82.31 325 ALA A O 1
ATOM 2578 N N . TYR A 1 326 ? -6.265 -13.997 5.467 1.00 84.50 326 TYR A N 1
ATOM 2579 C CA . TYR A 1 326 ? -5.508 -14.956 4.668 1.00 84.50 326 TYR A CA 1
ATOM 2580 C C . TYR A 1 326 ? -4.015 -14.862 4.949 1.00 84.50 326 TYR A C 1
ATOM 2582 O O . TYR A 1 326 ? -3.448 -13.768 5.066 1.00 84.50 326 TYR A O 1
ATOM 2590 N N . VAL A 1 327 ? -3.373 -16.026 4.980 1.00 86.06 327 VAL A N 1
ATOM 2591 C CA . VAL A 1 327 ? -1.920 -16.160 5.023 1.00 86.06 327 VAL A CA 1
ATOM 2592 C C . VAL A 1 327 ? -1.468 -16.810 3.719 1.00 86.06 327 VAL A C 1
ATOM 2594 O O . VAL A 1 327 ? -1.776 -17.967 3.447 1.00 86.06 327 VAL A O 1
ATOM 2597 N N . PHE A 1 328 ? -0.735 -16.069 2.896 1.00 87.25 328 PHE A N 1
ATOM 2598 C CA . PHE A 1 328 ? -0.152 -16.579 1.661 1.00 87.25 328 PHE A CA 1
ATOM 2599 C C . PHE A 1 328 ? 1.260 -17.081 1.927 1.00 87.25 328 PHE A C 1
ATOM 2601 O O . PHE A 1 328 ? 2.138 -16.308 2.307 1.00 87.25 328 PHE A O 1
ATOM 2608 N N . GLU A 1 329 ? 1.488 -18.371 1.710 1.00 84.25 329 GLU A N 1
ATOM 2609 C CA . GLU A 1 329 ? 2.790 -18.998 1.887 1.00 84.25 329 GLU A CA 1
ATOM 2610 C C . GLU A 1 329 ? 3.449 -19.232 0.529 1.00 84.25 329 GLU A C 1
ATOM 2612 O O . GLU A 1 329 ? 3.088 -20.129 -0.226 1.00 84.25 329 GLU A O 1
ATOM 2617 N N . LEU A 1 330 ? 4.452 -18.425 0.216 1.00 86.25 330 LEU A N 1
ATOM 2618 C CA . LEU A 1 330 ? 5.262 -18.570 -0.983 1.00 86.25 330 LEU A CA 1
ATOM 2619 C C . LEU A 1 330 ? 6.186 -19.788 -0.854 1.00 86.25 330 LEU A C 1
ATOM 2621 O O . LEU A 1 330 ? 7.018 -19.849 0.049 1.00 86.25 330 LEU A O 1
ATOM 2625 N N . GLN A 1 331 ? 6.073 -20.732 -1.783 1.00 82.69 331 GLN A N 1
ATOM 2626 C CA . GLN A 1 331 ? 6.839 -21.972 -1.834 1.00 82.69 331 GLN A CA 1
ATOM 2627 C C . GLN A 1 331 ? 7.817 -21.957 -3.012 1.00 82.69 331 GLN A C 1
ATOM 2629 O O . GLN A 1 331 ? 7.470 -21.595 -4.138 1.00 82.69 331 GLN A O 1
ATOM 2634 N N . ALA A 1 332 ? 9.054 -22.360 -2.730 1.00 81.75 332 ALA A N 1
ATOM 2635 C CA . ALA A 1 332 ? 10.130 -22.501 -3.701 1.00 81.75 332 ALA A CA 1
ATOM 2636 C C . ALA A 1 332 ? 11.133 -23.570 -3.233 1.00 81.75 332 ALA A C 1
ATOM 2638 O O . ALA A 1 332 ? 11.258 -23.825 -2.024 1.00 81.75 332 ALA A O 1
ATOM 2639 N N . THR A 1 333 ? 11.838 -24.183 -4.187 1.00 82.12 333 THR A N 1
ATOM 2640 C CA . THR A 1 333 ? 12.962 -25.092 -3.923 1.00 82.12 333 THR A CA 1
ATOM 2641 C C . THR A 1 333 ? 14.230 -24.317 -3.585 1.00 82.12 333 THR A C 1
ATOM 2643 O O . THR A 1 333 ? 14.410 -23.163 -3.977 1.00 82.12 333 THR A O 1
ATOM 2646 N N . ASP A 1 334 ? 15.133 -24.967 -2.856 1.00 82.81 334 ASP A N 1
ATOM 2647 C CA . ASP A 1 334 ? 16.361 -24.332 -2.378 1.00 82.81 334 ASP A CA 1
ATOM 2648 C C . ASP A 1 334 ? 17.318 -24.012 -3.541 1.00 82.81 334 ASP A C 1
ATOM 2650 O O . ASP A 1 334 ? 17.923 -22.939 -3.556 1.00 82.81 334 ASP A O 1
ATOM 2654 N N . CYS A 1 335 ? 17.373 -24.880 -4.562 1.00 82.88 335 CYS A N 1
ATOM 2655 C CA . CYS A 1 335 ? 18.108 -24.640 -5.809 1.00 82.88 335 CYS A CA 1
ATOM 2656 C C . CYS A 1 335 ? 17.600 -23.384 -6.524 1.00 82.88 335 CYS A C 1
ATOM 2658 O O . CYS A 1 335 ? 18.381 -22.479 -6.795 1.00 82.88 335 CYS A O 1
ATOM 2660 N N . PHE A 1 336 ? 16.282 -23.274 -6.725 1.00 84.75 336 PHE A N 1
ATOM 2661 C CA . PHE A 1 336 ? 15.676 -22.111 -7.374 1.00 84.75 336 PHE A CA 1
ATOM 2662 C C . PHE A 1 336 ? 15.987 -20.805 -6.630 1.00 84.75 336 PHE A C 1
ATOM 2664 O O . PHE A 1 336 ? 16.321 -19.794 -7.244 1.00 84.75 336 PHE A O 1
ATOM 2671 N N . LEU A 1 337 ? 15.907 -20.812 -5.296 1.00 85.00 337 LEU A N 1
ATOM 2672 C CA . LEU A 1 337 ? 16.218 -19.630 -4.489 1.00 85.00 337 LEU A CA 1
ATOM 2673 C C . LEU A 1 337 ? 17.699 -19.244 -4.560 1.00 85.00 337 LEU A C 1
ATOM 2675 O O . LEU A 1 337 ? 18.010 -18.055 -4.613 1.00 85.00 337 LEU A O 1
ATOM 2679 N N . ARG A 1 338 ? 18.600 -20.233 -4.561 1.00 84.31 338 ARG A N 1
ATOM 2680 C CA . ARG A 1 338 ? 20.043 -20.019 -4.711 1.00 84.31 338 ARG A CA 1
ATOM 2681 C C . ARG A 1 338 ? 20.356 -19.411 -6.074 1.00 84.31 338 ARG A C 1
ATOM 2683 O O . ARG A 1 338 ? 21.008 -18.371 -6.127 1.00 84.31 338 ARG A O 1
ATOM 2690 N N . ASP A 1 339 ? 19.854 -20.013 -7.146 1.00 85.06 339 ASP A N 1
ATOM 2691 C CA . ASP A 1 339 ? 20.124 -19.571 -8.516 1.00 85.06 339 ASP A CA 1
ATOM 2692 C C . ASP A 1 339 ? 19.544 -18.165 -8.752 1.00 85.06 339 ASP A C 1
ATOM 2694 O O . ASP A 1 339 ? 20.186 -17.306 -9.352 1.00 85.06 339 ASP A O 1
ATOM 2698 N N . ARG A 1 340 ? 18.382 -17.859 -8.156 1.00 84.38 340 ARG A N 1
ATOM 2699 C CA . ARG A 1 340 ? 17.797 -16.510 -8.173 1.00 84.38 340 ARG A CA 1
ATOM 2700 C C . ARG A 1 340 ? 18.650 -15.465 -7.448 1.00 84.38 340 ARG A C 1
ATOM 2702 O O . ARG A 1 340 ? 18.642 -14.307 -7.855 1.00 84.38 340 ARG A O 1
ATOM 2709 N N . ILE A 1 341 ? 19.353 -15.832 -6.374 1.00 84.81 341 ILE A N 1
ATOM 2710 C CA . ILE A 1 341 ? 20.298 -14.927 -5.697 1.00 84.81 341 ILE A CA 1
ATOM 2711 C C . ILE A 1 341 ? 21.563 -14.755 -6.540 1.00 84.81 341 ILE A C 1
ATOM 2713 O O . ILE A 1 341 ? 22.040 -13.631 -6.656 1.00 84.81 341 ILE A O 1
ATOM 2717 N N . MET A 1 342 ? 22.078 -15.833 -7.142 1.00 83.06 342 MET A N 1
ATOM 2718 C CA . MET A 1 342 ? 23.265 -15.785 -8.007 1.00 83.06 342 MET A CA 1
ATOM 2719 C C . MET A 1 342 ? 23.049 -14.904 -9.241 1.00 83.06 342 MET A C 1
ATOM 2721 O O . MET A 1 342 ? 23.935 -14.143 -9.609 1.00 83.06 342 MET A O 1
ATOM 2725 N N . ASN A 1 343 ? 21.855 -14.951 -9.829 1.00 84.50 343 ASN A N 1
ATOM 2726 C CA . ASN A 1 343 ? 21.496 -14.142 -10.995 1.00 84.50 343 ASN A CA 1
ATOM 2727 C C . ASN A 1 343 ? 21.032 -12.717 -10.631 1.00 84.50 343 ASN A C 1
ATOM 2729 O O . ASN A 1 343 ? 20.636 -11.949 -11.507 1.00 84.50 343 ASN A O 1
ATOM 2733 N N . MET A 1 344 ? 21.038 -12.342 -9.346 1.00 83.56 344 MET A N 1
ATOM 2734 C CA . MET A 1 344 ? 20.608 -11.017 -8.904 1.00 83.56 344 MET A CA 1
ATOM 2735 C C . MET A 1 344 ? 21.737 -9.993 -9.090 1.00 83.56 344 MET A C 1
ATOM 2737 O O . MET A 1 344 ? 22.874 -10.263 -8.707 1.00 83.56 344 MET A O 1
ATOM 2741 N N . PRO A 1 345 ? 21.452 -8.784 -9.606 1.00 83.62 345 PRO A N 1
ATOM 2742 C CA . PRO A 1 345 ? 22.491 -7.785 -9.811 1.00 83.62 345 PRO A CA 1
ATOM 2743 C C . PRO A 1 345 ? 23.088 -7.298 -8.484 1.00 83.62 345 PRO A C 1
ATOM 2745 O O . PRO A 1 345 ? 22.381 -7.142 -7.482 1.00 83.62 345 PRO A O 1
ATOM 2748 N N . GLU A 1 346 ? 24.385 -6.984 -8.504 1.00 81.38 346 GLU A N 1
ATOM 2749 C CA . GLU A 1 346 ? 25.180 -6.670 -7.309 1.00 81.38 346 GLU A CA 1
ATOM 2750 C C . GLU A 1 346 ? 24.584 -5.545 -6.458 1.00 81.38 346 GLU A C 1
ATOM 2752 O O . GLU A 1 346 ? 24.578 -5.642 -5.235 1.00 81.38 346 GLU A O 1
ATOM 2757 N N . TYR A 1 347 ? 23.991 -4.517 -7.073 1.00 82.44 347 TYR A N 1
ATOM 2758 C CA . TYR A 1 347 ? 23.385 -3.399 -6.341 1.00 82.44 347 TYR A CA 1
ATOM 2759 C C . TYR A 1 347 ? 22.207 -3.814 -5.439 1.00 82.44 347 TYR A C 1
ATOM 2761 O O . TYR A 1 347 ? 21.933 -3.137 -4.450 1.00 82.44 347 TYR A O 1
ATOM 2769 N N . LYS A 1 348 ? 21.503 -4.917 -5.748 1.00 78.75 348 LYS A N 1
ATOM 2770 C CA . LYS A 1 348 ? 20.433 -5.470 -4.890 1.00 78.75 348 LYS A CA 1
ATOM 2771 C C . LYS A 1 348 ? 20.986 -6.363 -3.779 1.00 78.75 348 LYS A C 1
ATOM 2773 O O . LYS A 1 348 ? 20.328 -6.546 -2.755 1.00 78.75 348 LYS A O 1
ATOM 2778 N N . VAL A 1 349 ? 22.161 -6.947 -3.994 1.00 78.88 349 VAL A N 1
ATOM 2779 C CA . VAL A 1 349 ? 22.819 -7.877 -3.067 1.00 78.88 349 VAL A CA 1
ATOM 2780 C C . VAL A 1 349 ? 23.687 -7.112 -2.063 1.00 78.88 349 VAL A C 1
ATOM 2782 O O . VAL A 1 349 ? 23.750 -7.480 -0.886 1.00 78.88 349 VAL A O 1
ATOM 2785 N N . HIS A 1 350 ? 24.299 -6.008 -2.489 1.00 71.50 350 HIS A N 1
ATOM 2786 C CA . HIS A 1 350 ? 25.177 -5.177 -1.678 1.00 71.50 350 HIS A CA 1
ATOM 2787 C C . HIS A 1 350 ? 24.442 -4.600 -0.456 1.00 71.50 350 HIS A C 1
ATOM 2789 O O . HIS A 1 350 ? 23.361 -4.025 -0.563 1.00 71.50 350 HIS A O 1
ATOM 2795 N N . GLY A 1 351 ? 25.016 -4.778 0.738 1.00 69.19 351 GLY A N 1
ATOM 2796 C CA . GLY A 1 351 ? 24.404 -4.348 2.004 1.00 69.19 351 GLY A CA 1
ATOM 2797 C C . GLY A 1 351 ? 23.292 -5.265 2.538 1.00 69.19 351 GLY A C 1
ATOM 2798 O O . GLY A 1 351 ? 22.697 -4.973 3.577 1.00 69.19 351 GLY A O 1
ATOM 2799 N N . THR A 1 352 ? 23.012 -6.392 1.877 1.00 79.38 352 THR A N 1
ATOM 2800 C CA . THR A 1 352 ? 22.076 -7.411 2.375 1.00 79.38 352 THR A CA 1
ATOM 2801 C C . THR A 1 352 ? 22.807 -8.607 2.996 1.00 79.38 352 THR A C 1
ATOM 2803 O O . THR A 1 352 ? 23.993 -8.829 2.777 1.00 79.38 352 THR A O 1
ATOM 2806 N N . HIS A 1 353 ? 22.086 -9.443 3.750 1.00 73.56 353 HIS A N 1
ATOM 2807 C CA . HIS A 1 353 ? 22.620 -10.705 4.287 1.00 73.56 353 HIS A CA 1
ATOM 2808 C C . HIS A 1 353 ? 22.578 -11.866 3.272 1.00 73.56 353 HIS A C 1
ATOM 2810 O O . HIS A 1 353 ? 22.448 -13.026 3.676 1.00 73.56 353 HIS A O 1
ATOM 2816 N N . TYR A 1 354 ? 22.603 -11.587 1.964 1.00 80.31 354 TYR A N 1
ATOM 2817 C CA . TYR A 1 354 ? 22.676 -12.604 0.903 1.00 80.31 354 TYR A CA 1
ATOM 2818 C C . TYR A 1 354 ? 24.112 -13.120 0.691 1.00 80.31 354 TYR A C 1
ATOM 2820 O O . TYR A 1 354 ? 24.535 -13.375 -0.428 1.00 80.31 354 TYR A O 1
ATOM 2828 N N . THR A 1 355 ? 24.859 -13.302 1.781 1.00 82.75 355 THR A N 1
ATOM 2829 C CA . THR A 1 355 ? 26.070 -14.128 1.783 1.00 82.75 355 THR A CA 1
ATOM 2830 C C . THR A 1 355 ? 25.669 -15.600 1.808 1.00 82.75 355 THR A C 1
ATOM 2832 O O . THR A 1 355 ? 24.599 -15.930 2.319 1.00 82.75 355 THR A O 1
ATOM 2835 N N . GLU A 1 356 ? 26.519 -16.497 1.311 1.00 76.94 356 GLU A N 1
ATOM 2836 C CA . GLU A 1 356 ? 26.226 -17.937 1.271 1.00 76.94 356 GLU A CA 1
ATOM 2837 C C . GLU A 1 356 ? 25.821 -18.477 2.657 1.00 76.94 356 GLU A C 1
ATOM 2839 O O . GLU A 1 356 ? 24.722 -19.001 2.840 1.00 76.94 356 GLU A O 1
ATOM 2844 N N . SER A 1 357 ? 26.638 -18.221 3.682 1.00 82.25 357 SER A N 1
ATOM 2845 C CA . SER A 1 357 ? 26.353 -18.623 5.067 1.00 82.25 357 SER A CA 1
ATOM 2846 C C . SER A 1 357 ? 25.126 -17.920 5.666 1.00 82.25 357 SER A C 1
ATOM 2848 O O . SER A 1 357 ? 24.332 -18.529 6.389 1.00 82.25 357 SER A O 1
ATOM 2850 N N . GLY A 1 358 ? 24.932 -16.634 5.361 1.00 83.00 358 GLY A N 1
ATOM 2851 C CA . GLY A 1 358 ? 23.815 -15.834 5.862 1.00 83.00 358 GLY A CA 1
ATOM 2852 C C . GLY A 1 358 ? 22.470 -16.210 5.239 1.00 83.00 358 GLY A C 1
ATOM 2853 O O . GLY A 1 358 ? 21.431 -16.111 5.900 1.00 83.00 358 GLY A O 1
ATOM 2854 N N . PHE A 1 359 ? 22.475 -16.649 3.982 1.00 86.06 359 PHE A N 1
ATOM 2855 C CA . PHE A 1 359 ? 21.304 -17.144 3.275 1.00 86.06 359 PHE A CA 1
ATOM 2856 C C . PHE A 1 359 ? 20.862 -18.497 3.831 1.00 86.06 359 PHE A C 1
ATOM 2858 O O . PHE A 1 359 ? 19.728 -18.595 4.305 1.00 86.06 359 PHE A O 1
ATOM 2865 N N . TRP A 1 360 ? 21.762 -19.485 3.877 1.00 83.81 360 TRP A N 1
ATOM 2866 C CA . TRP A 1 360 ? 21.450 -20.822 4.393 1.00 83.81 360 TRP A CA 1
ATOM 2867 C C . TRP A 1 360 ? 20.961 -20.784 5.839 1.00 83.81 360 TRP A C 1
ATOM 2869 O O . TRP A 1 360 ? 19.953 -21.408 6.160 1.00 83.81 360 TRP A O 1
ATOM 2879 N N . ARG A 1 361 ? 21.581 -19.964 6.700 1.00 85.62 361 ARG A N 1
ATOM 2880 C CA . ARG A 1 361 ? 21.117 -19.768 8.084 1.00 85.62 361 ARG A CA 1
ATOM 2881 C C . ARG A 1 361 ? 19.657 -19.303 8.149 1.00 85.62 361 ARG A C 1
ATOM 2883 O O . ARG A 1 361 ? 18.879 -19.853 8.922 1.00 85.62 361 ARG A O 1
ATOM 2890 N N . ARG A 1 362 ? 19.278 -18.307 7.337 1.00 85.31 362 ARG A N 1
ATOM 2891 C CA . ARG A 1 362 ? 17.904 -17.763 7.296 1.00 85.31 362 ARG A CA 1
ATOM 2892 C C . ARG A 1 362 ? 16.910 -18.733 6.663 1.00 85.31 362 ARG A C 1
ATOM 2894 O O . ARG A 1 362 ? 15.757 -18.771 7.084 1.00 85.31 362 ARG A O 1
ATOM 2901 N N . LEU A 1 363 ? 17.335 -19.477 5.646 1.00 85.44 363 LEU A N 1
ATOM 2902 C CA . LEU A 1 363 ? 16.507 -20.490 5.002 1.00 85.44 363 LEU A CA 1
ATOM 2903 C C . LEU A 1 363 ? 16.206 -21.630 5.978 1.00 85.44 363 LEU A C 1
ATOM 2905 O O . LEU A 1 363 ? 15.047 -22.002 6.140 1.00 85.44 363 LEU A O 1
ATOM 2909 N N . ASN A 1 364 ? 17.224 -22.100 6.698 1.00 83.69 364 ASN A N 1
ATOM 2910 C CA . ASN A 1 364 ? 17.083 -23.131 7.717 1.00 83.69 364 ASN A CA 1
ATOM 2911 C C . ASN A 1 364 ? 16.155 -22.684 8.857 1.00 83.69 364 ASN A C 1
ATOM 2913 O O . ASN A 1 364 ? 15.229 -23.403 9.216 1.00 83.69 364 ASN A O 1
ATOM 2917 N N . GLU A 1 365 ? 16.339 -21.454 9.354 1.00 84.38 365 GLU A N 1
ATOM 2918 C CA . GLU A 1 365 ? 15.469 -20.843 10.369 1.00 84.38 365 GLU A CA 1
ATOM 2919 C C . GLU A 1 365 ? 14.005 -20.741 9.901 1.00 84.38 365 GLU A C 1
ATOM 2921 O O . GLU A 1 365 ? 13.080 -20.952 10.684 1.00 84.38 365 GLU A O 1
ATOM 2926 N N . TYR A 1 366 ? 13.775 -20.447 8.617 1.00 84.94 366 TYR A N 1
ATOM 2927 C CA . TYR A 1 366 ? 12.435 -20.460 8.029 1.00 84.94 366 TYR A CA 1
ATOM 2928 C C . TYR A 1 366 ? 11.844 -21.879 8.018 1.00 84.94 366 TYR A C 1
ATOM 2930 O O . TYR A 1 366 ? 10.735 -22.076 8.514 1.00 84.94 366 TYR A O 1
ATOM 2938 N N . ARG A 1 367 ? 12.574 -22.884 7.516 1.00 82.69 367 ARG A N 1
ATOM 2939 C CA . ARG A 1 367 ? 12.079 -24.273 7.455 1.00 82.69 367 ARG A CA 1
ATOM 2940 C C . ARG A 1 367 ? 11.736 -24.818 8.849 1.00 82.69 367 ARG A C 1
ATOM 2942 O O . ARG A 1 367 ? 10.686 -25.444 9.006 1.00 82.69 367 ARG A O 1
ATOM 2949 N N . THR A 1 368 ? 12.550 -24.510 9.860 1.00 81.62 368 THR A N 1
ATOM 2950 C CA . THR A 1 368 ? 12.325 -24.959 11.243 1.00 81.62 368 THR A CA 1
ATOM 2951 C C . THR A 1 368 ? 11.166 -24.224 11.910 1.00 81.62 368 THR A C 1
ATOM 2953 O O . THR A 1 368 ? 10.277 -24.860 12.465 1.00 81.62 368 THR A O 1
ATOM 2956 N N . ASN A 1 369 ? 11.142 -22.889 11.861 1.00 82.62 369 ASN A N 1
ATOM 2957 C CA . ASN A 1 369 ? 10.221 -22.099 12.686 1.00 82.62 369 ASN A CA 1
ATOM 2958 C C . ASN A 1 369 ? 8.861 -21.860 12.018 1.00 82.62 369 ASN A C 1
ATOM 2960 O O . ASN A 1 369 ? 7.864 -21.667 12.713 1.00 82.62 369 ASN A O 1
ATOM 2964 N N . GLN A 1 370 ? 8.807 -21.841 10.684 1.00 78.62 370 GLN A N 1
ATOM 2965 C CA . GLN A 1 370 ? 7.584 -21.531 9.936 1.00 78.62 370 GLN A CA 1
ATOM 2966 C C . GLN A 1 370 ? 6.856 -22.794 9.495 1.00 78.62 370 GLN A C 1
ATOM 2968 O O . GLN A 1 370 ? 5.663 -22.919 9.757 1.00 78.62 370 GLN A O 1
ATOM 2973 N N . ILE A 1 371 ? 7.581 -23.740 8.886 1.00 72.69 371 ILE A N 1
ATOM 2974 C CA . ILE A 1 371 ? 7.006 -24.998 8.382 1.00 72.69 371 ILE A CA 1
ATOM 2975 C C . ILE A 1 371 ? 7.021 -26.086 9.470 1.00 72.69 371 ILE A C 1
ATOM 2977 O O . ILE A 1 371 ? 6.096 -26.894 9.551 1.00 72.69 371 ILE A O 1
ATOM 2981 N N . GLY A 1 372 ? 8.027 -26.079 10.353 1.00 67.81 372 GLY A N 1
ATOM 2982 C CA . GLY A 1 372 ? 8.198 -27.119 11.372 1.00 67.81 372 GLY A CA 1
ATOM 2983 C C . GLY A 1 372 ? 8.942 -28.353 10.857 1.00 67.81 372 GLY A C 1
ATOM 2984 O O . GLY A 1 372 ? 8.732 -29.446 11.373 1.00 67.81 372 GLY A O 1
ATOM 2985 N N . VAL A 1 373 ? 9.776 -28.209 9.820 1.00 65.12 373 VAL A N 1
ATOM 2986 C CA . VAL A 1 373 ? 10.569 -29.316 9.259 1.00 65.12 373 VAL A CA 1
ATOM 2987 C C . VAL A 1 373 ? 11.930 -29.362 9.950 1.00 65.12 373 VAL A C 1
ATOM 2989 O O . VAL A 1 373 ? 12.640 -28.356 9.986 1.00 65.12 373 VAL A O 1
ATOM 2992 N N . ASN A 1 374 ? 12.313 -30.533 10.468 1.00 55.81 374 ASN A N 1
ATOM 2993 C CA . ASN A 1 374 ? 13.658 -30.762 10.992 1.00 55.81 374 ASN A CA 1
ATOM 2994 C C . ASN A 1 374 ? 14.669 -30.876 9.836 1.00 55.81 374 ASN A C 1
ATOM 2996 O O . ASN A 1 374 ? 14.572 -31.817 9.042 1.00 55.81 374 ASN A O 1
ATOM 3000 N N . PRO A 1 375 ? 15.699 -30.014 9.781 1.00 51.00 375 PRO A N 1
ATOM 3001 C CA . PRO A 1 375 ? 16.741 -30.074 8.752 1.00 51.00 375 PRO A CA 1
ATOM 3002 C C . PRO A 1 375 ? 17.534 -31.389 8.783 1.00 51.00 375 PRO A C 1
ATOM 3004 O O . PRO A 1 375 ? 18.081 -31.813 7.776 1.00 51.00 375 PRO A O 1
ATOM 3007 N N . ALA A 1 376 ? 17.579 -32.053 9.943 1.00 45.47 376 ALA A N 1
ATOM 3008 C CA . ALA A 1 376 ? 18.298 -33.308 10.151 1.00 45.47 376 ALA A CA 1
ATOM 3009 C C . ALA A 1 376 ? 17.544 -34.565 9.667 1.00 45.47 376 ALA A C 1
ATOM 3011 O O . ALA A 1 376 ? 18.156 -35.620 9.545 1.00 45.47 376 ALA A O 1
ATOM 3012 N N . LEU A 1 377 ? 16.232 -34.479 9.401 1.00 44.88 377 LEU A N 1
ATOM 3013 C CA . LEU A 1 377 ? 15.393 -35.624 9.001 1.00 44.88 377 LEU A CA 1
ATOM 3014 C C . LEU A 1 377 ? 15.099 -35.668 7.488 1.00 44.88 377 LEU A C 1
ATOM 3016 O O . LEU A 1 377 ? 14.376 -36.548 7.033 1.00 44.88 377 LEU A O 1
ATOM 3020 N N . SER A 1 378 ? 15.666 -34.747 6.699 1.00 41.78 378 SER A N 1
ATOM 3021 C CA . SER A 1 378 ? 15.550 -34.711 5.232 1.00 41.78 378 SER A CA 1
ATOM 3022 C C . SER A 1 378 ? 16.943 -34.822 4.583 1.00 41.78 378 SER A C 1
ATOM 3024 O O . SER A 1 378 ? 17.571 -33.812 4.276 1.00 41.78 378 SER A O 1
ATOM 3026 N N . PRO A 1 379 ? 17.475 -36.045 4.385 1.00 34.81 379 PRO A N 1
ATOM 3027 C CA . PRO A 1 379 ? 18.857 -36.254 3.941 1.00 34.81 379 PRO A CA 1
ATOM 3028 C C . PRO A 1 379 ? 19.125 -35.866 2.475 1.00 34.81 379 PRO A C 1
ATOM 3030 O O . PRO A 1 379 ? 20.264 -35.941 2.031 1.00 34.81 379 PRO A O 1
ATOM 3033 N N . THR A 1 380 ? 18.122 -35.421 1.713 1.00 40.28 380 THR A N 1
ATOM 3034 C CA . THR A 1 380 ? 18.293 -35.012 0.305 1.00 40.28 380 THR A CA 1
ATOM 3035 C C . THR A 1 380 ? 18.765 -33.565 0.124 1.00 40.28 380 THR A C 1
ATOM 3037 O O . THR A 1 380 ? 18.982 -33.129 -1.002 1.00 40.28 380 THR A O 1
ATOM 3040 N N . LEU A 1 381 ? 18.932 -32.805 1.208 1.00 40.91 381 LEU A N 1
ATOM 3041 C CA . LEU A 1 381 ? 19.330 -31.396 1.177 1.00 40.91 381 LEU A CA 1
ATOM 3042 C C . LEU A 1 381 ? 20.427 -31.137 2.213 1.00 40.91 381 LEU A C 1
ATOM 3044 O O . LEU A 1 381 ? 20.140 -30.524 3.229 1.00 40.91 381 LEU A O 1
ATOM 3048 N N . ASN A 1 382 ? 21.655 -31.630 1.999 1.00 30.36 382 ASN A N 1
ATOM 3049 C CA . ASN A 1 382 ? 22.881 -31.089 2.619 1.00 30.36 382 ASN A CA 1
ATOM 3050 C C . ASN A 1 382 ? 24.146 -31.821 2.133 1.00 30.36 382 ASN A C 1
ATOM 3052 O O . ASN A 1 382 ? 24.447 -32.860 2.703 1.00 30.36 382 ASN A O 1
ATOM 3056 N N . ILE A 1 383 ? 24.911 -31.247 1.183 1.00 29.42 383 ILE A N 1
ATOM 3057 C CA . ILE A 1 383 ? 26.382 -31.037 1.284 1.00 29.42 383 ILE A CA 1
ATOM 3058 C C . ILE A 1 383 ? 26.784 -29.835 0.384 1.00 29.42 383 ILE A C 1
ATOM 3060 O O . ILE A 1 383 ? 26.468 -29.847 -0.809 1.00 29.42 383 ILE A O 1
ATOM 3064 N N . PRO A 1 384 ? 27.506 -28.816 0.896 1.00 27.45 384 PRO A N 1
ATOM 3065 C CA . PRO A 1 384 ? 28.178 -27.799 0.081 1.00 27.45 384 PRO A CA 1
ATOM 3066 C C . PRO A 1 384 ? 29.370 -28.411 -0.676 1.00 27.45 384 PRO A C 1
ATOM 3068 O O . PRO A 1 384 ? 30.261 -28.979 -0.049 1.00 27.45 384 PRO A O 1
ATOM 3071 N N . GLY A 1 385 ? 29.407 -28.275 -2.007 1.00 29.44 385 GLY A N 1
ATOM 3072 C CA . GLY A 1 385 ? 30.567 -28.663 -2.829 1.00 29.44 385 GLY A CA 1
ATOM 3073 C C . GLY A 1 385 ? 30.364 -29.810 -3.826 1.00 29.44 385 GLY A C 1
ATOM 3074 O O . GLY A 1 385 ? 31.333 -30.218 -4.459 1.00 29.44 385 GLY A O 1
ATOM 3075 N N . THR A 1 386 ? 29.143 -30.312 -4.022 1.00 26.48 386 THR A N 1
ATOM 3076 C CA . THR A 1 386 ? 28.871 -31.289 -5.094 1.00 26.48 386 THR A CA 1
ATOM 3077 C C . THR A 1 386 ? 28.493 -30.542 -6.381 1.00 26.48 386 THR A C 1
ATOM 3079 O O . THR A 1 386 ? 27.560 -29.732 -6.334 1.00 26.48 386 THR A O 1
ATOM 3082 N N . PRO A 1 387 ? 29.178 -30.759 -7.523 1.00 24.72 387 PRO A N 1
ATOM 3083 C CA . PRO A 1 387 ? 28.752 -30.193 -8.797 1.00 24.72 387 PRO A CA 1
ATOM 3084 C C . PRO A 1 387 ? 27.343 -30.697 -9.106 1.00 24.72 387 PRO A C 1
ATOM 3086 O O . PRO A 1 387 ? 27.069 -31.884 -8.942 1.00 24.72 387 PRO A O 1
ATOM 3089 N N . CYS A 1 388 ? 26.451 -29.808 -9.543 1.00 26.39 388 CYS A N 1
ATOM 3090 C CA . CYS A 1 388 ? 25.209 -30.232 -10.180 1.00 26.39 388 CYS A CA 1
ATOM 3091 C C . CYS A 1 388 ? 25.605 -30.997 -11.448 1.00 26.39 388 CYS A C 1
ATOM 3093 O O . CYS A 1 388 ? 25.961 -30.381 -12.448 1.00 26.39 388 CYS A O 1
ATOM 3095 N N . SER A 1 389 ? 25.638 -32.328 -11.381 1.00 26.23 389 SER A N 1
ATOM 3096 C CA . SER A 1 389 ? 25.791 -33.155 -12.568 1.00 26.23 389 SER A CA 1
ATOM 3097 C C . SER A 1 389 ? 24.493 -33.073 -13.358 1.00 26.23 389 SER A C 1
ATOM 3099 O O . SER A 1 389 ? 23.453 -33.579 -12.937 1.00 26.23 389 SER A O 1
ATOM 3101 N N . GLU A 1 390 ? 24.566 -32.395 -14.497 1.00 29.55 390 GLU A N 1
ATOM 3102 C CA . GLU A 1 390 ? 23.653 -32.606 -15.610 1.00 29.55 390 GLU A CA 1
ATOM 3103 C C . GLU A 1 390 ? 23.726 -34.088 -16.018 1.00 29.55 390 GLU A C 1
ATOM 3105 O O . GLU A 1 390 ? 24.812 -34.667 -16.040 1.00 29.55 390 GLU A O 1
ATOM 3110 N N . HIS A 1 391 ? 22.566 -34.668 -16.340 1.00 28.66 391 HIS A N 1
ATOM 3111 C CA . HIS A 1 391 ? 22.290 -36.079 -16.659 1.00 28.66 391 HIS A CA 1
ATOM 3112 C C . HIS A 1 391 ? 21.889 -36.980 -15.485 1.00 28.66 391 HIS A C 1
ATOM 3114 O O . HIS A 1 391 ? 22.690 -37.736 -14.958 1.00 28.66 391 HIS A O 1
ATOM 3120 N N . GLU A 1 392 ? 20.586 -36.983 -15.200 1.00 23.16 392 GLU A N 1
ATOM 3121 C CA . GLU A 1 392 ? 19.770 -38.205 -15.232 1.00 23.16 392 GLU A CA 1
ATOM 3122 C C . GLU A 1 392 ? 18.313 -37.795 -15.502 1.00 23.16 392 GLU A C 1
ATOM 3124 O O . GLU A 1 392 ? 17.531 -37.461 -14.614 1.00 23.16 392 GLU A O 1
ATOM 3129 N N . VAL A 1 393 ? 17.971 -37.740 -16.793 1.00 29.28 393 VAL A N 1
ATOM 3130 C CA . VAL A 1 393 ? 16.582 -37.744 -17.258 1.00 29.28 393 VAL A CA 1
ATOM 3131 C C . VAL A 1 393 ? 16.157 -39.207 -17.274 1.00 29.28 393 VAL A C 1
ATOM 3133 O O . VAL A 1 393 ? 16.229 -39.865 -18.306 1.00 29.28 393 VAL A O 1
ATOM 3136 N N . GLU A 1 394 ? 15.741 -39.727 -16.125 1.00 23.23 394 GLU A N 1
ATOM 3137 C CA . GLU A 1 394 ? 14.942 -40.947 -16.066 1.00 23.23 394 GLU A CA 1
ATOM 3138 C C . GLU A 1 394 ? 13.626 -40.673 -15.340 1.00 23.23 394 GLU A C 1
ATOM 3140 O O . GLU A 1 394 ? 13.530 -39.896 -14.393 1.00 23.23 394 GLU A O 1
ATOM 3145 N N . GLN A 1 395 ? 12.575 -41.257 -15.904 1.00 29.31 395 GLN A N 1
ATOM 3146 C CA . GLN A 1 395 ? 11.167 -40.972 -15.677 1.00 29.31 395 GLN A CA 1
ATOM 3147 C C . GLN A 1 395 ? 10.763 -41.137 -14.203 1.00 29.31 395 GLN A C 1
ATOM 3149 O O . GLN A 1 395 ? 10.418 -42.231 -13.761 1.00 29.31 395 GLN A O 1
ATOM 3154 N N . VAL A 1 396 ? 10.716 -40.037 -13.451 1.00 25.77 396 VAL A N 1
ATOM 3155 C CA . VAL A 1 396 ? 10.023 -39.989 -12.158 1.00 25.77 396 VAL A CA 1
ATOM 3156 C C . VAL A 1 396 ? 8.601 -39.496 -12.406 1.00 25.77 396 VAL A C 1
ATOM 3158 O O . VAL A 1 396 ? 8.377 -38.356 -12.808 1.00 25.77 396 VAL A O 1
ATOM 3161 N N . GLY A 1 397 ? 7.636 -40.397 -12.214 1.00 24.69 397 GLY A N 1
ATOM 3162 C CA . GLY A 1 397 ? 6.211 -40.127 -12.376 1.00 24.69 397 GLY A CA 1
ATOM 3163 C C . GLY A 1 397 ? 5.759 -38.877 -11.617 1.00 24.69 397 GLY A C 1
ATOM 3164 O O . GLY A 1 397 ? 6.148 -38.629 -10.477 1.00 24.69 397 GLY A O 1
ATOM 3165 N N . THR A 1 398 ? 4.896 -38.104 -12.268 1.00 29.50 398 THR A N 1
ATOM 3166 C CA . THR A 1 398 ? 4.392 -36.773 -11.904 1.00 29.50 398 THR A CA 1
ATOM 3167 C C . THR A 1 398 ? 3.463 -36.742 -10.679 1.00 29.50 398 THR A C 1
ATOM 3169 O O . THR A 1 398 ? 2.484 -36.009 -10.683 1.00 29.50 398 THR A O 1
ATOM 3172 N N . ASN A 1 399 ? 3.732 -37.527 -9.629 1.00 30.36 399 ASN A N 1
ATOM 3173 C CA . ASN A 1 399 ? 2.866 -37.663 -8.447 1.00 30.36 399 ASN A CA 1
ATOM 3174 C C . ASN A 1 399 ? 3.635 -37.879 -7.121 1.00 30.36 399 ASN A C 1
ATOM 3176 O O . ASN A 1 399 ? 3.180 -38.632 -6.265 1.00 30.36 399 ASN A O 1
ATOM 3180 N N . SER A 1 400 ? 4.782 -37.222 -6.898 1.00 29.69 400 SER A N 1
ATOM 3181 C CA . SER A 1 400 ? 5.525 -37.339 -5.622 1.00 29.69 400 SER A CA 1
ATOM 3182 C C . SER A 1 400 ? 5.773 -36.009 -4.891 1.00 29.69 400 SER A C 1
ATOM 3184 O O . SER A 1 400 ? 6.853 -35.785 -4.348 1.00 29.69 400 SER A O 1
ATOM 3186 N N . LEU A 1 401 ? 4.777 -35.117 -4.841 1.00 35.53 401 LEU A N 1
ATOM 3187 C CA . LEU A 1 401 ? 4.816 -33.887 -4.021 1.00 35.53 401 LEU A CA 1
ATOM 3188 C C . LEU A 1 401 ? 3.975 -33.973 -2.733 1.00 35.53 401 LEU A C 1
ATOM 3190 O O . LEU A 1 401 ? 3.608 -32.962 -2.136 1.00 35.53 401 LEU A O 1
ATOM 3194 N N . SER A 1 402 ? 3.718 -35.191 -2.269 1.00 37.03 402 SER A N 1
ATOM 3195 C CA . SER A 1 402 ? 3.024 -35.519 -1.022 1.00 37.03 402 SER A CA 1
ATOM 3196 C C . SER A 1 402 ? 4.005 -36.115 0.001 1.00 37.03 402 SER A C 1
ATOM 3198 O O . SER A 1 402 ? 3.997 -37.316 0.257 1.00 37.03 402 SER A O 1
ATOM 3200 N N . PRO A 1 403 ? 4.932 -35.291 0.532 1.00 35.50 403 PRO A N 1
ATOM 3201 C CA . PRO A 1 403 ? 5.098 -35.259 1.993 1.00 35.50 403 PRO A CA 1
ATOM 3202 C C . PRO A 1 403 ? 5.341 -33.858 2.599 1.00 35.50 403 PRO A C 1
ATOM 3204 O O . PRO A 1 403 ? 5.505 -33.749 3.809 1.00 35.50 403 PRO A O 1
ATOM 3207 N N . LEU A 1 404 ? 5.347 -32.768 1.812 1.00 39.84 404 LEU A N 1
ATOM 3208 C CA . LEU A 1 404 ? 5.409 -31.393 2.360 1.00 39.84 404 LEU A CA 1
ATOM 3209 C C . LEU A 1 404 ? 4.029 -30.810 2.715 1.00 39.84 404 LEU A C 1
ATOM 3211 O O . LEU A 1 404 ? 3.951 -29.795 3.404 1.00 39.84 404 LEU A O 1
ATOM 3215 N N . ALA A 1 405 ? 2.952 -31.433 2.233 1.00 40.34 405 ALA A N 1
ATOM 3216 C CA . ALA A 1 405 ? 1.570 -30.992 2.432 1.00 40.34 405 ALA A CA 1
ATOM 3217 C C . ALA A 1 405 ? 0.847 -31.718 3.585 1.00 40.34 405 ALA A C 1
ATOM 3219 O O . ALA A 1 405 ? -0.239 -31.309 3.987 1.00 40.34 405 ALA A O 1
ATOM 3220 N N . SER A 1 406 ? 1.444 -32.774 4.140 1.00 35.59 406 SER A N 1
ATOM 3221 C CA . SER A 1 406 ? 0.847 -33.604 5.186 1.00 35.59 406 SER A CA 1
ATOM 3222 C C . SER A 1 406 ? 1.362 -33.194 6.566 1.00 35.59 406 SER A C 1
ATOM 3224 O O . SER A 1 406 ? 2.462 -33.584 6.937 1.00 35.59 406 SER A O 1
ATOM 3226 N N . ALA A 1 407 ? 0.531 -32.439 7.294 1.00 37.16 407 ALA A N 1
ATOM 3227 C CA . ALA A 1 407 ? 0.635 -32.083 8.713 1.00 37.16 407 ALA A CA 1
ATOM 3228 C C . ALA A 1 407 ? 1.924 -31.356 9.150 1.00 37.16 407 ALA A C 1
ATOM 3230 O O . ALA A 1 407 ? 3.045 -31.825 8.976 1.00 37.16 407 ALA A O 1
ATOM 3231 N N . SER A 1 408 ? 1.774 -30.205 9.812 1.00 45.31 408 SER A N 1
ATOM 3232 C CA . SER A 1 408 ? 2.879 -29.648 10.592 1.00 45.31 408 SER A CA 1
ATOM 3233 C C . SER A 1 408 ? 3.284 -30.680 11.648 1.00 45.31 408 SER A C 1
ATOM 3235 O O . SER A 1 408 ? 2.529 -30.946 12.576 1.00 45.31 408 SER A O 1
ATOM 3237 N N . ILE A 1 409 ? 4.462 -31.287 11.495 1.00 49.97 409 ILE A N 1
ATOM 3238 C CA . ILE A 1 409 ? 4.989 -32.297 12.430 1.00 49.97 409 ILE A CA 1
ATOM 3239 C C . ILE A 1 409 ? 5.304 -31.655 13.801 1.00 49.97 409 ILE A C 1
ATOM 3241 O O . ILE A 1 409 ? 5.460 -32.351 14.799 1.00 49.97 409 ILE A O 1
ATOM 3245 N N . TYR A 1 410 ? 5.368 -30.319 13.874 1.00 54.56 410 TYR A N 1
ATOM 3246 C CA . TYR A 1 410 ? 5.734 -29.571 15.074 1.00 54.56 410 TYR A CA 1
ATOM 3247 C C . TYR A 1 410 ? 4.655 -28.572 15.506 1.00 54.56 410 TYR A C 1
ATOM 3249 O O . TYR A 1 410 ? 4.406 -27.570 14.835 1.00 54.56 410 TYR A O 1
ATOM 3257 N N . GLU A 1 411 ? 4.144 -28.757 16.726 1.00 63.09 411 GLU A N 1
ATOM 3258 C CA . GLU A 1 411 ? 3.224 -27.836 17.417 1.00 63.09 411 GLU A CA 1
ATOM 3259 C C . GLU A 1 411 ? 3.782 -26.408 17.574 1.00 63.09 411 GLU A C 1
ATOM 3261 O O . GLU A 1 411 ? 3.033 -25.461 17.817 1.00 63.09 411 GLU A O 1
ATOM 3266 N N . ASN A 1 412 ? 5.102 -26.227 17.450 1.00 72.31 412 ASN A N 1
ATOM 3267 C CA . ASN A 1 412 ? 5.797 -24.954 17.662 1.00 72.31 412 ASN A CA 1
ATOM 3268 C C . ASN A 1 412 ? 6.046 -24.125 16.390 1.00 72.31 412 ASN A C 1
ATOM 3270 O O . ASN A 1 412 ? 6.781 -23.135 16.445 1.00 72.31 412 ASN A O 1
ATOM 3274 N N . SER A 1 413 ? 5.423 -24.485 15.268 1.00 81.31 413 SER A N 1
ATOM 3275 C CA . SER A 1 413 ? 5.523 -23.733 14.017 1.00 81.31 413 SER A CA 1
ATOM 3276 C C . SER A 1 413 ? 4.537 -22.555 13.954 1.00 81.31 413 SER A C 1
ATOM 3278 O O . SER A 1 413 ? 3.507 -22.524 14.632 1.00 81.31 413 SER A O 1
ATOM 3280 N N . VAL A 1 414 ? 4.846 -21.554 13.126 1.00 84.19 414 VAL A N 1
ATOM 3281 C CA . VAL A 1 414 ? 3.905 -20.461 12.815 1.00 84.19 414 VAL A CA 1
ATOM 3282 C C . VAL A 1 414 ? 2.684 -20.991 12.059 1.00 84.19 414 VAL A C 1
ATOM 3284 O O . VAL A 1 414 ? 1.570 -20.540 12.318 1.00 84.19 414 VAL A O 1
ATOM 3287 N N . ARG A 1 415 ? 2.872 -21.992 11.190 1.00 81.81 415 ARG A N 1
ATOM 3288 C CA . ARG A 1 415 ? 1.776 -22.681 10.505 1.00 81.81 415 ARG A CA 1
ATOM 3289 C C . ARG A 1 415 ? 0.780 -23.281 11.499 1.00 81.81 415 ARG A C 1
ATOM 3291 O O . ARG A 1 415 ? -0.403 -22.980 11.412 1.00 81.81 415 ARG A O 1
ATOM 3298 N N . ALA A 1 416 ? 1.265 -24.000 12.512 1.00 79.38 416 ALA A N 1
ATOM 3299 C CA . ALA A 1 416 ? 0.423 -24.555 13.571 1.00 79.38 416 ALA A CA 1
ATOM 3300 C C . ALA A 1 416 ? -0.305 -23.469 14.387 1.00 79.38 416 ALA A C 1
ATOM 3302 O O . ALA A 1 416 ? -1.431 -23.679 14.835 1.00 79.38 416 ALA A O 1
ATOM 3303 N N . TYR A 1 417 ? 0.299 -22.285 14.560 1.00 84.81 417 TYR A N 1
ATOM 3304 C CA . TYR A 1 417 ? -0.374 -21.162 15.218 1.00 84.81 417 TYR A CA 1
ATOM 3305 C C . TYR A 1 417 ? -1.582 -20.677 14.410 1.00 84.81 417 TYR A C 1
ATOM 3307 O O . TYR A 1 417 ? -2.674 -20.572 14.963 1.00 84.81 417 TYR A O 1
ATOM 3315 N N . PHE A 1 418 ? -1.418 -20.428 13.109 1.00 83.88 418 PHE A N 1
ATOM 3316 C CA . PHE A 1 418 ? -2.525 -19.979 12.260 1.00 83.88 418 PHE A CA 1
ATOM 3317 C C . PHE A 1 418 ? -3.601 -21.056 12.081 1.00 83.88 418 PHE A C 1
ATOM 3319 O O . PHE A 1 418 ? -4.784 -20.721 12.114 1.00 83.88 418 PHE A O 1
ATOM 3326 N N . ASP A 1 419 ? -3.210 -22.334 12.016 1.00 80.88 419 ASP A N 1
ATOM 3327 C CA . ASP A 1 419 ? -4.150 -23.462 12.000 1.00 80.88 419 ASP A CA 1
ATOM 3328 C C . ASP A 1 419 ? -4.984 -23.516 13.289 1.00 80.88 419 ASP A C 1
ATOM 3330 O O . ASP A 1 419 ? -6.205 -23.639 13.227 1.00 80.88 419 ASP A O 1
ATOM 3334 N N . SER A 1 420 ? -4.365 -23.327 14.464 1.00 81.00 420 SER A N 1
ATOM 3335 C CA . SER A 1 420 ? -5.105 -23.298 15.740 1.00 81.00 420 SER A CA 1
ATOM 3336 C C . SER A 1 420 ? -6.031 -22.084 15.894 1.00 81.00 420 SER A C 1
ATOM 3338 O O . SER A 1 420 ? -6.952 -22.112 16.705 1.00 81.00 420 SER A O 1
ATOM 3340 N N . LYS A 1 421 ? -5.811 -21.022 15.110 1.00 82.06 421 LYS A N 1
ATOM 3341 C CA . LYS A 1 421 ? -6.704 -19.858 15.008 1.00 82.06 421 LYS A CA 1
ATOM 3342 C C . LYS A 1 421 ? -7.721 -19.966 13.864 1.00 82.06 421 LYS A C 1
ATOM 3344 O O . LYS A 1 421 ? -8.486 -19.028 13.673 1.00 82.06 421 LYS A O 1
ATOM 3349 N N . GLY A 1 422 ? -7.739 -21.075 13.118 1.00 74.56 422 GLY A N 1
ATOM 3350 C CA . GLY A 1 422 ? -8.674 -21.301 12.011 1.00 74.56 422 GLY A CA 1
ATOM 3351 C C . GLY A 1 422 ? -8.435 -20.410 10.787 1.00 74.56 422 GLY A C 1
ATOM 3352 O O . GLY A 1 422 ? -9.356 -20.185 10.006 1.00 74.56 422 GLY A O 1
ATOM 3353 N N . ILE A 1 423 ? -7.223 -19.871 10.614 1.00 79.50 423 ILE A N 1
ATOM 3354 C CA . ILE A 1 423 ? -6.895 -18.963 9.507 1.00 79.50 423 ILE A CA 1
ATOM 3355 C C . ILE A 1 423 ? -6.465 -19.764 8.277 1.00 79.50 423 ILE A C 1
ATOM 3357 O O . ILE A 1 423 ? -5.624 -20.658 8.363 1.00 79.50 423 ILE A O 1
ATOM 3361 N N . LEU A 1 424 ? -7.000 -19.403 7.108 1.00 75.81 424 LEU A N 1
ATOM 3362 C CA . LEU A 1 424 ? -6.675 -20.066 5.845 1.00 75.81 424 LEU A CA 1
ATOM 3363 C C . LEU A 1 424 ? -5.243 -19.755 5.393 1.00 75.81 424 LEU A C 1
ATOM 3365 O O . LEU A 1 424 ? -4.873 -18.598 5.164 1.00 75.81 424 LEU A O 1
ATOM 3369 N N . GLN A 1 425 ? -4.464 -20.821 5.203 1.00 77.31 425 GLN A N 1
ATOM 3370 C CA . GLN A 1 425 ? -3.087 -20.770 4.717 1.00 77.31 425 GLN A CA 1
ATOM 3371 C C . GLN A 1 425 ? -3.016 -21.292 3.282 1.00 77.31 425 GLN A C 1
ATOM 3373 O O . GLN A 1 425 ? -3.288 -22.464 3.019 1.00 77.31 425 GLN A O 1
ATOM 3378 N N . ILE A 1 426 ? -2.642 -20.422 2.344 1.00 78.12 426 ILE A N 1
ATOM 3379 C CA . ILE A 1 426 ? -2.678 -20.701 0.907 1.00 78.12 426 ILE A CA 1
ATOM 3380 C C . ILE A 1 426 ? -1.243 -20.830 0.382 1.00 78.12 426 ILE A C 1
ATOM 3382 O O . ILE A 1 426 ? -0.536 -19.821 0.298 1.00 78.12 426 ILE A O 1
ATOM 3386 N N . PRO A 1 427 ? -0.794 -22.045 0.016 1.00 76.00 427 PRO A N 1
ATOM 3387 C CA . PRO A 1 427 ? 0.526 -22.249 -0.561 1.00 76.00 427 PRO A CA 1
ATOM 3388 C C . PRO A 1 427 ? 0.562 -21.803 -2.030 1.00 76.00 427 PRO A C 1
ATOM 3390 O O . PRO A 1 427 ? -0.232 -22.263 -2.852 1.00 76.00 427 PRO A O 1
ATOM 3393 N N . LEU A 1 428 ? 1.516 -20.939 -2.373 1.00 77.88 428 LEU A N 1
ATOM 3394 C CA . LEU A 1 428 ? 1.735 -20.401 -3.715 1.00 77.88 428 LEU A CA 1
ATOM 3395 C C . LEU A 1 428 ? 3.079 -20.879 -4.251 1.00 77.88 428 LEU A C 1
ATOM 3397 O O . LEU A 1 428 ? 4.124 -20.514 -3.718 1.00 77.88 428 LEU A O 1
ATOM 3401 N N . ASN A 1 429 ? 3.073 -21.662 -5.325 1.00 77.25 429 ASN A N 1
ATOM 3402 C CA . ASN A 1 429 ? 4.312 -22.073 -5.975 1.00 77.25 429 ASN A CA 1
ATOM 3403 C C . ASN A 1 429 ? 4.853 -20.936 -6.856 1.00 77.25 429 ASN A C 1
ATOM 3405 O O . ASN A 1 429 ? 4.183 -20.518 -7.797 1.00 77.25 429 ASN A O 1
ATOM 3409 N N . ILE A 1 430 ? 6.058 -20.449 -6.553 1.00 78.94 430 ILE A N 1
ATOM 3410 C CA . ILE A 1 430 ? 6.718 -19.379 -7.321 1.00 78.94 430 ILE A CA 1
ATOM 3411 C C . ILE A 1 430 ? 7.467 -19.924 -8.536 1.00 78.94 430 ILE A C 1
ATOM 3413 O O . ILE A 1 430 ? 7.719 -19.188 -9.481 1.00 78.94 430 ILE A O 1
ATOM 3417 N N . MET A 1 431 ? 7.827 -21.208 -8.531 1.00 73.00 431 MET A N 1
ATOM 3418 C CA . MET A 1 431 ? 8.673 -21.796 -9.576 1.00 73.00 431 MET A CA 1
ATOM 3419 C C . MET A 1 431 ? 8.004 -21.801 -10.954 1.00 73.00 431 MET A C 1
ATOM 3421 O O . MET A 1 431 ? 8.679 -21.996 -11.953 1.00 73.00 431 MET A O 1
ATOM 3425 N N . THR A 1 432 ? 6.688 -21.586 -11.009 1.00 70.25 432 THR A N 1
ATOM 3426 C CA . THR A 1 432 ? 5.928 -21.494 -12.259 1.00 70.25 432 THR A CA 1
ATOM 3427 C C . THR A 1 432 ? 5.943 -20.095 -12.880 1.00 70.25 432 THR A C 1
ATOM 3429 O O . THR A 1 432 ? 5.449 -19.935 -13.986 1.00 70.25 432 THR A O 1
ATOM 3432 N N . ASP A 1 433 ? 6.408 -19.070 -12.160 1.00 71.31 433 ASP A N 1
ATOM 3433 C CA . ASP A 1 433 ? 6.356 -17.678 -12.613 1.00 71.31 433 ASP A CA 1
ATOM 3434 C C . ASP A 1 433 ? 7.703 -17.278 -13.230 1.00 71.31 433 ASP A C 1
ATOM 3436 O O . ASP A 1 433 ? 8.692 -17.088 -12.521 1.00 71.31 433 ASP A O 1
ATOM 3440 N N . GLU A 1 434 ? 7.742 -17.158 -14.556 1.00 64.50 434 GLU A N 1
ATOM 3441 C CA . GLU A 1 434 ? 8.943 -16.752 -15.303 1.00 64.50 434 GLU A CA 1
ATOM 3442 C C . GLU A 1 434 ? 9.246 -15.252 -15.159 1.00 64.50 434 GLU A C 1
ATOM 3444 O O . GLU A 1 434 ? 10.354 -14.796 -15.440 1.00 64.50 434 GLU A O 1
ATOM 3449 N N . SER A 1 435 ? 8.272 -14.457 -14.704 1.00 72.62 435 SER A N 1
ATOM 3450 C CA . SER A 1 435 ? 8.437 -13.013 -14.582 1.00 72.62 435 SER A CA 1
ATOM 3451 C C . SER A 1 435 ? 9.184 -12.633 -13.297 1.00 72.62 435 SER A C 1
ATOM 3453 O O . SER A 1 435 ? 8.816 -13.034 -12.189 1.00 72.62 435 SER A O 1
ATOM 3455 N N . GLU A 1 436 ? 10.193 -11.758 -13.401 1.00 68.50 436 GLU A N 1
ATOM 3456 C CA . GLU A 1 436 ? 10.922 -11.251 -12.221 1.00 68.50 436 GLU A CA 1
ATOM 3457 C C . GLU A 1 436 ? 9.994 -10.583 -11.191 1.00 68.50 436 GLU A C 1
ATOM 3459 O O . GLU A 1 436 ? 10.254 -10.609 -9.981 1.00 68.50 436 GLU A O 1
ATOM 3464 N N . ASN A 1 437 ? 8.892 -10.014 -11.686 1.00 73.19 437 ASN A N 1
ATOM 3465 C CA . ASN A 1 437 ? 7.926 -9.236 -10.927 1.00 73.19 437 ASN A CA 1
ATOM 3466 C C . ASN A 1 437 ? 6.731 -10.054 -10.399 1.00 73.19 437 ASN A C 1
ATOM 3468 O O . ASN A 1 437 ? 5.801 -9.445 -9.865 1.00 73.19 437 ASN A O 1
ATOM 3472 N N . LEU A 1 438 ? 6.745 -11.387 -10.518 1.00 80.56 438 LEU A N 1
ATOM 3473 C CA . LEU A 1 438 ? 5.707 -12.288 -9.991 1.00 80.56 438 LEU A CA 1
ATOM 3474 C C . LEU A 1 438 ? 4.286 -11.978 -10.506 1.00 80.56 438 LEU A C 1
ATOM 3476 O O . LEU A 1 438 ? 3.318 -11.960 -9.744 1.00 80.56 438 LEU A O 1
ATOM 3480 N N . GLU A 1 439 ? 4.163 -11.660 -11.792 1.00 80.88 439 GLU A N 1
ATOM 3481 C CA . GLU A 1 439 ? 2.923 -11.190 -12.409 1.00 80.88 439 GLU A CA 1
ATOM 3482 C C . GLU A 1 439 ? 1.830 -12.263 -12.432 1.00 80.88 439 GLU A C 1
ATOM 3484 O O . GLU A 1 439 ? 0.669 -11.981 -12.131 1.00 80.88 439 GLU A O 1
ATOM 3489 N N . GLN A 1 440 ? 2.184 -13.514 -12.734 1.00 79.00 440 GLN A N 1
ATOM 3490 C CA . GLN A 1 440 ? 1.204 -14.600 -12.749 1.00 79.00 440 GLN A CA 1
ATOM 3491 C C . GLN A 1 440 ? 0.699 -14.895 -11.337 1.00 79.00 440 GLN A C 1
ATOM 3493 O O . GLN A 1 440 ? -0.496 -15.106 -11.119 1.00 79.00 440 GLN A O 1
ATOM 3498 N N . THR A 1 441 ? 1.608 -14.876 -10.363 1.00 81.44 441 THR A N 1
ATOM 3499 C CA . THR A 1 441 ? 1.278 -15.050 -8.948 1.00 81.44 441 THR A CA 1
ATOM 3500 C C . THR A 1 441 ? 0.365 -13.925 -8.463 1.00 81.44 441 THR A C 1
ATOM 3502 O O . THR A 1 441 ? -0.641 -14.187 -7.807 1.00 81.44 441 THR A O 1
ATOM 3505 N N . PHE A 1 442 ? 0.665 -12.679 -8.838 1.00 86.25 442 PHE A N 1
ATOM 3506 C CA . PHE A 1 442 ? -0.169 -11.518 -8.537 1.00 86.25 442 PHE A CA 1
ATOM 3507 C C . PHE A 1 442 ? -1.582 -11.660 -9.120 1.00 86.25 442 PHE A C 1
ATOM 3509 O O . PHE A 1 442 ? -2.558 -11.527 -8.385 1.00 86.25 442 PHE A O 1
ATOM 3516 N N . LYS A 1 443 ? -1.713 -12.029 -10.401 1.00 81.56 443 LYS A N 1
ATOM 3517 C CA . LYS A 1 443 ? -3.020 -12.240 -11.047 1.00 81.56 443 LYS A CA 1
ATOM 3518 C C . LYS A 1 443 ? -3.849 -13.328 -10.365 1.00 81.56 443 LYS A C 1
ATOM 3520 O O . LYS A 1 443 ? -5.042 -13.132 -10.149 1.00 81.56 443 LYS A O 1
ATOM 3525 N N . LYS A 1 444 ? -3.224 -14.443 -9.967 1.00 77.81 444 LYS A N 1
ATOM 3526 C CA . LYS A 1 444 ? -3.889 -15.516 -9.200 1.00 77.81 444 LYS A CA 1
ATOM 3527 C C . LYS A 1 444 ? -4.429 -15.006 -7.861 1.00 77.81 444 LYS A C 1
ATOM 3529 O O . LYS A 1 444 ? -5.536 -15.367 -7.469 1.00 77.81 444 LYS A O 1
ATOM 3534 N N . LEU A 1 445 ? -3.675 -14.145 -7.178 1.00 82.25 445 LEU A N 1
ATOM 3535 C CA . LEU A 1 445 ? -4.104 -13.541 -5.916 1.00 82.25 445 LEU A CA 1
ATOM 3536 C C . LEU A 1 445 ? -5.242 -12.544 -6.094 1.00 82.25 445 LEU A C 1
ATOM 3538 O O . LEU A 1 445 ? -6.193 -12.574 -5.317 1.00 82.25 445 LEU A O 1
ATOM 3542 N N . VAL A 1 446 ? -5.181 -11.708 -7.129 1.00 83.38 446 VAL A N 1
ATOM 3543 C CA . VAL A 1 446 ? -6.261 -10.765 -7.436 1.00 83.38 446 VAL A CA 1
ATOM 3544 C C . VAL A 1 446 ? -7.545 -11.506 -7.801 1.00 83.38 446 VAL A C 1
ATOM 3546 O O . VAL A 1 446 ? -8.614 -11.163 -7.301 1.00 83.38 446 VAL A O 1
ATOM 3549 N N . TYR A 1 447 ? -7.438 -12.573 -8.597 1.00 78.06 447 TYR A N 1
ATOM 3550 C CA . TYR A 1 447 ? -8.564 -13.451 -8.916 1.00 78.06 447 TYR A CA 1
ATOM 3551 C C . TYR A 1 447 ? -9.199 -14.055 -7.654 1.00 78.06 447 TYR A C 1
ATOM 3553 O O . TYR A 1 447 ? -10.421 -14.121 -7.539 1.00 78.06 447 TYR A O 1
ATOM 3561 N N . PHE A 1 448 ? -8.367 -14.458 -6.691 1.00 76.44 448 PHE A N 1
ATOM 3562 C CA . PHE A 1 448 ? -8.807 -15.064 -5.438 1.00 76.44 448 PHE A CA 1
ATOM 3563 C C . PHE A 1 448 ? -9.492 -14.071 -4.484 1.00 76.44 448 PHE A C 1
ATOM 3565 O O . PHE A 1 448 ? -10.561 -14.364 -3.947 1.00 76.44 448 PHE A O 1
ATOM 3572 N N . ILE A 1 449 ? -8.875 -12.910 -4.252 1.00 80.06 449 ILE A N 1
ATOM 3573 C CA . ILE A 1 449 ? -9.367 -11.899 -3.302 1.00 80.06 449 ILE A CA 1
ATOM 3574 C C . ILE A 1 449 ? -10.583 -11.164 -3.883 1.00 80.06 449 ILE A C 1
ATOM 3576 O O . ILE A 1 449 ? -11.536 -10.864 -3.161 1.00 80.06 449 ILE A O 1
ATOM 3580 N N . GLY A 1 450 ? -10.558 -10.892 -5.189 1.00 76.88 450 GLY A N 1
ATOM 3581 C CA . GLY A 1 450 ? -11.549 -10.083 -5.886 1.00 76.88 450 GLY A CA 1
ATOM 3582 C C . GLY A 1 450 ? -11.162 -8.601 -5.991 1.00 76.88 450 GLY A C 1
ATOM 3583 O O . GLY A 1 450 ? -10.016 -8.233 -5.716 1.00 76.88 450 GLY A O 1
ATOM 3584 N N . PRO A 1 451 ? -12.100 -7.740 -6.425 1.00 79.50 451 PRO A N 1
ATOM 3585 C CA . PRO A 1 451 ? -11.842 -6.317 -6.639 1.00 79.50 451 PRO A CA 1
ATOM 3586 C C . PRO A 1 451 ? -11.588 -5.562 -5.320 1.00 79.50 451 PRO A C 1
ATOM 3588 O O . PRO A 1 451 ? -12.037 -6.004 -4.257 1.00 79.50 451 PRO A O 1
ATOM 3591 N N . PRO A 1 452 ? -10.892 -4.410 -5.366 1.00 82.69 452 PRO A N 1
ATOM 3592 C CA . PRO A 1 452 ? -10.655 -3.585 -4.188 1.00 82.69 452 PRO A CA 1
ATOM 3593 C C . PRO A 1 452 ? -11.964 -3.052 -3.596 1.00 82.69 452 PRO A C 1
ATOM 3595 O O . PRO A 1 452 ? -12.873 -2.639 -4.310 1.00 82.69 452 PRO A O 1
ATOM 3598 N N . ARG A 1 453 ? -12.033 -3.047 -2.262 1.00 77.69 453 ARG A N 1
ATOM 3599 C CA . ARG A 1 453 ? -13.212 -2.668 -1.461 1.00 77.69 453 ARG A CA 1
ATOM 3600 C C . ARG A 1 453 ? -12.969 -1.407 -0.622 1.00 77.69 453 ARG A C 1
ATOM 3602 O O . ARG A 1 453 ? -13.412 -1.305 0.518 1.00 77.69 453 ARG A O 1
ATOM 3609 N N . ASN A 1 454 ? -12.187 -0.476 -1.157 1.00 78.69 454 ASN A N 1
ATOM 3610 C CA . ASN A 1 454 ? -11.794 0.755 -0.472 1.00 78.69 454 ASN A CA 1
ATOM 3611 C C . ASN A 1 454 ? -12.705 1.939 -0.856 1.00 78.69 454 ASN A C 1
ATOM 3613 O O . ASN A 1 454 ? -13.590 1.819 -1.699 1.00 78.69 454 ASN A O 1
ATOM 3617 N N . TYR A 1 455 ? -12.475 3.098 -0.233 1.00 74.94 455 TYR A N 1
ATOM 3618 C CA . TYR A 1 455 ? -13.228 4.342 -0.461 1.00 74.94 455 TYR A CA 1
ATOM 3619 C C . TYR A 1 455 ? -12.964 5.000 -1.837 1.00 74.94 455 TYR A C 1
ATOM 3621 O O . TYR A 1 455 ? -13.384 6.132 -2.058 1.00 74.94 455 TYR A O 1
ATOM 3629 N N . GLY A 1 456 ? -12.290 4.314 -2.767 1.00 71.25 456 GLY A N 1
ATOM 3630 C CA . GLY A 1 456 ? -11.918 4.854 -4.074 1.00 71.25 456 GLY A CA 1
ATOM 3631 C C . GLY A 1 456 ? -10.689 5.769 -4.036 1.00 71.25 456 GLY A C 1
ATOM 3632 O O . GLY A 1 456 ? -9.928 5.805 -3.066 1.00 71.25 456 GLY A O 1
ATOM 3633 N N . LEU A 1 457 ? -10.431 6.460 -5.146 1.00 73.38 457 LEU A N 1
ATOM 3634 C CA . LEU A 1 457 ? -9.451 7.547 -5.228 1.00 73.38 457 LEU A CA 1
ATOM 3635 C C . LEU A 1 457 ? -10.142 8.862 -4.866 1.00 73.38 457 LEU A C 1
ATOM 3637 O O . LEU A 1 457 ? -11.259 9.110 -5.316 1.00 73.38 457 LEU A O 1
ATOM 3641 N N . THR A 1 458 ? -9.472 9.699 -4.075 1.00 74.12 458 THR A N 1
ATOM 3642 C CA . THR A 1 458 ? -9.900 11.094 -3.898 1.00 74.12 458 THR A CA 1
ATOM 3643 C C . THR A 1 458 ? -9.725 11.856 -5.211 1.00 74.12 458 THR A C 1
ATOM 3645 O O . THR A 1 458 ? -8.880 11.489 -6.025 1.00 74.12 458 THR A O 1
ATOM 3648 N N . GLU A 1 459 ? -10.487 12.928 -5.435 1.00 71.88 459 GLU A N 1
ATOM 3649 C CA . GLU A 1 459 ? -10.370 13.712 -6.677 1.00 71.88 459 GLU A CA 1
ATOM 3650 C C . GLU A 1 459 ? -8.946 14.244 -6.898 1.00 71.88 459 GLU A C 1
ATOM 3652 O O . GLU A 1 459 ? -8.433 14.205 -8.014 1.00 71.88 459 GLU A O 1
ATOM 3657 N N . GLU A 1 460 ? -8.253 14.637 -5.826 1.00 75.06 460 GLU A N 1
ATOM 3658 C CA . GLU A 1 460 ? -6.845 15.031 -5.899 1.00 75.06 460 GLU A CA 1
ATOM 3659 C C . GLU A 1 460 ? -5.914 13.880 -6.294 1.00 75.06 460 GLU A C 1
ATOM 3661 O O . GLU A 1 460 ? -4.938 14.096 -7.011 1.00 75.06 460 GLU A O 1
ATOM 3666 N N . GLU A 1 461 ? -6.163 12.663 -5.803 1.00 76.94 461 GLU A N 1
ATOM 3667 C CA . GLU A 1 461 ? -5.388 11.480 -6.187 1.00 76.94 461 GLU A CA 1
ATOM 3668 C C . GLU A 1 461 ? -5.634 11.105 -7.645 1.00 76.94 461 GLU A C 1
ATOM 3670 O O . GLU A 1 461 ? -4.676 10.783 -8.344 1.00 76.94 461 GLU A O 1
ATOM 3675 N N . ILE A 1 462 ? -6.887 11.180 -8.107 1.00 76.69 462 ILE A N 1
ATOM 3676 C CA . ILE A 1 462 ? -7.243 10.958 -9.514 1.00 76.69 462 ILE A CA 1
ATOM 3677 C C . ILE A 1 462 ? -6.496 11.965 -10.386 1.00 76.69 462 ILE A C 1
ATOM 3679 O O . ILE A 1 462 ? -5.854 11.577 -11.358 1.00 76.69 462 ILE A O 1
ATOM 3683 N N . GLU A 1 463 ? -6.523 13.247 -10.025 1.00 79.94 463 GLU A N 1
ATOM 3684 C CA . GLU A 1 463 ? -5.847 14.291 -10.794 1.00 79.94 463 GLU A CA 1
ATOM 3685 C C . GLU A 1 463 ? -4.325 14.108 -10.781 1.00 79.94 463 GLU A C 1
ATOM 3687 O O . GLU A 1 463 ? -3.676 14.176 -11.823 1.00 79.94 463 GLU A O 1
ATOM 3692 N N . LYS A 1 464 ? -3.733 13.775 -9.628 1.00 80.31 464 LYS A N 1
ATOM 3693 C CA . LYS A 1 464 ? -2.302 13.443 -9.538 1.00 80.31 464 LYS A CA 1
ATOM 3694 C C . LYS A 1 464 ? -1.943 12.232 -10.396 1.00 80.31 464 LYS A C 1
ATOM 3696 O O . LYS A 1 464 ? -0.893 12.257 -11.035 1.00 80.31 464 LYS A O 1
ATOM 3701 N N . GLN A 1 465 ? -2.783 11.196 -10.425 1.00 76.75 465 GLN A N 1
ATOM 3702 C CA . GLN A 1 465 ? -2.585 10.035 -11.293 1.00 76.75 465 GLN A CA 1
ATOM 3703 C C . GLN A 1 465 ? -2.645 10.435 -12.761 1.00 76.75 465 GLN A C 1
ATOM 3705 O O . GLN A 1 465 ? -1.719 10.109 -13.496 1.00 76.75 465 GLN A O 1
ATOM 3710 N N . ARG A 1 466 ? -3.645 11.223 -13.166 1.00 81.31 466 ARG A N 1
ATOM 3711 C CA . ARG A 1 466 ? -3.753 11.746 -14.535 1.00 81.31 466 ARG A CA 1
ATOM 3712 C C . ARG A 1 466 ? -2.521 12.546 -14.940 1.00 81.31 466 ARG A C 1
ATOM 3714 O O . ARG A 1 466 ? -1.945 12.277 -15.987 1.00 81.31 466 ARG A O 1
ATOM 3721 N N . ILE A 1 467 ? -2.076 13.465 -14.085 1.00 86.44 467 ILE A N 1
ATOM 3722 C CA . ILE A 1 467 ? -0.869 14.267 -14.316 1.00 86.44 467 ILE A CA 1
ATOM 3723 C C . ILE A 1 467 ? 0.369 13.368 -14.414 1.00 86.44 467 ILE A C 1
ATOM 3725 O O . ILE A 1 467 ? 1.249 13.606 -15.238 1.00 86.44 467 ILE A O 1
ATOM 3729 N N . ASN A 1 468 ? 0.481 12.348 -13.564 1.00 82.62 468 ASN A N 1
ATOM 3730 C CA . ASN A 1 468 ? 1.620 11.437 -13.582 1.00 82.62 468 ASN A CA 1
ATOM 3731 C C . ASN A 1 468 ? 1.629 10.551 -14.837 1.00 82.62 468 ASN A C 1
ATOM 3733 O O . ASN A 1 468 ? 2.675 10.389 -15.457 1.00 82.62 468 ASN A O 1
ATOM 3737 N N . GLU A 1 469 ? 0.476 10.021 -15.238 1.00 83.94 469 GLU A N 1
ATOM 3738 C CA . GLU A 1 469 ? 0.312 9.259 -16.478 1.00 83.94 469 GLU A CA 1
ATOM 3739 C C . GLU A 1 469 ? 0.613 10.117 -17.709 1.00 83.94 469 GLU A C 1
ATOM 3741 O O . GLU A 1 469 ? 1.301 9.666 -18.621 1.00 83.94 469 GLU A O 1
ATOM 3746 N N . GLU A 1 470 ? 0.152 11.368 -17.732 1.00 86.12 470 GLU A N 1
ATOM 3747 C CA . GLU A 1 470 ? 0.451 12.321 -18.802 1.00 86.12 470 GLU A CA 1
ATOM 3748 C C . GLU A 1 470 ? 1.953 12.624 -18.876 1.00 86.12 470 GLU A C 1
ATOM 3750 O O . GLU A 1 470 ? 2.545 12.547 -19.951 1.00 86.12 470 GLU A O 1
ATOM 3755 N N . LYS A 1 471 ? 2.608 12.857 -17.732 1.00 88.69 471 LYS A N 1
ATOM 3756 C CA . LYS A 1 471 ? 4.069 13.019 -17.665 1.00 88.69 471 LYS A CA 1
ATOM 3757 C C . LYS A 1 471 ? 4.816 11.793 -18.183 1.00 88.69 471 LYS A C 1
ATOM 3759 O O . LYS A 1 471 ? 5.793 11.947 -18.907 1.00 88.69 471 LYS A O 1
ATOM 3764 N N . GLN A 1 472 ? 4.373 10.588 -17.826 1.00 83.75 472 GLN A N 1
ATOM 3765 C CA . GLN A 1 472 ? 4.985 9.347 -18.309 1.00 83.75 472 GLN A CA 1
ATOM 3766 C C . GLN A 1 472 ? 4.812 9.176 -19.820 1.00 83.75 472 GLN A C 1
ATOM 3768 O O . GLN A 1 472 ? 5.751 8.759 -20.493 1.00 83.75 472 GLN A O 1
ATOM 3773 N N . ARG A 1 473 ? 3.639 9.528 -20.359 1.00 88.81 473 ARG A N 1
ATOM 3774 C CA . ARG A 1 473 ? 3.379 9.511 -21.805 1.00 88.81 473 ARG A CA 1
ATOM 3775 C C . ARG A 1 473 ? 4.293 10.482 -22.548 1.00 88.81 473 ARG A C 1
ATOM 3777 O O . ARG A 1 473 ? 4.923 10.070 -23.513 1.00 88.81 473 ARG A O 1
ATOM 3784 N N . LEU A 1 474 ? 4.408 11.719 -22.063 1.00 90.81 474 LEU A N 1
ATOM 3785 C CA . LEU A 1 474 ? 5.282 12.738 -22.654 1.00 90.81 474 LEU A CA 1
ATOM 3786 C C . LEU A 1 474 ? 6.760 12.332 -22.604 1.00 90.81 474 LEU A C 1
ATOM 3788 O O . LEU A 1 474 ? 7.483 12.518 -23.576 1.00 90.81 474 LEU A O 1
ATOM 3792 N N . GLU A 1 475 ? 7.218 11.752 -21.493 1.00 89.00 475 GLU A N 1
ATOM 3793 C CA . GLU A 1 475 ? 8.606 11.290 -21.381 1.00 89.00 475 GLU A CA 1
ATOM 3794 C C . GLU A 1 475 ? 8.892 10.107 -22.315 1.00 89.00 475 GLU A C 1
ATOM 3796 O O . GLU A 1 475 ? 9.955 10.046 -22.928 1.00 89.00 475 GLU A O 1
ATOM 3801 N N . PHE A 1 476 ? 7.936 9.187 -22.470 1.00 88.44 476 PHE A N 1
ATOM 3802 C CA . PHE A 1 476 ? 8.053 8.086 -23.423 1.00 88.44 476 PHE A CA 1
ATOM 3803 C C . PHE A 1 476 ? 8.116 8.589 -24.872 1.00 88.44 476 PHE A C 1
ATOM 3805 O O . PHE A 1 476 ? 8.973 8.147 -25.634 1.00 88.44 476 PHE A O 1
ATOM 3812 N N . GLU A 1 477 ? 7.255 9.541 -25.236 1.00 90.94 477 GLU A N 1
ATOM 3813 C CA . GLU A 1 477 ? 7.261 10.183 -26.555 1.00 90.94 477 GLU A CA 1
ATOM 3814 C C . GLU A 1 477 ? 8.597 10.889 -26.826 1.00 90.94 477 GLU A C 1
ATOM 3816 O O . GLU A 1 477 ? 9.205 10.662 -27.869 1.00 90.94 477 GLU A O 1
ATOM 3821 N N . ARG A 1 478 ? 9.131 11.628 -25.843 1.00 93.19 478 ARG A N 1
ATOM 3822 C CA . ARG A 1 478 ? 10.446 12.284 -25.932 1.00 93.19 478 ARG A CA 1
ATOM 3823 C C . ARG A 1 478 ? 11.582 11.291 -26.196 1.00 93.19 478 ARG A C 1
ATOM 3825 O O . ARG A 1 478 ? 12.442 11.550 -27.037 1.00 93.19 478 ARG A O 1
ATOM 3832 N N . ILE A 1 479 ? 11.600 10.165 -25.479 1.00 91.81 479 ILE A N 1
ATOM 3833 C CA . ILE A 1 479 ? 12.616 9.117 -25.661 1.00 91.81 479 ILE A CA 1
ATOM 3834 C C . ILE A 1 479 ? 12.512 8.506 -27.062 1.00 91.81 479 ILE A C 1
ATOM 3836 O O . ILE A 1 479 ? 13.534 8.279 -27.710 1.00 91.81 479 ILE A O 1
ATOM 3840 N N . GLU A 1 480 ? 11.299 8.245 -27.545 1.00 90.94 480 GLU A N 1
ATOM 3841 C CA . GLU A 1 480 ? 11.101 7.641 -28.862 1.00 90.94 480 GLU A CA 1
ATOM 3842 C C . GLU A 1 480 ? 11.457 8.610 -29.999 1.00 90.94 480 GLU A C 1
ATOM 3844 O O . GLU A 1 480 ? 12.119 8.209 -30.956 1.00 90.94 480 GLU A O 1
ATOM 3849 N N . GLU A 1 481 ? 11.127 9.898 -29.868 1.00 91.69 481 GLU A N 1
ATOM 3850 C CA . GLU A 1 481 ? 11.562 10.944 -30.801 1.00 91.69 481 GLU A CA 1
ATOM 3851 C C . GLU A 1 481 ? 13.092 11.063 -30.862 1.00 91.69 481 GLU A C 1
ATOM 3853 O O . GLU A 1 481 ? 13.664 11.167 -31.950 1.00 91.69 481 GLU A O 1
ATOM 3858 N N . GLU A 1 482 ? 13.777 11.010 -29.714 1.00 90.94 482 GLU A N 1
ATOM 3859 C CA . GLU A 1 482 ? 15.243 11.021 -29.663 1.00 90.94 482 GLU A CA 1
ATOM 3860 C C . GLU A 1 482 ? 15.849 9.798 -30.360 1.00 90.94 482 GLU A C 1
ATOM 3862 O O . GLU A 1 482 ? 16.800 9.944 -31.134 1.00 90.94 482 GLU A O 1
ATOM 3867 N N . ARG A 1 483 ? 15.280 8.605 -30.142 1.00 94.62 483 ARG A N 1
ATOM 3868 C CA . ARG A 1 483 ? 15.715 7.371 -30.814 1.00 94.62 483 ARG A CA 1
ATOM 3869 C C . ARG A 1 483 ? 15.520 7.453 -32.325 1.00 94.62 483 ARG A C 1
ATOM 3871 O O . ARG A 1 483 ? 16.456 7.170 -33.071 1.00 94.62 483 ARG A O 1
ATOM 3878 N N . LEU A 1 484 ? 14.345 7.894 -32.774 1.00 95.31 484 LEU A N 1
ATOM 3879 C CA . LEU A 1 484 ? 14.028 8.022 -34.196 1.00 95.31 484 LEU A CA 1
ATOM 3880 C C . LEU A 1 484 ? 14.937 9.055 -34.876 1.00 95.31 484 LEU A C 1
ATOM 3882 O O . LEU A 1 484 ? 15.420 8.837 -35.985 1.00 95.31 484 LEU A O 1
ATOM 3886 N N . LYS A 1 485 ? 15.227 10.167 -34.194 1.00 94.56 485 LYS A N 1
ATOM 3887 C CA . LYS A 1 485 ? 16.142 11.200 -34.689 1.00 94.56 485 LYS A CA 1
ATOM 3888 C C . LYS A 1 485 ? 17.567 10.672 -34.859 1.00 94.56 485 LYS A C 1
ATOM 3890 O O . LYS A 1 485 ? 18.190 10.963 -35.877 1.00 94.56 485 LYS A O 1
ATOM 3895 N N . GLN A 1 486 ? 18.066 9.879 -33.909 1.00 92.69 486 GLN A N 1
ATOM 3896 C CA . GLN A 1 486 ? 19.377 9.228 -34.027 1.00 92.69 486 GLN A CA 1
ATOM 3897 C C . GLN A 1 486 ? 19.415 8.232 -35.196 1.00 92.69 486 GLN A C 1
ATOM 3899 O O . GLN A 1 486 ? 20.399 8.172 -35.935 1.00 92.69 486 GLN A O 1
ATOM 3904 N N . GLU A 1 487 ? 18.340 7.474 -35.412 1.00 94.12 487 GLU A N 1
ATOM 3905 C CA . GLU A 1 487 ? 18.235 6.542 -36.539 1.00 94.12 487 GLU A CA 1
ATOM 3906 C C . GLU A 1 487 ? 18.210 7.273 -37.894 1.00 94.12 487 GLU A C 1
ATOM 3908 O O . GLU A 1 487 ? 18.925 6.895 -38.823 1.00 94.12 487 GLU A O 1
ATOM 3913 N N . ILE A 1 488 ? 17.473 8.383 -37.995 1.00 94.00 488 ILE A N 1
ATOM 3914 C CA . ILE A 1 488 ? 17.472 9.233 -39.194 1.00 94.00 488 ILE A CA 1
ATOM 3915 C C . ILE A 1 488 ? 18.863 9.826 -39.440 1.00 94.00 488 ILE A C 1
ATOM 3917 O O . ILE A 1 488 ? 19.372 9.737 -40.555 1.00 94.00 488 ILE A O 1
ATOM 3921 N N . GLU A 1 489 ? 19.509 10.387 -38.415 1.00 93.31 489 GLU A N 1
ATOM 3922 C CA . GLU A 1 489 ? 20.833 11.008 -38.544 1.00 93.31 489 GLU A CA 1
ATOM 3923 C C . GLU A 1 489 ? 21.899 9.994 -38.990 1.00 93.31 489 GLU A C 1
ATOM 3925 O O . GLU A 1 489 ? 22.711 10.272 -39.879 1.00 93.31 489 GLU A O 1
ATOM 3930 N N . THR A 1 490 ? 21.871 8.783 -38.430 1.00 94.31 490 THR A N 1
ATOM 3931 C CA . THR A 1 490 ? 22.773 7.696 -38.840 1.00 94.31 490 THR A CA 1
ATOM 3932 C C . THR A 1 490 ? 22.507 7.239 -40.278 1.00 94.31 490 THR A C 1
ATOM 3934 O O . THR A 1 490 ? 23.457 7.108 -41.057 1.00 94.31 490 THR A O 1
ATOM 3937 N N . ALA A 1 491 ? 21.242 7.089 -40.684 1.00 94.38 491 ALA A N 1
ATOM 3938 C CA . ALA A 1 491 ? 20.871 6.741 -42.056 1.00 94.38 491 ALA A CA 1
ATOM 3939 C C . ALA A 1 491 ? 21.247 7.837 -43.075 1.00 94.38 491 ALA A C 1
ATOM 3941 O O . ALA A 1 491 ? 21.741 7.539 -44.169 1.00 94.38 491 ALA A O 1
ATOM 3942 N N . GLU A 1 492 ? 21.063 9.113 -42.726 1.00 93.56 492 GLU A N 1
ATOM 3943 C CA . GLU A 1 492 ? 21.479 10.256 -43.544 1.00 93.56 492 GLU A CA 1
ATOM 3944 C C . GLU A 1 492 ? 23.001 10.319 -43.689 1.00 93.56 492 GLU A C 1
ATOM 3946 O O . GLU A 1 492 ? 23.509 10.538 -44.793 1.00 93.56 492 GLU A O 1
ATOM 3951 N N . ALA A 1 493 ? 23.746 10.062 -42.611 1.00 94.31 493 ALA A N 1
ATOM 3952 C CA . ALA A 1 493 ? 25.201 9.995 -42.651 1.00 94.31 493 ALA A CA 1
ATOM 3953 C C . ALA A 1 493 ? 25.695 8.874 -43.581 1.00 94.31 493 ALA A C 1
ATOM 3955 O O . ALA A 1 493 ? 26.605 9.097 -44.386 1.00 94.31 493 ALA A O 1
ATOM 3956 N N . GLU A 1 494 ? 25.083 7.687 -43.534 1.00 94.19 494 GLU A N 1
ATOM 3957 C CA . GLU A 1 494 ? 25.386 6.602 -44.474 1.00 94.19 494 GLU A CA 1
ATOM 3958 C C . GLU A 1 494 ? 25.052 6.968 -45.920 1.00 94.19 494 GLU A C 1
ATOM 3960 O O . GLU A 1 494 ? 25.857 6.741 -46.828 1.00 94.19 494 GLU A O 1
ATOM 3965 N N . ARG A 1 495 ? 23.874 7.555 -46.155 1.00 92.88 495 ARG A N 1
ATOM 3966 C CA . ARG A 1 495 ? 23.456 7.991 -47.489 1.00 92.88 495 ARG A CA 1
ATOM 3967 C C . ARG A 1 495 ? 24.428 9.022 -48.056 1.00 92.88 495 ARG A C 1
ATOM 3969 O O . ARG A 1 495 ? 24.835 8.897 -49.209 1.00 92.88 495 ARG A O 1
ATOM 3976 N N . ASN A 1 496 ? 24.843 9.991 -47.246 1.00 93.69 496 ASN A N 1
ATOM 3977 C CA . ASN A 1 496 ? 25.804 11.015 -47.643 1.00 93.69 496 ASN A CA 1
ATOM 3978 C C . ASN A 1 496 ? 27.180 10.420 -47.966 1.00 93.69 496 ASN A C 1
ATOM 3980 O O . ASN A 1 496 ? 27.816 10.867 -48.919 1.00 93.69 496 ASN A O 1
ATOM 3984 N N . LYS A 1 497 ? 27.627 9.386 -47.240 1.00 95.62 497 LYS A N 1
ATOM 3985 C CA . LYS A 1 497 ? 28.845 8.636 -47.597 1.00 95.62 497 LYS A CA 1
ATOM 3986 C C . LYS A 1 497 ? 28.704 7.953 -48.958 1.00 95.62 497 LYS A C 1
ATOM 3988 O O . LYS A 1 497 ? 29.545 8.175 -49.822 1.00 95.62 497 LYS A O 1
ATOM 3993 N N . ARG A 1 498 ? 27.606 7.220 -49.194 1.00 94.31 498 ARG A N 1
ATOM 3994 C CA . ARG A 1 498 ? 27.350 6.555 -50.489 1.00 94.31 498 ARG A CA 1
ATOM 3995 C C . ARG A 1 498 ? 27.304 7.549 -51.652 1.00 94.31 498 ARG A C 1
ATOM 3997 O O . ARG A 1 498 ? 27.837 7.261 -52.718 1.00 94.31 498 ARG A O 1
ATOM 4004 N N . ILE A 1 499 ? 26.688 8.718 -51.454 1.00 93.44 499 ILE A N 1
ATOM 4005 C CA . ILE A 1 499 ? 26.630 9.775 -52.475 1.00 93.44 499 ILE A CA 1
ATOM 4006 C C . ILE A 1 499 ? 28.031 10.309 -52.783 1.00 93.44 499 ILE A C 1
ATOM 4008 O O . ILE A 1 499 ? 28.368 10.432 -53.957 1.00 93.44 499 ILE A O 1
ATOM 4012 N N . LYS A 1 500 ? 28.854 10.587 -51.764 1.00 95.19 500 LYS A N 1
ATOM 4013 C CA . LYS A 1 500 ? 30.237 11.050 -51.963 1.00 95.19 500 LYS A CA 1
ATOM 4014 C C . LYS A 1 500 ? 31.081 10.019 -52.707 1.00 95.19 500 LYS A C 1
ATOM 4016 O O . LYS A 1 500 ? 31.703 10.356 -53.705 1.00 95.19 500 LYS A O 1
ATOM 4021 N N . GLU A 1 501 ? 31.028 8.756 -52.289 1.00 95.44 501 GLU A N 1
ATOM 4022 C CA . GLU A 1 501 ? 31.735 7.666 -52.972 1.00 95.44 501 GLU A CA 1
ATOM 4023 C C . GLU A 1 501 ? 31.284 7.514 -54.432 1.00 95.44 501 GLU A C 1
ATOM 4025 O O . GLU A 1 501 ? 32.097 7.257 -55.320 1.00 95.44 501 GLU A O 1
ATOM 4030 N N . TRP A 1 502 ? 29.984 7.669 -54.700 1.00 92.62 502 TRP A N 1
ATOM 4031 C CA . TRP A 1 502 ? 29.453 7.636 -56.060 1.00 92.62 502 TRP A CA 1
ATOM 4032 C C . TRP A 1 502 ? 29.927 8.836 -56.889 1.00 92.62 502 TRP A C 1
ATOM 4034 O O . TRP A 1 502 ? 30.316 8.650 -58.039 1.00 92.62 502 TRP A O 1
ATOM 4044 N N . GLN A 1 503 ? 29.949 10.040 -56.308 1.00 93.62 503 GLN A N 1
ATOM 4045 C CA . GLN A 1 503 ? 30.455 11.251 -56.961 1.00 93.62 503 GLN A CA 1
ATOM 4046 C C . GLN A 1 503 ? 31.935 11.122 -57.329 1.00 93.62 503 GLN A C 1
ATOM 4048 O O . GLN A 1 503 ? 32.290 11.379 -58.475 1.00 93.62 503 GLN A O 1
ATOM 4053 N N . GLU A 1 504 ? 32.778 10.658 -56.404 1.00 95.19 504 GLU A N 1
ATOM 4054 C CA . GLU A 1 504 ? 34.211 10.448 -56.648 1.00 95.19 504 GLU A CA 1
ATOM 4055 C C . GLU A 1 504 ? 34.452 9.418 -57.759 1.00 95.19 504 GLU A C 1
ATOM 4057 O O . GLU A 1 504 ? 35.238 9.656 -58.678 1.00 95.19 504 GLU A O 1
ATOM 4062 N N . LYS A 1 505 ? 33.725 8.291 -57.731 1.00 94.31 505 LYS A N 1
ATOM 4063 C CA . LYS A 1 505 ? 33.786 7.279 -58.799 1.00 94.31 505 LYS A CA 1
ATOM 4064 C C . LYS A 1 505 ? 33.339 7.842 -60.142 1.00 94.31 505 LYS A C 1
ATOM 4066 O O . LYS A 1 505 ? 33.975 7.578 -61.157 1.00 94.31 505 LYS A O 1
ATOM 4071 N N . HIS A 1 506 ? 32.253 8.610 -60.160 1.00 93.62 506 HIS A N 1
ATOM 4072 C CA . HIS A 1 506 ? 31.734 9.207 -61.383 1.00 93.62 506 HIS A CA 1
ATOM 4073 C C . HIS A 1 506 ? 32.704 10.248 -61.959 1.00 93.62 506 HIS A C 1
ATOM 4075 O O . HIS A 1 506 ? 32.881 10.325 -63.173 1.00 93.62 506 HIS A O 1
ATOM 4081 N N . GLU A 1 507 ? 33.337 11.061 -61.117 1.00 94.12 507 GLU A N 1
ATOM 4082 C CA . GLU A 1 507 ? 34.326 12.044 -61.556 1.00 94.12 507 GLU A CA 1
ATOM 4083 C C . GLU A 1 507 ? 35.588 11.365 -62.103 1.00 94.12 507 GLU A C 1
ATOM 4085 O O . GLU A 1 507 ? 36.089 11.764 -63.155 1.00 94.12 507 GLU A O 1
ATOM 4090 N N . ALA A 1 508 ? 36.041 10.284 -61.460 1.00 94.81 508 ALA A N 1
ATOM 4091 C CA . ALA A 1 508 ? 37.138 9.460 -61.959 1.00 94.81 508 ALA A CA 1
ATOM 4092 C C . ALA A 1 508 ? 36.820 8.838 -63.329 1.00 94.81 508 ALA A C 1
ATOM 4094 O O . ALA A 1 508 ? 37.627 8.964 -64.247 1.00 94.81 508 ALA A O 1
ATOM 4095 N N . LEU A 1 509 ? 35.628 8.249 -63.495 1.00 93.50 509 LEU A N 1
ATOM 4096 C CA . LEU A 1 509 ? 35.177 7.686 -64.774 1.00 93.50 509 LEU A CA 1
ATOM 4097 C C . LEU A 1 509 ? 35.092 8.749 -65.870 1.00 93.50 509 LEU A C 1
ATOM 4099 O O . LEU A 1 509 ? 35.568 8.536 -66.979 1.00 93.50 509 LEU A O 1
ATOM 4103 N N . LYS A 1 510 ? 34.526 9.920 -65.557 1.00 93.81 510 LYS A N 1
ATOM 4104 C CA . LYS A 1 510 ? 34.438 11.031 -66.510 1.00 93.81 510 LYS A CA 1
ATOM 4105 C C . LYS A 1 510 ? 35.826 11.505 -66.935 1.00 93.81 510 LYS A C 1
ATOM 4107 O O . LYS A 1 510 ? 36.033 11.826 -68.100 1.00 93.81 510 LYS A O 1
ATOM 4112 N N . LYS A 1 511 ? 36.778 11.552 -66.001 1.00 93.62 511 LYS A N 1
ATOM 4113 C CA . LYS A 1 511 ? 38.164 11.915 -66.298 1.00 93.62 511 LYS A CA 1
ATOM 4114 C C . LYS A 1 511 ? 38.821 10.885 -67.218 1.00 93.62 511 LYS A C 1
ATOM 4116 O O . LYS A 1 511 ? 39.392 11.274 -68.232 1.00 93.62 511 LYS A O 1
ATOM 4121 N N . GLU A 1 512 ? 38.668 9.600 -66.914 1.00 93.06 512 GLU A N 1
ATOM 4122 C CA . GLU A 1 512 ? 39.157 8.500 -67.752 1.00 93.06 512 GLU A CA 1
ATOM 4123 C C . GLU A 1 512 ? 38.566 8.559 -69.171 1.00 93.06 512 GLU A C 1
ATOM 4125 O O . GLU A 1 512 ? 39.310 8.504 -70.149 1.00 93.06 512 GLU A O 1
ATOM 4130 N N . GLU A 1 513 ? 37.255 8.782 -69.296 1.00 92.69 513 GLU A N 1
ATOM 4131 C CA . GLU A 1 513 ? 36.576 8.974 -70.582 1.00 92.69 513 GLU A CA 1
ATOM 4132 C C . GLU A 1 513 ? 37.151 10.174 -71.352 1.00 92.69 513 GLU A C 1
ATOM 4134 O O . GLU A 1 513 ? 37.463 10.066 -72.538 1.00 92.69 513 GLU A O 1
ATOM 4139 N N . THR A 1 514 ? 37.358 11.317 -70.685 1.00 91.75 514 THR A N 1
ATOM 4140 C CA . THR A 1 514 ? 37.957 12.493 -71.337 1.00 91.75 514 THR A CA 1
ATOM 4141 C C . THR A 1 514 ? 39.407 12.272 -71.752 1.00 91.75 514 THR A C 1
ATOM 4143 O O . THR A 1 514 ? 39.823 12.788 -72.789 1.00 91.75 514 THR A O 1
ATOM 4146 N N . ASP A 1 515 ? 40.178 11.516 -70.973 1.00 92.00 515 ASP A N 1
ATOM 4147 C CA . ASP A 1 515 ? 41.571 11.207 -71.278 1.00 92.00 515 ASP A CA 1
ATOM 4148 C C . ASP A 1 515 ? 41.660 10.273 -72.492 1.00 92.00 515 ASP A C 1
ATOM 4150 O O . ASP A 1 515 ? 42.465 10.526 -73.390 1.00 92.00 515 ASP A O 1
ATOM 4154 N N . LEU A 1 516 ? 40.783 9.267 -72.580 1.00 93.12 516 LEU A N 1
ATOM 4155 C CA . LEU A 1 516 ? 40.647 8.402 -73.756 1.00 93.12 516 LEU A CA 1
ATOM 4156 C C . LEU A 1 516 ? 40.243 9.199 -75.002 1.00 93.12 516 LEU A C 1
ATOM 4158 O O . LEU A 1 516 ? 40.924 9.122 -76.024 1.00 93.12 516 LEU A O 1
ATOM 4162 N N . LEU A 1 517 ? 39.208 10.039 -74.907 1.00 90.00 517 LEU A N 1
ATOM 4163 C CA . LEU A 1 517 ? 38.786 10.904 -76.016 1.00 90.00 517 LEU A CA 1
ATOM 4164 C C . LEU A 1 517 ? 39.904 11.857 -76.460 1.00 90.00 517 LEU A C 1
ATOM 4166 O O . LEU A 1 517 ? 40.090 12.092 -77.653 1.00 90.00 517 LEU A O 1
ATOM 4170 N N . ASN A 1 518 ? 40.673 12.410 -75.518 1.00 87.81 518 ASN A N 1
ATOM 4171 C CA . ASN A 1 518 ? 41.823 13.254 -75.836 1.00 87.81 518 ASN A CA 1
ATOM 4172 C C . ASN A 1 518 ? 42.921 12.472 -76.569 1.00 87.81 518 ASN A C 1
ATOM 4174 O O . ASN A 1 518 ? 43.504 13.019 -77.505 1.00 87.81 518 ASN A O 1
ATOM 4178 N N . GLN A 1 519 ? 43.190 11.223 -76.177 1.00 90.50 519 GLN A N 1
ATOM 4179 C CA . GLN A 1 519 ? 44.153 10.352 -76.859 1.00 90.50 519 GLN A CA 1
ATOM 4180 C C . GLN A 1 519 ? 43.701 10.019 -78.286 1.00 90.50 519 GLN A C 1
ATOM 4182 O O . GLN A 1 519 ? 44.491 10.151 -79.220 1.00 90.50 519 GLN A O 1
ATOM 4187 N N . GLU A 1 520 ? 42.430 9.660 -78.477 1.00 91.00 520 GLU A N 1
ATOM 4188 C CA . GLU A 1 520 ? 41.855 9.402 -79.805 1.00 91.00 520 GLU A CA 1
ATOM 4189 C C . GLU A 1 520 ? 41.846 10.657 -80.690 1.00 91.00 520 GLU A C 1
ATOM 4191 O O . GLU A 1 520 ? 42.073 10.579 -81.899 1.00 91.00 520 GLU A O 1
ATOM 4196 N N . ALA A 1 521 ? 41.636 11.835 -80.093 1.00 89.88 521 ALA A N 1
ATOM 4197 C CA . ALA A 1 521 ? 41.675 13.115 -80.791 1.00 89.88 521 ALA A CA 1
ATOM 4198 C C . ALA A 1 521 ? 43.101 13.634 -81.057 1.00 89.88 521 ALA A C 1
ATOM 4200 O O . ALA A 1 521 ? 43.260 14.570 -81.845 1.00 89.88 521 ALA A O 1
ATOM 4201 N N . GLU A 1 522 ? 44.143 13.067 -80.441 1.00 89.44 522 GLU A N 1
ATOM 4202 C CA . GLU A 1 522 ? 45.531 13.514 -80.605 1.00 89.44 522 GLU A CA 1
ATOM 4203 C C . GLU A 1 522 ? 46.042 13.457 -82.057 1.00 89.44 522 GLU A C 1
ATOM 4205 O O . GLU A 1 522 ? 46.629 14.452 -82.487 1.00 89.44 522 GLU A O 1
ATOM 4210 N N . PRO A 1 523 ? 45.806 12.408 -82.878 1.00 89.31 523 PRO A N 1
ATOM 4211 C CA . PRO A 1 523 ? 46.201 12.425 -84.290 1.00 89.31 523 PRO A CA 1
ATOM 4212 C C . PRO A 1 523 ? 45.535 13.561 -85.079 1.00 89.31 523 PRO A C 1
ATOM 4214 O O . PRO A 1 523 ? 46.201 14.241 -85.864 1.00 89.31 523 PRO A O 1
ATOM 4217 N N . LEU A 1 524 ? 44.247 13.825 -84.833 1.00 87.38 524 LEU A N 1
ATOM 4218 C CA . LEU A 1 524 ? 43.528 14.933 -85.464 1.00 87.38 524 LEU A CA 1
ATOM 4219 C C . LEU A 1 524 ? 44.074 16.287 -84.985 1.00 87.38 524 LEU A C 1
ATOM 4221 O O . LEU A 1 524 ? 44.360 17.163 -85.800 1.00 87.38 524 LEU A O 1
ATOM 4225 N N . ARG A 1 525 ? 44.294 16.459 -83.674 1.00 87.50 525 ARG A N 1
ATOM 4226 C CA . ARG A 1 525 ? 44.905 17.669 -83.099 1.00 87.50 525 ARG A CA 1
ATOM 4227 C C . ARG A 1 525 ? 46.324 17.893 -83.609 1.00 87.50 525 ARG A C 1
ATOM 4229 O O . ARG A 1 525 ? 46.675 19.036 -83.881 1.00 87.50 525 ARG A O 1
ATOM 4236 N N . ALA A 1 526 ? 47.133 16.848 -83.760 1.00 87.12 526 ALA A N 1
ATOM 4237 C CA . ALA A 1 526 ? 48.481 16.927 -84.312 1.00 87.12 526 ALA A CA 1
ATOM 4238 C C . ALA A 1 526 ? 48.456 17.348 -85.788 1.00 87.12 526 ALA A C 1
ATOM 4240 O O . ALA A 1 526 ? 49.241 18.212 -86.186 1.00 87.12 526 ALA A O 1
ATOM 4241 N N . TYR A 1 527 ? 47.514 16.818 -86.577 1.00 86.38 527 TYR A N 1
ATOM 4242 C CA . TYR A 1 527 ? 47.285 17.257 -87.954 1.00 86.38 527 TYR A CA 1
ATOM 4243 C C . TYR A 1 527 ? 46.897 18.742 -88.015 1.00 86.38 527 TYR A C 1
ATOM 4245 O O . TYR A 1 527 ? 47.548 19.520 -88.716 1.00 86.38 527 TYR A O 1
ATOM 4253 N N . LEU A 1 528 ? 45.908 19.164 -87.216 1.00 84.81 528 LEU A N 1
ATOM 4254 C CA . LEU A 1 528 ? 45.487 20.566 -87.114 1.00 84.81 528 LEU A CA 1
ATOM 4255 C C . LEU A 1 528 ? 46.648 21.473 -86.681 1.00 84.81 528 LEU A C 1
ATOM 4257 O O . LEU A 1 528 ? 46.878 22.511 -87.297 1.00 84.81 528 LEU A O 1
ATOM 4261 N N . ARG A 1 529 ? 47.426 21.064 -85.670 1.00 86.25 529 ARG A N 1
ATOM 4262 C CA . ARG A 1 529 ? 48.587 21.801 -85.141 1.00 86.25 529 ARG A CA 1
ATOM 4263 C C . ARG A 1 529 ? 49.695 21.959 -86.181 1.00 86.25 529 ARG A C 1
ATOM 4265 O O . ARG A 1 529 ? 50.345 22.999 -86.207 1.00 86.25 529 ARG A O 1
ATOM 4272 N N . LYS A 1 530 ? 49.913 20.948 -87.025 1.00 83.00 530 LYS A N 1
ATOM 4273 C CA . LYS A 1 530 ? 50.972 20.944 -88.042 1.00 83.00 530 LYS A CA 1
ATOM 4274 C C . LYS A 1 530 ? 50.578 21.701 -89.310 1.00 83.00 530 LYS A C 1
ATOM 4276 O O . LYS A 1 530 ? 51.405 22.435 -89.842 1.00 83.00 530 LYS A O 1
ATOM 4281 N N . HIS A 1 531 ? 49.347 21.524 -89.789 1.00 80.44 531 HIS A N 1
ATOM 4282 C CA . HIS A 1 531 ? 48.937 22.005 -91.112 1.00 80.44 531 HIS A CA 1
ATOM 4283 C C . HIS A 1 531 ? 48.056 23.257 -91.069 1.00 80.44 531 HIS A C 1
ATOM 4285 O O . HIS A 1 531 ? 48.243 24.149 -91.890 1.00 80.44 531 HIS A O 1
ATOM 4291 N N . ILE A 1 532 ? 47.129 23.361 -90.113 1.00 82.19 532 ILE A N 1
ATOM 4292 C CA . ILE A 1 532 ? 46.117 24.431 -90.106 1.00 82.19 532 ILE A CA 1
ATOM 4293 C C . ILE A 1 532 ? 46.517 25.573 -89.169 1.00 82.19 532 ILE A C 1
ATOM 4295 O O . ILE A 1 532 ? 46.408 26.743 -89.531 1.00 82.19 532 ILE A O 1
ATOM 4299 N N . MET A 1 533 ? 47.044 25.257 -87.985 1.00 85.00 533 MET A N 1
ATOM 4300 C CA . MET A 1 533 ? 47.344 26.250 -86.952 1.00 85.00 533 MET A CA 1
ATOM 4301 C C . MET A 1 533 ? 48.388 27.296 -87.376 1.00 85.00 533 MET A C 1
ATOM 4303 O O . MET A 1 533 ? 48.154 28.475 -87.121 1.00 85.00 533 MET A O 1
ATOM 4307 N N . PRO A 1 534 ? 49.492 26.952 -88.073 1.00 85.75 534 PRO A N 1
ATOM 4308 C CA . PRO A 1 534 ? 50.462 27.955 -88.513 1.00 85.75 534 PRO A CA 1
ATOM 4309 C C . PRO A 1 534 ? 49.879 28.937 -89.538 1.00 85.75 534 PRO A C 1
ATOM 4311 O O . PRO A 1 534 ? 50.229 30.116 -89.516 1.00 85.75 534 PRO A O 1
ATOM 4314 N N . VAL A 1 535 ? 48.988 28.468 -90.420 1.00 84.12 535 VAL A N 1
ATOM 4315 C CA . VAL A 1 535 ? 48.316 29.301 -91.432 1.00 84.12 535 VAL A CA 1
ATOM 4316 C C . VAL A 1 535 ? 47.257 30.178 -90.770 1.00 84.12 535 VAL A C 1
ATOM 4318 O O . VAL A 1 535 ? 47.234 31.384 -90.998 1.00 84.12 535 VAL A O 1
ATOM 4321 N N . LEU A 1 536 ? 46.450 29.606 -89.873 1.00 83.81 536 LEU A N 1
ATOM 4322 C CA . LEU A 1 536 ? 45.431 30.327 -89.113 1.00 83.81 536 LEU A CA 1
ATOM 4323 C C . LEU A 1 536 ? 46.041 31.386 -88.188 1.00 83.81 536 LEU A C 1
ATOM 4325 O O . LEU A 1 536 ? 45.555 32.509 -88.152 1.00 83.81 536 LEU A O 1
ATOM 4329 N N . SER A 1 537 ? 47.127 31.078 -87.470 1.00 84.38 537 SER A N 1
ATOM 4330 C CA . SER A 1 537 ? 47.819 32.053 -86.617 1.00 84.38 537 SER A CA 1
ATOM 4331 C C . SER A 1 537 ? 48.428 33.195 -87.432 1.00 84.38 537 SER A C 1
ATOM 4333 O O . SER A 1 537 ? 48.331 34.349 -87.016 1.00 84.38 537 SER A O 1
ATOM 4335 N N . LYS A 1 538 ? 49.005 32.915 -88.610 1.00 83.19 538 LYS A N 1
ATOM 4336 C CA . LYS A 1 538 ? 49.483 33.960 -89.534 1.00 83.19 538 LYS A CA 1
ATOM 4337 C C . LYS A 1 538 ? 48.331 34.791 -90.099 1.00 83.19 538 LYS A C 1
ATOM 4339 O O . LYS A 1 538 ? 48.442 36.012 -90.120 1.00 83.19 538 LYS A O 1
ATOM 4344 N N . GLY A 1 539 ? 47.220 34.155 -90.465 1.00 84.00 539 GLY A N 1
ATOM 4345 C CA . GLY A 1 539 ? 46.007 34.826 -90.935 1.00 84.00 539 GLY A CA 1
ATOM 4346 C C . GLY A 1 539 ? 45.380 35.722 -89.876 1.00 84.00 539 GLY A C 1
ATOM 4347 O O . GLY A 1 539 ? 45.079 36.875 -90.158 1.00 84.00 539 GLY A O 1
ATOM 4348 N N . LEU A 1 540 ? 45.282 35.249 -88.633 1.00 84.00 540 LEU A N 1
ATOM 4349 C CA . LEU A 1 540 ? 44.830 36.046 -87.491 1.00 84.00 540 LEU A CA 1
ATOM 4350 C C . LEU A 1 540 ? 45.776 37.222 -87.223 1.00 84.00 540 LEU A C 1
ATOM 4352 O O . LEU A 1 540 ? 45.317 38.337 -86.991 1.00 84.00 540 LEU A O 1
ATOM 4356 N N . THR A 1 541 ? 47.090 37.007 -87.315 1.00 84.75 541 THR A N 1
ATOM 4357 C CA . THR A 1 541 ? 48.088 38.076 -87.142 1.00 84.75 541 THR A CA 1
ATOM 4358 C C . THR A 1 541 ? 47.979 39.132 -88.251 1.00 84.75 541 THR A C 1
ATOM 4360 O O . THR A 1 541 ? 47.987 40.328 -87.965 1.00 84.75 541 THR A O 1
ATOM 4363 N N . GLU A 1 542 ? 47.809 38.720 -89.510 1.00 80.19 542 GLU A N 1
ATOM 4364 C CA . GLU A 1 542 ? 47.601 39.635 -90.640 1.00 80.19 542 GLU A CA 1
ATOM 4365 C C . GLU A 1 542 ? 46.239 40.342 -90.584 1.00 80.19 542 GLU A C 1
ATOM 4367 O O . GLU A 1 542 ? 46.154 41.526 -90.916 1.00 80.19 542 GLU A O 1
ATOM 4372 N N . CYS A 1 543 ? 45.194 39.670 -90.098 1.00 82.62 543 CYS A N 1
ATOM 4373 C CA . CYS A 1 543 ? 43.879 40.263 -89.862 1.00 82.62 543 CYS A CA 1
ATOM 4374 C C . CYS A 1 543 ? 43.955 41.362 -88.793 1.00 82.62 543 CYS A C 1
ATOM 4376 O O . CYS A 1 543 ? 43.437 42.462 -88.991 1.00 82.62 543 CYS A O 1
ATOM 4378 N N . ILE A 1 54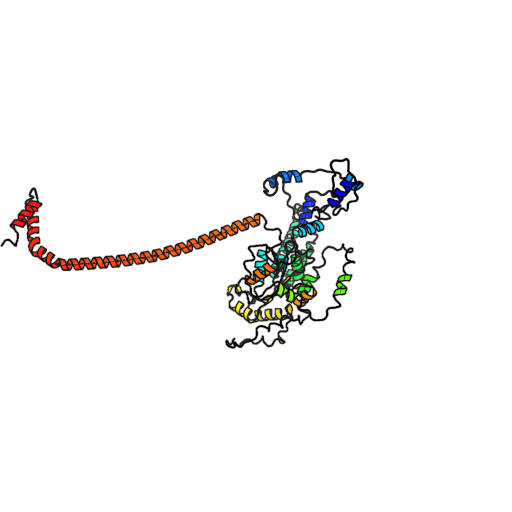4 ? 44.674 41.113 -87.691 1.00 82.69 544 ILE A N 1
ATOM 4379 C CA . ILE A 1 544 ? 44.930 42.113 -86.642 1.00 82.69 544 ILE A CA 1
ATOM 4380 C C . ILE A 1 544 ? 45.740 43.299 -87.193 1.00 82.69 544 ILE A C 1
ATOM 4382 O O . ILE A 1 544 ? 45.503 44.438 -86.785 1.00 82.69 544 ILE A O 1
ATOM 4386 N N . ARG A 1 545 ? 46.671 43.055 -88.128 1.00 81.75 545 ARG A N 1
ATOM 4387 C CA . ARG A 1 545 ? 47.519 44.090 -88.743 1.00 81.75 545 ARG A CA 1
ATOM 4388 C C . ARG A 1 545 ? 46.760 44.983 -89.726 1.00 81.75 545 ARG A C 1
ATOM 4390 O O . ARG A 1 545 ? 46.989 46.189 -89.730 1.00 81.75 545 ARG A O 1
ATOM 4397 N N . LYS A 1 546 ? 45.891 44.408 -90.563 1.00 80.69 546 LYS A N 1
ATOM 4398 C CA . LYS A 1 546 ? 45.135 45.150 -91.588 1.00 80.69 546 LYS A CA 1
ATOM 4399 C C . LYS A 1 546 ? 43.832 45.761 -91.074 1.00 80.69 546 LYS A C 1
ATOM 4401 O O . LYS A 1 546 ? 43.393 46.738 -91.664 1.00 80.69 546 LYS A O 1
ATOM 4406 N N . ARG A 1 547 ? 43.245 45.209 -90.001 1.00 80.12 547 ARG A N 1
ATOM 4407 C CA . ARG A 1 547 ? 41.932 45.598 -89.444 1.00 80.12 547 ARG A CA 1
ATOM 4408 C C . ARG A 1 547 ? 40.863 45.842 -90.527 1.00 80.12 547 ARG A C 1
ATOM 4410 O O . ARG A 1 547 ? 40.393 46.968 -90.663 1.00 80.12 547 ARG A O 1
ATOM 4417 N N . PRO A 1 548 ? 40.516 44.814 -91.314 1.00 81.25 548 PRO A N 1
ATOM 4418 C CA . PRO A 1 548 ? 39.428 44.902 -92.285 1.00 81.25 548 PRO A CA 1
ATOM 4419 C C . PRO A 1 548 ? 38.071 45.080 -91.584 1.00 81.25 548 PRO A C 1
ATOM 4421 O O . PRO A 1 548 ? 37.926 44.711 -90.417 1.00 81.25 548 PRO A O 1
ATOM 4424 N N . ASP A 1 549 ? 37.084 45.615 -92.307 1.00 79.06 549 ASP A N 1
ATOM 4425 C CA . ASP A 1 549 ? 35.740 45.880 -91.771 1.00 79.06 549 ASP A CA 1
ATOM 4426 C C . ASP A 1 549 ? 34.977 44.592 -91.389 1.00 79.06 549 ASP A C 1
ATOM 4428 O O . ASP A 1 549 ? 34.203 44.614 -90.432 1.00 79.06 549 ASP A O 1
ATOM 4432 N N . ASP A 1 550 ? 35.247 43.459 -92.061 1.00 86.88 550 ASP A N 1
ATOM 4433 C CA . ASP A 1 550 ? 34.798 42.118 -91.649 1.00 86.88 550 ASP A CA 1
ATOM 4434 C C . ASP A 1 550 ? 35.998 41.169 -91.421 1.00 86.88 550 ASP A C 1
ATOM 4436 O O . ASP A 1 550 ? 36.649 40.725 -92.375 1.00 86.88 550 ASP A O 1
ATOM 4440 N N . PRO A 1 551 ? 36.332 40.847 -90.157 1.00 79.62 551 PRO A N 1
ATOM 4441 C CA . PRO A 1 551 ? 37.469 39.995 -89.831 1.00 79.62 551 PRO A CA 1
ATOM 4442 C C . PRO A 1 551 ? 37.222 38.507 -90.110 1.00 79.62 551 PRO A C 1
ATOM 4444 O O . PRO A 1 551 ? 38.193 37.763 -90.260 1.00 79.62 551 PRO A O 1
ATOM 4447 N N . LEU A 1 552 ? 35.965 38.050 -90.155 1.00 82.25 552 LEU A N 1
ATOM 4448 C CA . LEU A 1 552 ? 35.650 36.642 -90.408 1.00 82.25 552 LEU A CA 1
ATOM 4449 C C . LEU A 1 552 ? 35.784 36.321 -91.895 1.00 82.25 552 LEU A C 1
ATOM 4451 O O . LEU A 1 552 ? 36.421 35.325 -92.240 1.00 82.25 552 LEU A O 1
ATOM 4455 N N . ASP A 1 553 ? 35.258 37.192 -92.754 1.00 83.88 553 ASP A N 1
ATOM 4456 C CA . ASP A 1 553 ? 35.306 37.009 -94.208 1.00 83.88 553 ASP A CA 1
ATOM 4457 C C . ASP A 1 553 ? 36.746 37.131 -94.738 1.00 83.88 553 ASP A C 1
ATOM 4459 O O . ASP A 1 553 ? 37.229 36.279 -95.484 1.00 83.88 553 ASP A O 1
ATOM 4463 N N . PHE A 1 554 ? 37.507 38.108 -94.228 1.00 82.31 554 PHE A N 1
ATOM 4464 C CA . PHE A 1 554 ? 38.932 38.253 -94.541 1.00 82.31 554 PHE A CA 1
ATOM 4465 C C . PHE A 1 554 ? 39.758 37.026 -94.130 1.00 82.31 554 PHE A C 1
ATOM 4467 O O . PHE A 1 554 ? 40.658 36.595 -94.856 1.00 82.31 554 PHE A O 1
ATOM 4474 N N . LEU A 1 555 ? 39.484 36.459 -92.950 1.00 80.50 555 LEU A N 1
ATOM 4475 C CA . LEU A 1 555 ? 40.193 35.271 -92.484 1.00 80.50 555 LEU A CA 1
ATOM 4476 C C . LEU A 1 555 ? 39.816 34.040 -93.319 1.00 80.50 555 LEU A C 1
ATOM 4478 O O . LEU A 1 555 ? 40.694 33.230 -93.614 1.00 80.50 555 LEU A O 1
ATOM 4482 N N . ALA A 1 556 ? 38.552 33.916 -93.733 1.00 81.69 556 ALA A N 1
ATOM 4483 C CA . ALA A 1 556 ? 38.106 32.863 -94.638 1.00 81.69 556 ALA A CA 1
ATOM 4484 C C . ALA A 1 556 ? 38.824 32.954 -95.995 1.00 81.69 556 ALA A C 1
ATOM 4486 O O . ALA A 1 556 ? 39.438 31.971 -96.409 1.00 81.69 556 ALA A O 1
ATOM 4487 N N . GLU A 1 557 ? 38.852 34.128 -96.641 1.00 81.44 557 GLU A N 1
ATOM 4488 C CA . GLU A 1 557 ? 39.605 34.348 -97.889 1.00 81.44 557 GLU A CA 1
ATOM 4489 C C . GLU A 1 557 ? 41.097 34.032 -97.729 1.00 81.44 557 GLU A C 1
ATOM 4491 O O . GLU A 1 557 ? 41.694 33.357 -98.572 1.00 81.44 557 GLU A O 1
ATOM 4496 N N . TYR A 1 558 ? 41.706 34.469 -96.622 1.00 80.62 558 TYR A N 1
ATOM 4497 C CA . TYR A 1 558 ? 43.118 34.223 -96.334 1.00 80.62 558 TYR A CA 1
ATOM 4498 C C . TYR A 1 558 ? 43.434 32.729 -96.181 1.00 80.62 558 TYR A C 1
ATOM 4500 O O . TYR A 1 558 ? 44.492 32.269 -96.621 1.00 80.62 558 TYR A O 1
ATOM 4508 N N . LEU A 1 559 ? 42.533 31.967 -95.557 1.00 79.88 559 LEU A N 1
ATOM 4509 C CA . LEU A 1 559 ? 42.659 30.518 -95.410 1.00 79.88 559 LEU A CA 1
ATOM 4510 C C . LEU A 1 559 ? 42.419 29.788 -96.736 1.00 79.88 559 LEU A C 1
ATOM 4512 O O . LEU A 1 559 ? 43.146 28.839 -97.025 1.00 79.88 559 LEU A O 1
ATOM 4516 N N . PHE A 1 560 ? 41.466 30.242 -97.558 1.00 80.12 560 PHE A N 1
ATOM 4517 C CA . PHE A 1 560 ? 41.244 29.702 -98.903 1.00 80.12 560 PHE A CA 1
ATOM 4518 C C . PHE A 1 560 ? 42.470 29.893 -99.803 1.00 80.12 560 PHE A C 1
ATOM 4520 O O . PHE A 1 560 ? 42.866 28.954 -100.491 1.00 80.12 560 PHE A O 1
ATOM 4527 N N . PHE A 1 561 ? 43.112 31.065 -99.758 1.00 77.12 561 PHE A N 1
ATOM 4528 C CA . PHE A 1 561 ? 44.294 31.361 -100.577 1.00 77.12 561 PHE A CA 1
ATOM 4529 C C . PHE A 1 561 ? 45.556 30.596 -100.157 1.00 77.12 561 PHE A C 1
ATOM 4531 O O . PHE A 1 561 ? 46.428 30.359 -100.986 1.00 77.12 561 PHE A O 1
ATOM 4538 N N . ASN A 1 562 ? 45.675 30.228 -98.879 1.00 72.75 562 ASN A N 1
ATOM 4539 C CA . ASN A 1 562 ? 46.867 29.581 -98.316 1.00 72.75 562 ASN A CA 1
ATOM 4540 C C . ASN A 1 562 ? 46.617 28.112 -97.927 1.00 72.75 562 ASN A C 1
ATOM 4542 O O . ASN A 1 562 ? 47.285 27.584 -97.033 1.00 72.75 562 ASN A O 1
ATOM 4546 N N . ASN A 1 563 ? 45.639 27.459 -98.562 1.00 70.00 563 ASN A N 1
ATOM 4547 C CA . ASN A 1 563 ? 45.266 26.081 -98.266 1.00 70.00 563 ASN A CA 1
ATOM 4548 C C . ASN A 1 563 ? 46.341 25.088 -98.770 1.00 70.00 563 ASN A C 1
ATOM 4550 O O . ASN A 1 563 ? 46.582 25.018 -99.972 1.00 70.00 563 ASN A O 1
ATOM 4554 N N . PRO A 1 564 ? 46.953 24.267 -97.897 1.00 62.72 564 PRO A N 1
ATOM 4555 C CA . PRO A 1 564 ? 48.043 23.360 -98.269 1.00 62.72 564 PRO A CA 1
ATOM 4556 C C . PRO A 1 564 ? 47.638 22.114 -99.086 1.00 62.72 564 PRO A C 1
ATOM 4558 O O . PRO A 1 564 ? 48.498 21.269 -99.315 1.00 62.72 564 PRO A O 1
ATOM 4561 N N . GLN A 1 565 ? 46.368 21.950 -99.485 1.00 58.44 565 GLN A N 1
ATOM 4562 C CA . GLN A 1 565 ? 45.902 20.842 -100.348 1.00 58.44 565 GLN A CA 1
ATOM 4563 C C . GLN A 1 565 ? 45.467 21.270 -101.761 1.00 58.44 565 GLN A C 1
ATOM 4565 O O . GLN A 1 565 ? 44.880 20.471 -102.487 1.00 58.44 565 GLN A O 1
ATOM 4570 N N . VAL A 1 566 ? 45.741 22.511 -102.164 1.00 52.56 566 VAL A N 1
ATOM 4571 C CA . VAL A 1 566 ? 45.615 22.931 -103.567 1.00 52.56 566 VAL A CA 1
ATOM 4572 C C . VAL A 1 566 ? 47.019 23.022 -104.168 1.00 52.56 566 VAL A C 1
ATOM 4574 O O . VAL A 1 566 ? 47.515 24.113 -104.415 1.00 52.56 566 VAL A O 1
ATOM 4577 N N . ASP A 1 567 ? 47.667 21.860 -104.279 1.00 40.72 567 ASP A N 1
ATOM 4578 C CA . ASP A 1 567 ? 48.732 21.501 -105.234 1.00 40.72 567 ASP A CA 1
ATOM 4579 C C . ASP A 1 567 ? 48.959 19.979 -105.199 1.00 40.72 567 ASP A C 1
ATOM 4581 O O . ASP A 1 567 ? 49.111 19.422 -104.081 1.00 40.72 567 ASP A O 1
#

Secondary structure (DSSP, 8-state):
---S-SSB-HHHHHHHHHHH--SSS------S----HHHHHHHHHHHHS--------HHHHTT-SSS-HHHHHHHH-------HHHHHH----BS-TT-TTTTHHHHHHHHHHHTT---EEEEEE--TTS-HHHHHHHHHHHHT-EEEEHHHHHHHHHHHHHHHHHHHHHHTT-TT-GGG-------HHHHHHHHHHHHHHHHHTTTPPPHHHHHHHHHHHHHSHHHHHTEEEEES---SHHHHHHHHHSTT-SS-----SS-SSSHHHHHTTTTS--S----HHHHHHHHHS-SS-----TTS-TT---PPPPPSSPPPSS--SEEEEEE--HHHHHHHHHTS-HHHHTTSS-SHHHHHHHHHHHIIIII---GGG-TTS--TT------------S----SSSS--S-TTSHHHHHHHTT-EEEEEE-TT--STT-HHHHHHHHHHH-S--S----HHHHHHHHHHHHHHHHHHHHHHHHHHHHHHHHHHHHHHHHHHHHHHHHHHHHHHHHHHHHHHHHHHHHHIIIIIHHHHHHHHHHHHHH--S-HHHHHHHHHHHT-TT--

InterPro domains:
  IPR000850 Adenylate kinase/UMP-CMP kinase [PTHR23359] (114-485)
  IPR007858 Dpy-30 motif [PF05186] (523-563)
  IPR027417 P-loop containing nucleoside triphosphate hydrolase [G3DSA:3.40.50.300] (106-378)
  IPR027417 P-loop containing nucleoside triphosphate hydrolase [SSF52540] (120-251)
  IPR047499 Adenylate kinase 7, dimerization/docking domain [cd22967] (523-563)

Sequence (567 aa):
MKSLFPGICLYSILQSVMEMRPVKHYILAKDDSQNTLREIVKAISSSLTTGQIKSISKEESLFCRDITQNTIDQLLVSLRMNANYIKENFQLKWYCETGLIDNIIMITKEYKLSRQLIPIRLCILGPPASGKTTLAKKLCEYYKLEHIHIKRVIDEGITNLKQRVQVAKASQNDPYQTQMINENEHSSADDVEFLEAIQQNMIENNGRLGLEYVTTLFQEKLTSKPCQNQGYIIDGYPKSKKQAAALFSHGGGGVDEEEEGEQEENEEEEEKIKTTTGDIIQSANELFKNKYLPSEKEAGDVTKEPGLLLTQPIPMQLPKGLLPAYVFELQATDCFLRDRIMNMPEYKVHGTHYTESGFWRRLNEYRTNQIGVNPALSPTLNIPGTPCSEHEVEQVGTNSLSPLASASIYENSVRAYFDSKGILQIPLNIMTDESENLEQTFKKLVYFIGPPRNYGLTEEEIEKQRINEEKQRLEFERIEEERLKQEIETAEAERNKRIKEWQEKHEALKKEETDLLNQEAEPLRAYLRKHIMPVLSKGLTECIRKRPDDPLDFLAEYLFFNNPQVD

Radius of gyration: 44.29 Å; chains: 1; bounding box: 107×87×136 Å

pLDDT: mean 73.2, std 19.79, range [23.16, 95.62]

Foldseek 3Di:
DQPPDQWFRVVLVVVLCVVVVDPDPDADDDAPDDDQPLLLVLLLCVQQHDSDDDDADPVRVVVDPVADPVNVVVNPDDDDDDRVVCVVRHPTDTRCNVDCNVCVNVNVFVVCLVLLQFAAAEEEAEAPQLCLVLLQVVCCVQQVAAEDELVVLVVVLLVVLVVLLVVVVVPVPDPPPPPRDDPPPDDSVVSVVLSVVQVVQCVVVVRDGDLLNSLVSVLVVCPHSRCQRHNHYHGHDDLWLVSVCSNFVVQQDDDDPPDPDDPPPPPVVVVVVPPPDPDDDPDPLNVVCVPQPPPDDQPPPPVPDQPPFPEDDSDSGHDGTRDHQEYEYEDDDPVVSLVSLVPDDPVVVPPDLPDPVSSVVRRQSNCCRAQNDDPVVDVVDDDPDDPPDDDDPDDDDPPPPPPSPPDNPDCTHPVVSCVVVVHYYHYDYQVPPPDPSSVSVSSSVCSHNGHHSHPDDDPVRVVVVVVVVVVVVVVVVVVVVVVVVVVVVVVVVVVVVVVVVVVVVVVVVVVVVVVVVCVVCVVVVVCCVPFPVVQLVVLVVVCVVVVDPDSVVSSVVSCVVRHPPPD

Organism: Schistosoma japonicum (NCBI:txid6182)